Protein 1IH8 (pdb70)

Sequence (518 aa):
SMQEKIMRELHVKPSIDPKQEIEDRVNFLKQYVKKTGAKGFVLGISGGQDSTLAGRLAQLAVESIREEGGDAQFIAVRLPHGTQQDEDDAQLALKFIKPDKSWKFDIKSTVSAFSDQYQQETGDQLTDFNKGNVKARTRMIAQYAIGGQEGLLVLGTDHAAEAVTGFFTKYGDGGADLLPLTGLTKRQGRTLLKELGAPERLYLKEPTADLLDEKPQQSDETELGISYDEIDDYLEGKEVSAKVSEALEKRYSMTEHKRQVPASMFDDWWKSMQEKIMRELHVKPSIDPKQEIEDRVNFLKQYVKKTGAKGFVLGISGGQDSTLAGRLAQLAVESIREEGGDAQFIAVRLPHGEDDAQLALKFIKPDKSWKFDIKSTVSAFSDQYQQETGDQLTDFNKGNVKARTRMIAQYAIGGQEGLLVLGTDHAAEAVTGFFTKYGDGGADLLPLTGLTKRQGRTLLKELGAPERLYLGISYDEIDDYLEGKEVSAKVSEALEKRYSMTEHKRQVPASMFDDWWK

InterPro domains:
  IPR003694 NAD(+) synthetase [PTHR23090] (10-249)
  IPR003694 NAD(+) synthetase [TIGR00552] (17-272)
  IPR003694 NAD(+) synthetase [cd00553] (17-260)
  IPR014729 Rossmann-like alpha/beta/alpha sandwich fold [G3DSA:3.40.50.620] (2-272)
  IPR022310 NAD/GMP synthase [PF02540] (23-263)
  IPR022926 NH(3)-dependent NAD(+) synthetase [MF_00193] (18-266)

Secondary structure (DSSP, 8-state):
-HHHHHHHHTT--SS--HHHHHHHHHHHHHHHHHHHT--EEEEE--SSHHHHHHHHHHHHHHHHHHHTT---EEEEEE--SSS-TTHHHHHHHHHHH--SEEEE---HHHHHHHHHHHHHHHS-PPPHHHHHHHHHHHHHHHHHHHHHHHT-EEB----HHHHTTT-S-TTTTT--SB-TTTT--HHHHHHHHHHTT--GGGGTSPPB----SSSTT-BHHHHHTS-HHHHHHHHTT----HHHHHHHHHHHHHTGGGGSSSB-TT--TT-/-HHHHHHHHTT--SS--HHHHHHHHHHHHHHHHHHHT--EEEEE--SSHHHHHHHHHHHHHHHHHHHTT---EEEEEE-----HHHHHHHHHH--SEEEE---HHHHHHHHHHHHHHHS-PPPHHHHHHHHHHHHHHHHHHHHHHHTEEEB----HHHHHHT-S-TTTTT--SB-TTTT--HHHHHHHHHHTT--HHHH----HHHHHHHHTT----HHHHHHHHHHHHHTGGGGSSPB-TT--TT-

Organism: Bacillus subtilis (strain 168) (NCBI:txid224308)

CATH classification: 3.40.50.620

Foldseek 3Di:
DVLVVLLVVLQAALDDDLVVLLVVLLVVLLVVCVVVVFQFEEEEQALALLRLLVLLSRQVSQVVQVVVPHGHFYEYEHEAQPDAPPVVSSVLSCVLSVGPHYYYDHCNVVLVVVQVVVCVVPVDGDDQVRSLLVSQLVVLVVRVVCCVVRRHWYEARDESLCLLLLPDRQNGSLDTRDYSHGRDQLVSSVVSCVVSPRDVVNNPDADASQRGPVDGRPGPCVVLVHDSVLSSCSSSPHDHDVVSVVSSVVSNLVNVCSVDDHDDPPDDSVD/DLLVVLLVVLQAALDDDLVVLLVVLLVVLLVVCVVVVFQFEEEEQALALLRLLQLLSRQVNQVVQVVVPHGHFYEYEHAAAVPVSSVLSCVLSVGPHYYYDHCNVVLVVVQVVCCVVPVDGQDPVRSVLVSQLSVLVVRVVCCVVRRHWYEARDESLCLLLLPDRQNGSLDTRDYSHGRDQLVSSLVNCVVSVRDCSHSPVDDSVQSSCSSSPHDHDCVSCVVSSVSNLVNVCSVDDHDDPVDDSVD

Solvent-accessible surface area: 21856 Å² total; per-residue (Å²): 97,100,34,95,96,0,26,156,86,14,67,13,92,85,91,40,76,36,132,94,3,13,92,48,4,12,63,3,0,28,93,6,4,101,122,67,61,23,121,0,0,0,6,12,1,57,0,21,20,25,8,0,2,0,0,40,0,0,2,48,0,0,70,34,4,95,143,92,68,29,135,10,30,0,0,0,0,10,8,7,31,21,136,26,125,12,58,102,8,0,88,57,0,19,154,26,0,142,22,57,77,70,59,90,3,30,0,98,49,3,0,38,19,2,20,100,19,0,87,138,46,37,62,60,143,9,72,40,131,13,42,1,22,3,9,5,20,2,49,2,3,1,21,18,4,3,4,44,39,45,36,11,24,3,4,2,24,26,8,1,0,22,6,0,3,2,61,26,11,23,26,1,70,18,6,1,16,0,18,0,2,18,4,3,2,12,49,10,3,76,50,0,0,116,83,36,56,10,45,113,115,0,26,112,32,104,31,39,53,38,30,26,62,145,130,78,49,40,21,14,54,107,80,10,69,13,31,16,88,52,0,2,38,0,0,13,38,106,182,35,51,84,141,7,25,130,40,0,51,143,81,18,81,141,21,33,62,58,40,64,54,26,0,7,38,70,35,101,74,12,131,98,94,38,112,109,0,30,187,70,14,64,14,87,89,90,36,83,35,142,88,5,20,84,52,4,14,60,5,0,27,89,6,4,109,113,66,62,24,102,0,0,0,4,13,2,80,5,34,22,25,8,0,2,0,0,45,0,0,2,47,0,0,71,31,8,96,158,94,70,36,112,4,34,0,0,0,0,26,10,26,57,60,117,100,61,1,82,42,0,25,145,26,0,137,24,56,78,76,55,92,3,27,0,86,42,4,2,43,20,1,10,98,18,1,79,129,45,36,55,55,144,6,70,126,148,10,62,31,27,2,56,17,19,1,78,1,3,0,19,19,4,2,4,44,40,44,35,11,25,2,3,3,22,28,8,2,1,29,5,0,21,0,162,25,20,20,21,1,74,22,5,0,16,0,18,0,2,18,3,3,1,29,45,9,4,67,54,0,0,132,86,35,57,8,51,110,134,7,29,136,131,65,57,119,85,70,9,1,34,0,1,16,45,94,171,38,60,70,150,9,19,113,32,1,43,140,76,14,82,110,4,26,56,58,36,63,55,22,0,6,43,78,37,92,70,18,138

B-factor: mean 15.44, std 8.72, range [3.83, 51.62]

GO terms:
  GO:0008795 NAD+ synthase activity (F, EXP)

Radius of gyration: 23.01 Å; Cα contacts (8 Å, |Δi|>4): 940; chains: 2; bounding box: 54×52×64 Å

Structure (mmCIF, N/CA/C/O backbone):
data_1IH8
#
_entry.id   1IH8
#
_cell.length_a   52.599
_cell.length_b   85.411
_cell.length_c   60.253
_cell.angle_alpha   90.00
_cell.angle_beta   110.88
_cell.angle_gamma   90.00
#
_symmetry.space_group_name_H-M   'P 1 21 1'
#
loop_
_entity.id
_entity.type
_entity.pdbx_description
1 polymer 'NH(3)-DEPENDENT NAD(+) synthetase'
2 non-polymer 'MAGNESIUM ION'
3 non-polymer 'DIPHOSPHOMETHYLPHOSPHONIC ACID ADENOSYL ESTER'
4 water water
#
loop_
_atom_site.group_PDB
_atom_site.id
_atom_site.type_symbol
_atom_site.label_atom_id
_atom_site.label_alt_id
_atom_site.label_comp_id
_atom_site.label_asym_id
_atom_site.label_entity_id
_atom_site.label_seq_id
_atom_site.pdbx_PDB_ins_code
_atom_site.Cartn_x
_atom_site.Cartn_y
_atom_site.Cartn_z
_atom_site.occupancy
_atom_site.B_iso_or_equiv
_atom_site.auth_seq_id
_atom_site.auth_comp_id
_atom_site.auth_asym_id
_atom_site.auth_atom_id
_atom_site.pdbx_PDB_model_num
ATOM 1 N N . SER A 1 1 ? 35.356 78.290 33.460 1.00 17.41 1 SER A N 1
ATOM 2 C CA . SER A 1 1 ? 35.533 76.836 33.749 1.00 18.32 1 SER A CA 1
ATOM 3 C C . SER A 1 1 ? 34.200 76.108 33.664 1.00 17.67 1 SER A C 1
ATOM 4 O O . SER A 1 1 ? 33.137 76.731 33.691 1.00 17.78 1 SER A O 1
ATOM 7 N N . MET A 1 2 ? 34.262 74.785 33.566 1.00 17.43 2 MET A N 1
ATOM 8 C CA . MET A 1 2 ? 33.056 73.976 33.494 1.00 17.12 2 MET A CA 1
ATOM 9 C C . MET A 1 2 ? 32.298 74.074 34.816 1.00 16.78 2 MET A C 1
ATOM 10 O O . MET A 1 2 ? 31.065 74.044 34.839 1.00 15.64 2 MET A O 1
ATOM 15 N N . GLN A 1 3 ? 33.037 74.199 35.915 1.00 15.04 3 GLN A N 1
ATOM 16 C CA . GLN A 1 3 ? 32.416 74.302 37.232 1.00 15.65 3 GLN A CA 1
ATOM 17 C C . GLN A 1 3 ? 31.524 75.531 37.304 1.00 14.86 3 GLN A C 1
ATOM 18 O O . GLN A 1 3 ? 30.407 75.469 37.816 1.00 14.13 3 GLN A O 1
ATOM 24 N N . GLU A 1 4 ? 32.017 76.649 36.788 1.00 14.58 4 GLU A N 1
ATOM 25 C CA . GLU A 1 4 ? 31.237 77.877 36.801 1.00 15.98 4 GLU A CA 1
ATOM 26 C C . GLU A 1 4 ? 30.017 77.737 35.893 1.00 13.84 4 GLU A C 1
ATOM 27 O O . GLU A 1 4 ? 28.953 78.275 36.189 1.00 12.96 4 GLU A O 1
ATOM 33 N N . LYS A 1 5 ? 30.172 77.013 34.789 1.00 13.41 5 LYS A N 1
ATOM 34 C CA . LYS A 1 5 ? 29.063 76.820 33.858 1.00 14.24 5 LYS A CA 1
ATOM 35 C C . LYS A 1 5 ? 27.982 75.956 34.497 1.00 12.67 5 LYS A C 1
ATOM 36 O O . LYS A 1 5 ? 26.800 76.303 34.467 1.00 10.87 5 LYS A O 1
ATOM 42 N N . ILE A 1 6 ? 28.387 74.829 35.074 1.00 10.26 6 ILE A N 1
ATOM 43 C CA . ILE A 1 6 ? 27.437 73.941 35.733 1.00 10.37 6 ILE A CA 1
ATOM 44 C C . ILE A 1 6 ? 26.722 74.692 36.853 1.00 10.49 6 ILE A C 1
ATOM 45 O O . ILE A 1 6 ? 25.517 74.537 37.045 1.00 10.37 6 ILE A O 1
ATOM 50 N N . MET A 1 7 ? 27.467 75.513 37.588 1.00 9.33 7 MET A N 1
ATOM 51 C CA . MET A 1 7 ? 26.879 76.286 38.676 1.00 10.53 7 MET A CA 1
ATOM 52 C C . MET A 1 7 ? 25.773 77.208 38.171 1.00 11.08 7 MET A C 1
ATOM 53 O O . MET A 1 7 ? 24.703 77.296 38.776 1.00 10.19 7 MET A O 1
ATOM 58 N N . ARG A 1 8 ? 26.030 77.895 37.061 1.00 11.24 8 ARG A N 1
ATOM 59 C CA . ARG A 1 8 ? 25.033 78.791 36.486 1.00 10.98 8 ARG A CA 1
ATOM 60 C C . ARG A 1 8 ? 23.823 78.006 35.999 1.00 10.23 8 ARG A C 1
ATOM 61 O O . ARG A 1 8 ? 22.681 78.360 36.297 1.00 10.60 8 ARG A O 1
ATOM 69 N N . GLU A 1 9 ? 24.076 76.940 35.248 1.00 9.89 9 GLU A N 1
ATOM 70 C CA . GLU A 1 9 ? 22.996 76.125 34.702 1.00 11.88 9 GLU A CA 1
ATOM 71 C C . GLU A 1 9 ? 22.098 75.540 35.784 1.00 11.43 9 GLU A C 1
ATOM 72 O O . GLU A 1 9 ? 20.888 75.428 35.596 1.00 11.46 9 GLU A O 1
ATOM 78 N N . LEU A 1 10 ? 22.684 75.186 36.923 1.00 9.89 10 LEU A N 1
ATOM 79 C CA . LEU A 1 10 ? 21.909 74.606 38.009 1.00 10.08 10 LEU A CA 1
ATOM 80 C C . LEU A 1 10 ? 21.376 75.640 38.992 1.00 12.08 10 LEU A C 1
ATOM 81 O O . LEU A 1 10 ? 20.714 75.289 39.967 1.00 11.25 10 LEU A O 1
ATOM 86 N N . HIS A 1 11 ? 21.671 76.913 38.732 1.00 12.97 11 HIS A N 1
ATOM 87 C CA . HIS A 1 11 ? 21.197 78.022 39.570 1.00 14.73 11 HIS A CA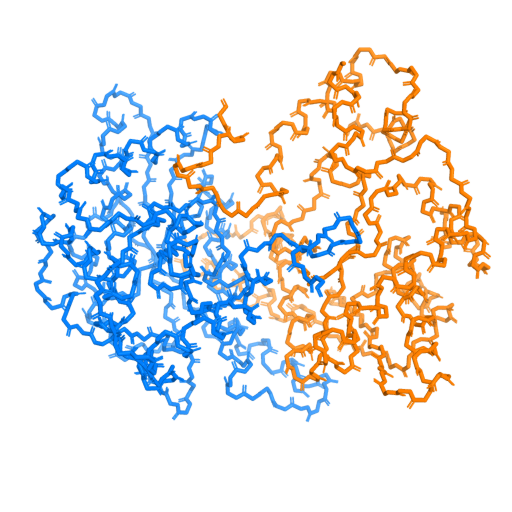 1
ATOM 88 C C . HIS A 1 11 ? 21.717 78.015 41.005 1.00 14.21 11 HIS A C 1
ATOM 89 O O . HIS A 1 11 ? 21.008 78.426 41.919 1.00 12.72 11 HIS A O 1
ATOM 96 N N . VAL A 1 12 ? 22.949 77.564 41.212 1.00 14.46 12 VAL A N 1
ATOM 97 C CA . VAL A 1 12 ? 23.498 77.512 42.562 1.00 16.05 12 VAL A CA 1
ATOM 98 C C . VAL A 1 12 ? 24.151 78.817 43.013 1.00 19.10 12 VAL A C 1
ATOM 99 O O . VAL A 1 12 ? 24.765 79.532 42.218 1.00 18.52 12 VAL A O 1
ATOM 103 N N . LYS A 1 13 ? 24.011 79.117 44.300 1.00 18.63 13 LYS A N 1
ATOM 104 C CA . LYS A 1 13 ? 24.616 80.310 44.871 1.00 21.07 13 LYS A CA 1
ATOM 105 C C . LYS A 1 13 ? 25.648 79.857 45.893 1.00 20.38 13 LYS A C 1
ATOM 106 O O . LYS A 1 13 ? 25.345 79.058 46.776 1.00 21.19 13 LYS A O 1
ATOM 112 N N . PRO A 1 14 ? 26.893 80.347 45.772 1.00 21.74 14 PRO A N 1
ATOM 113 C CA . PRO A 1 14 ? 27.962 79.972 46.702 1.00 21.86 14 PRO A CA 1
ATOM 114 C C . PRO A 1 14 ? 27.616 80.178 48.173 1.00 21.82 14 PRO A C 1
ATOM 115 O O . PRO A 1 14 ? 28.006 79.382 49.025 1.00 21.40 14 PRO A O 1
ATOM 119 N N . SER A 1 15 ? 26.889 81.250 48.469 1.00 21.90 15 SER A N 1
ATOM 120 C CA . SER A 1 15 ? 26.483 81.536 49.840 1.00 22.24 15 SER A CA 1
ATOM 121 C C . SER A 1 15 ? 25.029 81.982 49.826 1.00 21.34 15 SER A C 1
ATOM 122 O O . SER A 1 15 ? 24.599 82.707 48.928 1.00 20.82 15 SER A O 1
ATOM 125 N N . ILE A 1 16 ? 24.269 81.548 50.822 1.00 20.52 16 ILE A N 1
ATOM 126 C CA . ILE A 1 16 ? 22.866 81.902 50.878 1.00 18.03 16 ILE A CA 1
ATOM 127 C C . ILE A 1 16 ? 22.426 82.538 52.184 1.00 16.84 16 ILE A C 1
ATOM 128 O O . ILE A 1 16 ? 23.109 82.461 53.209 1.00 16.21 16 ILE A O 1
ATOM 133 N N . ASP A 1 17 ? 21.266 83.175 52.107 1.00 13.99 17 ASP A N 1
ATOM 134 C CA . ASP A 1 17 ? 20.608 83.803 53.237 1.00 14.39 17 ASP A CA 1
ATOM 135 C C . ASP A 1 17 ? 19.409 82.870 53.443 1.00 12.35 17 ASP A C 1
ATOM 136 O O . ASP A 1 17 ? 18.409 82.962 52.732 1.00 11.82 17 ASP A O 1
ATOM 141 N N . PRO A 1 18 ? 19.512 81.939 54.406 1.00 13.10 18 PRO A N 1
ATOM 142 C CA . PRO A 1 18 ? 18.469 80.957 54.737 1.00 12.25 18 PRO A CA 1
ATOM 143 C C . PRO A 1 18 ? 17.049 81.516 54.769 1.00 12.09 18 PRO A C 1
ATOM 144 O O . PRO A 1 18 ? 16.145 80.981 54.120 1.00 7.70 18 PRO A O 1
ATOM 148 N N . LYS A 1 19 ? 16.851 82.586 55.534 1.00 10.40 19 LYS A N 1
ATOM 149 C CA . LYS A 1 19 ? 15.529 83.189 55.637 1.00 11.57 19 LYS A CA 1
ATOM 150 C C . LYS A 1 19 ? 15.023 83.698 54.292 1.00 9.99 19 LYS A C 1
ATOM 151 O O . LYS A 1 19 ? 13.850 83.531 53.965 1.00 8.62 19 LYS A O 1
ATOM 157 N N . GLN A 1 20 ? 15.909 84.304 53.506 1.00 9.66 20 GLN A N 1
ATOM 158 C CA . GLN A 1 20 ? 15.509 84.826 52.207 1.00 9.48 20 GLN A CA 1
ATOM 159 C C . GLN A 1 20 ? 15.202 83.692 51.223 1.00 9.48 20 GLN A C 1
ATOM 160 O O . GLN A 1 20 ? 14.297 83.814 50.401 1.00 8.70 20 GLN A O 1
ATOM 166 N N . GLU A 1 21 ? 15.952 82.596 51.305 1.00 8.91 21 GLU A N 1
ATOM 167 C CA . GLU A 1 21 ? 15.721 81.451 50.421 1.00 9.42 21 GLU A CA 1
ATOM 168 C C . GLU A 1 21 ? 14.332 80.882 50.683 1.00 9.28 21 GLU A C 1
ATOM 169 O O . GLU A 1 21 ? 13.594 80.546 49.760 1.00 6.10 21 GLU A O 1
ATOM 175 N N . ILE A 1 22 ? 13.982 80.773 51.958 1.00 7.86 22 ILE A N 1
ATOM 176 C CA . ILE A 1 22 ? 12.683 80.248 52.335 1.00 8.22 22 ILE A CA 1
ATOM 177 C C . ILE A 1 22 ? 11.570 81.133 51.788 1.00 7.99 22 ILE A C 1
ATOM 178 O O . ILE A 1 22 ? 10.587 80.634 51.246 1.00 5.84 22 ILE A O 1
ATOM 183 N N . GLU A 1 23 ? 11.723 82.446 51.912 1.00 8.18 23 GLU A N 1
ATOM 184 C CA . GLU A 1 23 ? 10.700 83.348 51.398 1.00 10.24 23 GLU A CA 1
ATOM 185 C C . GLU A 1 23 ? 10.577 83.214 49.876 1.00 7.39 23 GLU A C 1
ATOM 186 O O . GLU A 1 23 ? 9.472 83.103 49.352 1.00 7.96 23 GLU A O 1
ATOM 192 N N . ASP A 1 24 ? 11.708 83.211 49.175 1.00 7.26 24 ASP A N 1
ATOM 193 C CA . ASP A 1 24 ? 11.691 83.085 47.716 1.00 7.75 24 ASP A CA 1
ATOM 194 C C . ASP A 1 24 ? 10.946 81.830 47.256 1.00 7.49 24 ASP A C 1
ATOM 195 O O . ASP A 1 24 ? 10.102 81.882 46.360 1.00 5.61 24 ASP A O 1
ATOM 200 N N . ARG A 1 25 ? 11.264 80.703 47.881 1.00 7.44 25 ARG A N 1
ATOM 201 C CA . ARG A 1 25 ? 10.666 79.429 47.510 1.00 6.16 25 ARG A CA 1
ATOM 202 C C . ARG A 1 25 ? 9.196 79.304 47.888 1.00 5.87 25 ARG A C 1
ATOM 203 O O . ARG A 1 25 ? 8.402 78.752 47.126 1.00 5.77 25 ARG A O 1
ATOM 211 N N . VAL A 1 26 ? 8.823 79.833 49.046 1.00 7.14 26 VAL A N 1
ATOM 212 C CA . VAL A 1 26 ? 7.420 79.806 49.452 1.00 6.80 26 VAL A CA 1
ATOM 213 C C . VAL A 1 26 ? 6.652 80.726 48.489 1.00 7.08 26 VAL A C 1
ATOM 214 O O . VAL A 1 26 ? 5.563 80.389 48.016 1.00 5.91 26 VAL A O 1
ATOM 218 N N . ASN A 1 27 ? 7.237 81.885 48.193 1.00 6.40 27 ASN A N 1
ATOM 219 C CA . ASN A 1 27 ? 6.614 82.844 47.286 1.00 6.76 27 ASN A CA 1
ATOM 220 C C . ASN A 1 27 ? 6.402 82.253 45.898 1.00 6.62 27 ASN A C 1
ATOM 221 O O . ASN A 1 27 ? 5.402 82.539 45.236 1.00 5.75 27 ASN A O 1
ATOM 226 N N . PHE A 1 28 ? 7.348 81.436 45.453 1.00 5.34 28 PHE A N 1
ATOM 227 C CA . PHE A 1 28 ? 7.232 80.795 44.151 1.00 6.22 28 PHE A CA 1
ATOM 228 C C . PHE A 1 28 ? 6.037 79.842 44.181 1.00 5.98 28 PHE A C 1
ATOM 229 O O . PHE A 1 28 ? 5.189 79.858 43.285 1.00 5.50 28 PHE A O 1
ATOM 237 N N . LEU A 1 29 ? 5.969 79.016 45.220 1.00 5.52 29 LEU A N 1
ATOM 238 C CA . LEU A 1 29 ? 4.868 78.073 45.353 1.00 7.24 29 LEU A CA 1
ATOM 239 C C . LEU A 1 29 ? 3.529 78.798 45.317 1.00 6.98 29 LEU A C 1
ATOM 240 O O . LEU A 1 29 ? 2.596 78.349 44.655 1.00 6.54 29 LEU A O 1
ATOM 245 N N . LYS A 1 30 ? 3.435 79.915 46.035 1.00 7.82 30 LYS A N 1
ATOM 246 C CA . LYS A 1 30 ? 2.205 80.701 46.062 1.00 9.43 30 LYS A CA 1
ATOM 247 C C . LYS A 1 30 ? 1.867 81.233 44.669 1.00 9.58 30 LYS A C 1
ATOM 248 O O . LYS A 1 30 ? 0.743 81.078 44.189 1.00 9.27 30 LYS A O 1
ATOM 254 N N . GLN A 1 31 ? 2.844 81.862 44.024 1.00 9.38 31 GLN A N 1
ATOM 255 C CA . GLN A 1 31 ? 2.641 82.421 42.693 1.00 8.83 31 GLN A CA 1
ATOM 256 C C . GLN A 1 31 ? 2.180 81.370 41.687 1.00 9.14 31 GLN A C 1
ATOM 257 O O . GLN A 1 31 ? 1.245 81.603 40.920 1.00 8.07 31 GLN A O 1
ATOM 263 N N . TYR A 1 32 ? 2.835 80.213 41.694 1.00 9.51 32 TYR A N 1
ATOM 264 C CA . TYR A 1 32 ? 2.499 79.152 40.754 1.00 10.21 32 TYR A CA 1
ATOM 265 C C . TYR A 1 32 ? 1.102 78.581 40.939 1.00 11.46 32 TYR A C 1
ATOM 266 O O . TYR A 1 32 ? 0.367 78.411 39.970 1.00 11.42 32 TYR A O 1
ATOM 275 N N . VAL A 1 33 ? 0.737 78.267 42.178 1.00 11.29 33 VAL A N 1
ATOM 276 C CA . VAL A 1 33 ? -0.581 77.701 42.416 1.00 13.40 33 VAL A CA 1
ATOM 277 C C . VAL A 1 33 ? -1.652 78.748 42.088 1.00 14.26 33 VAL A C 1
ATOM 278 O O . VAL A 1 33 ? -2.711 78.414 41.552 1.00 14.11 33 VAL A O 1
ATOM 282 N N . LYS A 1 34 ? -1.361 80.014 42.385 1.00 13.57 34 LYS A N 1
ATOM 283 C CA . LYS A 1 34 ? -2.294 81.107 42.100 1.00 16.28 34 LYS A CA 1
ATOM 284 C C . LYS A 1 34 ? -2.528 81.244 40.597 1.00 16.08 34 LYS A C 1
ATOM 285 O O . LYS A 1 34 ? -3.663 81.390 40.140 1.00 16.84 34 LYS A O 1
ATOM 291 N N . LYS A 1 35 ? -1.441 81.208 39.836 1.00 13.23 35 LYS A N 1
ATOM 292 C CA . LYS A 1 35 ? -1.506 81.332 38.383 1.00 15.32 35 LYS A CA 1
ATOM 293 C C . LYS A 1 35 ? -2.300 80.191 37.740 1.00 15.47 35 LYS A C 1
ATOM 294 O O . LYS A 1 35 ? -3.179 80.426 36.907 1.00 15.77 35 LYS A O 1
ATOM 300 N N . THR A 1 36 ? -1.996 78.962 38.144 1.00 14.09 36 THR A N 1
ATOM 301 C CA . THR A 1 36 ? -2.654 77.780 37.598 1.00 14.09 36 THR A CA 1
ATOM 302 C C . THR A 1 36 ? -4.085 77.562 38.089 1.00 14.50 36 THR A C 1
ATOM 303 O O . THR A 1 36 ? -4.866 76.862 37.444 1.00 15.01 36 THR A O 1
ATOM 307 N N . GLY A 1 37 ? -4.424 78.153 39.228 1.00 12.75 37 GLY A N 1
ATOM 308 C CA . GLY A 1 37 ? -5.757 77.981 39.773 1.00 12.93 37 GLY A CA 1
ATOM 309 C C . GLY A 1 37 ? -5.928 76.649 40.486 1.00 13.28 37 GLY A C 1
ATOM 310 O O . GLY A 1 37 ? -7.045 76.253 40.805 1.00 12.17 37 GLY A O 1
ATOM 311 N N . ALA A 1 38 ? -4.821 75.955 40.743 1.00 11.83 38 ALA A N 1
ATOM 312 C CA . ALA A 1 38 ? -4.873 74.663 41.425 1.00 12.15 38 ALA A CA 1
ATOM 313 C C . ALA A 1 38 ? -5.335 74.815 42.873 1.00 10.00 38 ALA A C 1
ATOM 314 O O . ALA A 1 38 ? -5.262 75.900 43.451 1.00 11.41 38 ALA A O 1
ATOM 316 N N . LYS A 1 39 ? -5.798 73.718 43.460 1.00 10.29 39 LYS A N 1
ATOM 317 C CA . LYS A 1 39 ? -6.293 73.728 44.838 1.00 10.52 39 LYS A CA 1
ATOM 318 C C . LYS A 1 39 ? -5.191 73.587 45.888 1.00 10.45 39 LYS A C 1
ATOM 319 O O . LYS A 1 39 ? -5.433 73.766 47.082 1.00 10.31 39 LYS A O 1
ATOM 325 N N . GLY A 1 40 ? -3.984 73.260 45.446 1.00 8.86 40 GLY A N 1
ATOM 326 C CA . GLY A 1 40 ? -2.894 73.087 46.386 1.00 7.28 40 GLY A CA 1
ATOM 327 C C . GLY A 1 40 ? -1.847 72.128 45.858 1.00 8.63 40 GLY A C 1
ATOM 328 O O . GLY A 1 40 ? -1.662 72.018 44.643 1.00 8.44 40 GLY A O 1
ATOM 329 N N . PHE A 1 41 ? -1.180 71.420 46.765 1.00 6.51 41 PHE A N 1
ATOM 330 C CA . PHE A 1 41 ? -0.122 70.488 46.389 1.00 7.16 41 PHE A CA 1
ATOM 331 C C . PHE A 1 41 ? -0.238 69.118 47.042 1.00 7.44 41 PHE A C 1
ATOM 332 O O . PHE A 1 41 ? -0.938 68.941 48.039 1.00 6.69 41 PHE A O 1
ATOM 340 N N . VAL A 1 42 ? 0.484 68.161 46.464 1.00 7.67 42 VAL A N 1
ATOM 341 C CA . VAL A 1 42 ? 0.569 66.800 46.977 1.00 6.39 42 VAL A CA 1
ATOM 342 C C . VAL A 1 42 ? 2.040 66.405 46.848 1.00 6.21 42 VAL A C 1
ATOM 343 O O . VAL A 1 42 ? 2.697 66.767 45.869 1.00 7.17 42 VAL A O 1
ATOM 347 N N . LEU A 1 43 ? 2.562 65.686 47.836 1.00 4.35 43 LEU A N 1
ATOM 348 C CA . LEU A 1 43 ? 3.959 65.257 47.805 1.00 5.03 43 LEU A CA 1
ATOM 349 C C . LEU A 1 43 ? 4.211 64.038 48.688 1.00 5.52 43 LEU A C 1
ATOM 350 O O . LEU A 1 43 ? 3.701 63.948 49.806 1.00 5.57 43 LEU A O 1
ATOM 355 N N . GLY A 1 44 ? 5.004 63.105 48.178 1.00 5.72 44 GLY A N 1
ATOM 356 C CA . GLY A 1 44 ? 5.332 61.921 48.948 1.00 6.90 44 GLY A CA 1
ATOM 357 C C . GLY A 1 44 ? 6.349 62.279 50.018 1.00 6.05 44 GLY A C 1
ATOM 358 O O . GLY A 1 44 ? 7.360 62.932 49.737 1.00 6.51 44 GLY A O 1
ATOM 359 N N . ILE A 1 45 ? 6.077 61.862 51.249 1.00 5.25 45 ILE A N 1
ATOM 360 C CA . ILE A 1 45 ? 6.969 62.130 52.376 1.00 6.96 45 ILE A CA 1
ATOM 361 C C . ILE A 1 45 ? 7.688 60.828 52.715 1.00 6.23 45 ILE A C 1
ATOM 362 O O . ILE A 1 45 ? 7.085 59.904 53.250 1.00 8.23 45 ILE A O 1
ATOM 367 N N . SER A 1 46 ? 8.977 60.768 52.394 1.00 6.78 46 SER A N 1
ATOM 368 C CA . SER A 1 46 ? 9.786 59.565 52.603 1.00 9.11 46 SER A CA 1
ATOM 369 C C . SER A 1 46 ? 10.499 59.449 53.945 1.00 10.07 46 SER A C 1
ATOM 370 O O . SER A 1 46 ? 10.917 58.359 54.327 1.00 10.63 46 SER A O 1
ATOM 373 N N . GLY A 1 47 ? 10.654 60.567 54.642 1.00 10.48 47 GLY A N 1
ATOM 374 C CA . GLY A 1 47 ? 11.368 60.552 55.904 1.00 10.86 47 GLY A CA 1
ATOM 375 C C . GLY A 1 47 ? 12.770 61.079 55.640 1.00 11.28 47 GLY A C 1
ATOM 376 O O . GLY A 1 47 ? 13.562 61.278 56.563 1.00 11.64 47 GLY A O 1
ATOM 377 N N . GLY A 1 48 ? 13.065 61.307 54.360 1.00 9.55 48 GLY A N 1
ATOM 378 C CA . GLY A 1 48 ? 14.369 61.806 53.957 1.00 9.00 48 GLY A CA 1
ATOM 379 C C . GLY A 1 48 ? 14.419 63.321 53.924 1.00 10.04 48 GLY A C 1
ATOM 380 O O . GLY A 1 48 ? 13.379 63.984 53.934 1.00 10.85 48 GLY A O 1
ATOM 381 N N . GLN A 1 49 ? 15.629 63.871 53.861 1.00 8.16 49 GLN A N 1
ATOM 382 C CA . GLN A 1 49 ? 15.816 65.318 53.853 1.00 8.20 49 GLN A CA 1
ATOM 383 C C . GLN A 1 49 ? 15.024 66.115 52.818 1.00 7.34 49 GLN A C 1
ATOM 384 O O . GLN A 1 49 ? 14.317 67.061 53.164 1.00 5.05 49 GLN A O 1
ATOM 390 N N . ASP A 1 50 ? 15.156 65.743 51.549 1.00 6.01 50 ASP A N 1
ATOM 391 C CA . ASP A 1 50 ? 14.499 66.485 50.482 1.00 7.33 50 ASP A CA 1
ATOM 392 C C . ASP A 1 50 ? 12.989 66.651 50.595 1.00 7.05 50 ASP A C 1
ATOM 393 O O . ASP A 1 50 ? 12.483 67.763 50.445 1.00 7.25 50 ASP A O 1
ATOM 398 N N . SER A 1 51 ? 12.265 65.567 50.863 1.00 4.81 51 SER A N 1
ATOM 399 C CA . SER A 1 51 ? 10.816 65.670 50.979 1.00 5.67 51 SER A CA 1
ATOM 400 C C . SER A 1 51 ? 10.405 66.361 52.280 1.00 5.58 51 SER A C 1
ATOM 401 O O . SER A 1 51 ? 9.340 66.980 52.357 1.00 6.37 51 SER A O 1
ATOM 404 N N . THR A 1 52 ? 11.249 66.273 53.302 1.00 6.19 52 THR A N 1
ATOM 405 C CA . THR A 1 52 ? 10.930 66.935 54.558 1.00 7.24 52 THR A CA 1
ATOM 406 C C . THR A 1 52 ? 10.962 68.449 54.334 1.00 4.94 52 THR A C 1
ATOM 407 O O . THR A 1 52 ? 10.076 69.174 54.789 1.00 5.20 52 THR A O 1
ATOM 411 N N . LEU A 1 53 ? 11.991 68.919 53.632 1.00 5.76 53 LEU A N 1
ATOM 412 C CA . LEU A 1 53 ? 12.138 70.345 53.346 1.00 5.49 53 LEU A CA 1
ATOM 413 C C . LEU A 1 53 ? 11.055 70.853 52.394 1.00 5.56 53 LEU A C 1
ATOM 414 O O . LEU A 1 53 ? 10.399 71.865 52.661 1.00 6.07 53 LEU A O 1
ATOM 419 N N . ALA A 1 54 ? 10.867 70.149 51.284 1.00 5.84 54 ALA A N 1
ATOM 420 C CA . ALA A 1 54 ? 9.864 70.545 50.302 1.00 6.40 54 ALA A CA 1
ATOM 421 C C . ALA A 1 54 ? 8.479 70.500 50.938 1.00 7.24 54 ALA A C 1
ATOM 422 O O . ALA A 1 54 ? 7.639 71.356 50.671 1.00 5.98 54 ALA A O 1
ATOM 424 N N . GLY A 1 55 ? 8.256 69.502 51.790 1.00 6.44 55 GLY A N 1
ATOM 425 C CA . GLY A 1 55 ? 6.976 69.358 52.460 1.00 7.15 55 GLY A CA 1
ATOM 426 C C . GLY A 1 55 ? 6.661 70.515 53.393 1.00 6.95 55 GLY A C 1
ATOM 427 O O . GLY A 1 55 ? 5.547 71.042 53.397 1.00 5.92 55 GLY A O 1
ATOM 428 N N . ARG A 1 56 ? 7.637 70.915 54.197 1.00 6.37 56 ARG A N 1
ATOM 429 C CA . ARG A 1 56 ? 7.419 72.017 55.117 1.00 5.89 56 ARG A CA 1
ATOM 430 C C . ARG A 1 56 ? 7.172 73.310 54.339 1.00 7.14 56 ARG A C 1
ATOM 431 O O . ARG A 1 56 ? 6.321 74.118 54.721 1.00 6.25 56 ARG A O 1
ATOM 439 N N . LEU A 1 57 ? 7.909 73.510 53.249 1.00 4.94 57 LEU A N 1
ATOM 440 C CA . LEU A 1 57 ? 7.721 74.719 52.457 1.00 7.98 57 LEU A CA 1
ATOM 441 C C . LEU A 1 57 ? 6.305 74.741 51.883 1.00 7.09 57 LEU A C 1
ATOM 442 O O . LEU A 1 57 ? 5.657 75.788 51.838 1.00 6.91 57 LEU A O 1
ATOM 447 N N . ALA A 1 58 ? 5.818 73.580 51.460 1.00 7.17 58 ALA A N 1
ATOM 448 C CA . ALA A 1 58 ? 4.473 73.484 50.903 1.00 6.83 58 ALA A CA 1
ATOM 449 C C . ALA A 1 58 ? 3.410 73.824 51.949 1.00 8.02 58 ALA A C 1
ATOM 450 O O . ALA A 1 58 ? 2.442 74.529 51.654 1.00 7.86 58 ALA A O 1
ATOM 452 N N . GLN A 1 59 ? 3.583 73.316 53.166 1.00 7.43 59 GLN A N 1
ATOM 453 C CA . GLN A 1 59 ? 2.618 73.586 54.222 1.00 7.46 59 GLN A CA 1
ATOM 454 C C . GLN A 1 59 ? 2.622 75.079 54.548 1.00 7.86 59 GLN A C 1
ATOM 455 O O . GLN A 1 59 ? 1.561 75.682 54.731 1.00 6.14 59 GLN A O 1
ATOM 461 N N . LEU A 1 60 ? 3.812 75.673 54.604 1.00 6.74 60 LEU A N 1
ATOM 462 C CA . LEU A 1 60 ? 3.942 77.101 54.892 1.00 7.61 60 LEU A CA 1
ATOM 463 C C . LEU A 1 60 ? 3.270 77.915 53.790 1.00 8.27 60 LEU A C 1
ATOM 464 O O . LEU A 1 60 ? 2.608 78.920 54.054 1.00 6.64 60 LEU A O 1
ATOM 469 N N . ALA A 1 61 ? 3.438 77.467 52.552 1.00 7.12 61 ALA A N 1
ATOM 470 C CA . ALA A 1 61 ? 2.851 78.146 51.405 1.00 7.38 61 ALA A CA 1
ATOM 471 C C . ALA A 1 61 ? 1.320 78.181 51.468 1.00 8.08 61 ALA A C 1
ATOM 472 O O . ALA A 1 61 ? 0.711 79.238 51.278 1.00 8.19 61 ALA A O 1
ATOM 474 N N . VAL A 1 62 ? 0.694 77.035 51.728 1.00 9.66 62 VAL A N 1
ATOM 475 C CA . VAL A 1 62 ? -0.764 76.997 51.797 1.00 8.51 62 VAL A CA 1
ATOM 476 C C . VAL A 1 62 ? -1.291 77.741 53.023 1.00 9.87 62 VAL A C 1
ATOM 477 O O . VAL A 1 62 ? -2.373 78.326 52.979 1.00 10.51 62 VAL A O 1
ATOM 481 N N . GLU A 1 63 ? -0.535 77.733 54.116 1.00 8.42 63 GLU A N 1
ATOM 482 C CA . GLU A 1 63 ? -0.977 78.458 55.303 1.00 9.33 63 GLU A CA 1
ATOM 483 C C . GLU A 1 63 ? -0.910 79.953 55.020 1.00 8.53 63 GLU A C 1
ATOM 484 O O . GLU A 1 63 ? -1.735 80.730 55.507 1.00 9.19 63 GLU A O 1
ATOM 490 N N . SER A 1 64 ? 0.060 80.353 54.206 1.00 8.84 64 SER A N 1
ATOM 491 C CA . SER A 1 64 ? 0.211 81.758 53.844 1.00 8.59 64 SER A CA 1
ATOM 492 C C . SER A 1 64 ? -0.947 82.179 52.936 1.00 9.71 64 SER A C 1
ATOM 493 O O . SER A 1 64 ? -1.526 83.252 53.105 1.00 9.70 64 SER A O 1
ATOM 496 N N . ILE A 1 65 ? -1.283 81.325 51.974 1.00 9.65 65 ILE A N 1
ATOM 497 C CA . ILE A 1 65 ? -2.378 81.602 51.049 1.00 10.89 65 ILE A CA 1
ATOM 498 C C . ILE A 1 65 ? -3.699 81.748 51.803 1.00 11.93 65 ILE A C 1
ATOM 499 O O . ILE A 1 65 ? -4.473 82.671 51.549 1.00 10.82 65 ILE A O 1
ATOM 504 N N . ARG A 1 66 ? -3.959 80.838 52.734 1.00 13.03 66 ARG A N 1
ATOM 505 C CA . ARG A 1 66 ? -5.196 80.909 53.502 1.00 14.62 66 ARG A CA 1
ATOM 506 C C . ARG A 1 66 ? -5.206 82.162 54.363 1.00 17.05 66 ARG A C 1
ATOM 507 O O . ARG A 1 66 ? -6.212 82.866 54.456 1.00 16.45 66 ARG A O 1
ATOM 515 N N . GLU A 1 67 ? -4.069 82.441 54.985 1.00 18.67 67 GLU A N 1
ATOM 516 C CA . GLU A 1 67 ? -3.932 83.605 55.842 1.00 22.71 67 GLU A CA 1
ATOM 517 C C . GLU A 1 67 ? -4.278 84.890 55.083 1.00 22.65 67 GLU A C 1
ATOM 518 O O . GLU A 1 67 ? -4.878 85.805 55.649 1.00 22.00 67 GLU A O 1
ATOM 524 N N . GLU A 1 68 ? -3.925 84.956 53.802 1.00 20.96 68 GLU A N 1
ATOM 525 C CA . GLU A 1 68 ? -4.215 86.155 53.017 1.00 22.12 68 GLU A CA 1
ATOM 526 C C . GLU A 1 68 ? -5.613 86.139 52.391 1.00 21.01 68 GLU A C 1
ATOM 527 O O . GLU A 1 68 ? -5.976 87.048 51.644 1.00 21.45 68 GLU A O 1
ATOM 533 N N . GLY A 1 69 ? -6.391 85.105 52.701 1.00 20.59 69 GLY A N 1
ATOM 534 C CA . GLY A 1 69 ? -7.750 85.021 52.194 1.00 19.44 69 GLY A CA 1
ATOM 535 C C . GLY A 1 69 ? -8.023 84.044 51.071 1.00 18.34 69 GLY A C 1
ATOM 536 O O . GLY A 1 69 ? -9.156 83.929 50.613 1.00 19.92 69 GLY A O 1
ATOM 537 N N . GLY A 1 70 ? -6.999 83.328 50.626 1.00 17.57 70 GLY A N 1
ATOM 538 C CA . GLY A 1 70 ? -7.198 82.386 49.540 1.00 16.97 70 GLY A CA 1
ATOM 539 C C . GLY A 1 70 ? -7.479 80.979 50.019 1.00 16.70 70 GLY A C 1
ATOM 540 O O . GLY A 1 70 ? -7.529 80.719 51.222 1.00 15.93 70 GLY A O 1
ATOM 541 N N . ASP A 1 71 ? -7.676 80.073 49.067 1.00 16.43 71 ASP A N 1
ATOM 542 C CA . ASP A 1 71 ? -7.932 78.675 49.380 1.00 15.99 71 ASP A CA 1
ATOM 543 C C . ASP A 1 71 ? -6.800 77.811 48.836 1.00 14.09 71 ASP A C 1
ATOM 544 O O . ASP A 1 71 ? -6.376 77.971 47.693 1.00 14.39 71 ASP A O 1
ATOM 549 N N . ALA A 1 72 ? -6.306 76.903 49.668 1.00 12.01 72 ALA A N 1
ATOM 550 C CA . ALA A 1 72 ? -5.229 76.011 49.272 1.00 10.57 72 ALA A CA 1
ATOM 551 C C . ALA A 1 72 ? -5.057 74.937 50.331 1.00 11.58 72 ALA A C 1
ATOM 552 O O . ALA A 1 72 ? -5.340 75.163 51.510 1.00 12.73 72 ALA A O 1
ATOM 554 N N . GLN A 1 73 ? -4.592 73.768 49.906 1.00 10.21 73 GLN A N 1
ATOM 555 C CA . GLN A 1 73 ? -4.376 72.658 50.821 1.00 9.54 73 GLN A CA 1
ATOM 556 C C . GLN A 1 73 ? -3.150 71.867 50.391 1.00 8.44 73 GLN A C 1
ATOM 557 O O . GLN A 1 73 ? -2.761 71.894 49.224 1.00 8.60 73 GLN A O 1
ATOM 563 N N . PHE A 1 74 ? -2.551 71.166 51.345 1.00 7.92 74 PHE A N 1
ATOM 564 C CA . PHE A 1 74 ? -1.388 70.337 51.078 1.00 8.61 74 PHE A CA 1
ATOM 565 C C . PHE A 1 74 ? -1.634 68.922 51.581 1.00 9.66 74 PHE A C 1
ATOM 566 O O . PHE A 1 74 ? -1.965 68.714 52.755 1.00 8.46 74 PHE A O 1
ATOM 574 N N . ILE A 1 75 ? -1.493 67.954 50.682 1.00 8.78 75 ILE A N 1
ATOM 575 C CA . ILE A 1 75 ? -1.667 66.554 51.049 1.00 9.34 75 ILE A CA 1
ATOM 576 C C . ILE A 1 75 ? -0.312 65.870 51.053 1.00 8.57 75 ILE A C 1
ATOM 577 O O . ILE A 1 75 ? 0.328 65.731 50.005 1.00 9.25 75 ILE A O 1
ATOM 582 N N . ALA A 1 76 ? 0.130 65.464 52.241 1.00 7.38 76 ALA A N 1
ATOM 583 C CA . ALA A 1 76 ? 1.391 64.756 52.392 1.00 7.69 76 ALA A CA 1
ATOM 584 C C . ALA A 1 76 ? 1.011 63.285 52.280 1.00 6.57 76 ALA A C 1
ATOM 585 O O . ALA A 1 76 ? 0.010 62.862 52.855 1.00 7.81 76 ALA A O 1
ATOM 587 N N . VAL A 1 77 ? 1.784 62.502 51.538 1.00 6.88 77 VAL A N 1
ATOM 588 C CA . VAL A 1 77 ? 1.437 61.095 51.393 1.00 5.65 77 VAL A CA 1
ATOM 589 C C . VAL A 1 77 ? 2.599 60.123 51.592 1.00 7.16 77 VAL A C 1
ATOM 590 O O . VAL A 1 77 ? 3.683 60.305 51.032 1.00 7.50 77 VAL A O 1
ATOM 594 N N . ARG A 1 78 ? 2.363 59.105 52.417 1.00 8.22 78 ARG A N 1
ATOM 595 C CA . ARG A 1 78 ? 3.357 58.067 52.676 1.00 8.18 78 ARG A CA 1
ATOM 596 C C . ARG A 1 78 ? 3.236 57.073 51.526 1.00 8.35 78 ARG A C 1
ATOM 597 O O . ARG A 1 78 ? 2.134 56.642 51.198 1.00 8.01 78 ARG A O 1
ATOM 605 N N . LEU A 1 79 ? 4.361 56.715 50.914 1.00 8.35 79 LEU A N 1
ATOM 606 C CA . LEU A 1 79 ? 4.356 55.777 49.791 1.00 8.45 79 LEU A CA 1
ATOM 607 C C . LEU A 1 79 ? 5.279 54.584 50.044 1.00 9.01 79 LEU A C 1
ATOM 608 O O . LEU A 1 79 ? 6.216 54.325 49.283 1.00 8.66 79 LEU A O 1
ATOM 613 N N . PRO A 1 80 ? 5.023 53.831 51.121 1.00 8.47 80 PRO A N 1
ATOM 614 C CA . PRO A 1 80 ? 5.878 52.680 51.405 1.00 10.13 80 PRO A CA 1
ATOM 615 C C . PRO A 1 80 ? 5.656 51.532 50.431 1.00 9.11 80 PRO A C 1
ATOM 616 O O . PRO A 1 80 ? 4.570 51.379 49.874 1.00 9.69 80 PRO A O 1
ATOM 620 N N . HIS A 1 81 ? 6.699 50.740 50.218 1.00 9.43 81 HIS A N 1
ATOM 621 C CA . HIS A 1 81 ? 6.591 49.559 49.378 1.00 10.12 81 HIS A CA 1
ATOM 622 C C . HIS A 1 81 ? 6.594 48.461 50.435 1.00 11.39 81 HIS A C 1
ATOM 623 O O . HIS A 1 81 ? 7.646 47.940 50.811 1.00 11.96 81 HIS A O 1
ATOM 630 N N . GLY A 1 82 ? 5.404 48.135 50.932 1.00 12.24 82 GLY A N 1
ATOM 631 C CA . GLY A 1 82 ? 5.290 47.141 51.981 1.00 11.42 82 GLY A CA 1
ATOM 632 C C . GLY A 1 82 ? 5.765 47.804 53.259 1.00 12.09 82 GLY A C 1
ATOM 633 O O . GLY A 1 82 ? 5.378 48.936 53.556 1.00 11.42 82 GLY A O 1
ATOM 634 N N . THR A 1 83 ? 6.607 47.114 54.019 1.00 11.94 83 THR A N 1
ATOM 635 C CA . THR A 1 83 ? 7.136 47.677 55.252 1.00 13.04 83 THR A CA 1
ATOM 636 C C . THR A 1 83 ? 8.389 48.482 54.917 1.00 12.91 83 THR A C 1
ATOM 637 O O . THR A 1 83 ? 9.343 47.951 54.340 1.00 13.19 83 THR A O 1
ATOM 641 N N . GLN A 1 84 ? 8.380 49.764 55.264 1.00 11.26 84 GLN A N 1
ATOM 642 C CA . GLN A 1 84 ? 9.530 50.620 55.004 1.00 10.87 84 GLN A CA 1
ATOM 643 C C . GLN A 1 84 ? 10.448 50.573 56.216 1.00 11.69 84 GLN A C 1
ATOM 644 O O . GLN A 1 84 ? 10.022 50.851 57.335 1.00 11.82 84 GLN A O 1
ATOM 650 N N . GLN A 1 85 ? 11.707 50.224 55.983 1.00 13.07 85 GLN A N 1
ATOM 651 C CA . GLN A 1 85 ? 12.697 50.106 57.048 1.00 15.35 85 GLN A CA 1
ATOM 652 C C . GLN A 1 85 ? 12.732 51.300 58.000 1.00 15.32 85 GLN A C 1
ATOM 653 O O . GLN A 1 85 ? 12.864 51.126 59.209 1.00 14.20 85 GLN A O 1
ATOM 659 N N . ASP A 1 86 ? 12.611 52.510 57.462 1.00 13.30 86 ASP A N 1
ATOM 660 C CA . ASP A 1 86 ? 12.656 53.704 58.298 1.00 12.93 86 ASP A CA 1
ATOM 661 C C . ASP A 1 86 ? 11.332 54.466 58.364 1.00 12.94 86 ASP A C 1
ATOM 662 O O . ASP A 1 86 ? 11.297 55.697 58.255 1.00 12.71 86 ASP A O 1
ATOM 667 N N . GLU A 1 87 ? 10.247 53.722 58.553 1.00 12.34 87 GLU A N 1
ATOM 668 C CA . GLU A 1 87 ? 8.918 54.311 58.670 1.00 11.40 87 GLU A CA 1
ATOM 669 C C . GLU A 1 87 ? 8.913 55.319 59.823 1.00 11.35 87 GLU A C 1
ATOM 670 O O . GLU A 1 87 ? 8.271 56.364 59.743 1.00 9.61 87 GLU A O 1
ATOM 676 N N . ASP A 1 88 ? 9.639 55.004 60.892 1.00 11.34 88 ASP A N 1
ATOM 677 C CA . ASP A 1 88 ? 9.680 55.890 62.052 1.00 12.43 88 ASP A CA 1
ATOM 678 C C . ASP A 1 88 ? 10.171 57.294 61.714 1.00 11.62 88 ASP A C 1
ATOM 679 O O . ASP A 1 88 ? 9.669 58.273 62.257 1.00 10.91 88 ASP A O 1
ATOM 684 N N . ASP A 1 89 ? 11.144 57.391 60.813 1.00 10.63 89 ASP A N 1
ATOM 685 C CA . ASP A 1 89 ? 11.673 58.688 60.404 1.00 10.38 89 ASP A CA 1
ATOM 686 C C . ASP A 1 89 ? 10.658 59.423 59.527 1.00 10.45 89 ASP A C 1
ATOM 687 O O . ASP A 1 89 ? 10.600 60.652 59.530 1.00 10.42 89 ASP A O 1
ATOM 692 N N . ALA A 1 90 ? 9.860 58.666 58.777 1.00 10.35 90 ALA A N 1
ATOM 693 C CA . ALA A 1 90 ? 8.838 59.266 57.924 1.00 9.11 90 ALA A CA 1
ATOM 694 C C . ALA A 1 90 ? 7.760 59.857 58.828 1.00 10.18 90 ALA A C 1
ATOM 695 O O . ALA A 1 90 ? 7.197 60.915 58.539 1.00 8.66 90 ALA A O 1
ATOM 697 N N . GLN A 1 91 ? 7.473 59.168 59.928 1.00 10.03 91 GLN A N 1
ATOM 698 C CA . GLN A 1 91 ? 6.473 59.654 60.870 1.00 10.94 91 GLN A CA 1
ATOM 699 C C . GLN A 1 91 ? 6.984 60.923 61.546 1.00 11.81 91 GLN A C 1
ATOM 700 O O . GLN A 1 91 ? 6.219 61.856 61.791 1.00 11.93 91 GLN A O 1
ATOM 706 N N . LEU A 1 92 ? 8.281 60.954 61.844 1.00 11.11 92 LEU A N 1
ATOM 707 C CA . LEU A 1 92 ? 8.882 62.127 62.468 1.00 11.69 92 LEU A CA 1
ATOM 708 C C . LEU A 1 92 ? 8.791 63.316 61.508 1.00 11.39 92 LEU A C 1
ATOM 709 O O . LEU A 1 92 ? 8.543 64.449 61.924 1.00 9.20 92 LEU A O 1
ATOM 714 N N . ALA A 1 93 ? 8.993 63.047 60.221 1.00 10.66 93 ALA A N 1
ATOM 715 C CA . ALA A 1 93 ? 8.923 64.092 59.206 1.00 9.83 93 ALA A CA 1
ATOM 716 C C . ALA A 1 93 ? 7.510 64.663 59.169 1.00 9.67 93 ALA A C 1
ATOM 717 O O . ALA A 1 93 ? 7.322 65.880 59.152 1.00 10.07 93 ALA A O 1
ATOM 719 N N . LEU A 1 94 ? 6.517 63.777 59.156 1.00 10.14 94 LEU A N 1
ATOM 720 C CA . LEU A 1 94 ? 5.122 64.203 59.128 1.00 10.86 94 LEU A CA 1
ATOM 721 C C . LEU A 1 94 ? 4.803 65.046 60.364 1.00 11.69 94 LEU A C 1
ATOM 722 O O . LEU A 1 94 ? 4.075 66.033 60.280 1.00 8.55 94 LEU A O 1
ATOM 727 N N . LYS A 1 95 ? 5.356 64.643 61.505 1.00 11.48 95 LYS A N 1
ATOM 728 C CA . LYS A 1 95 ? 5.143 65.345 62.768 1.00 12.76 95 LYS A CA 1
ATOM 729 C C . LYS A 1 95 ? 5.660 66.782 62.683 1.00 11.84 95 LYS A C 1
ATOM 730 O O . LYS A 1 95 ? 5.078 67.694 63.262 1.00 11.84 95 LYS A O 1
ATOM 736 N N . PHE A 1 96 ? 6.760 66.970 61.959 1.00 8.87 96 PHE A N 1
ATOM 737 C CA . PHE A 1 96 ? 7.367 68.289 61.785 1.00 10.76 96 PHE A CA 1
ATOM 738 C C . PHE A 1 96 ? 6.637 69.116 60.728 1.00 10.80 96 PHE A C 1
ATOM 739 O O . PHE A 1 96 ? 6.347 70.296 60.937 1.00 11.18 96 PHE A O 1
ATOM 747 N N . ILE A 1 97 ? 6.356 68.491 59.589 1.00 10.28 97 ILE A N 1
ATOM 748 C CA . ILE A 1 97 ? 5.670 69.163 58.493 1.00 9.58 97 ILE A CA 1
ATOM 749 C C . ILE A 1 97 ? 4.293 69.675 58.904 1.00 11.00 97 ILE A C 1
ATOM 750 O O . ILE A 1 97 ? 3.918 70.799 58.564 1.00 10.46 97 ILE A O 1
ATOM 755 N N . LYS A 1 98 ? 3.553 68.851 59.645 1.00 10.25 98 LYS A N 1
ATOM 756 C CA . LYS A 1 98 ? 2.201 69.198 60.088 1.00 10.30 98 LYS A CA 1
ATOM 757 C C . LYS A 1 98 ? 1.333 69.538 58.875 1.00 8.60 98 LYS A C 1
ATOM 758 O O . LYS A 1 98 ? 0.746 70.613 58.800 1.00 7.20 98 LYS A O 1
ATOM 764 N N . PRO A 1 99 ? 1.227 68.608 57.916 1.00 7.38 99 PRO A N 1
ATOM 765 C CA . PRO A 1 99 ? 0.425 68.836 56.710 1.00 8.24 99 PRO A CA 1
ATOM 766 C C . PRO A 1 99 ? -1.078 68.921 56.975 1.00 8.41 99 PRO A C 1
ATOM 767 O O . PRO A 1 99 ? -1.583 68.355 57.951 1.00 6.51 99 PRO A O 1
ATOM 771 N N . ASP A 1 100 ? -1.783 69.638 56.104 1.00 7.16 100 ASP A N 1
ATOM 772 C CA . ASP A 1 100 ? -3.227 69.773 56.226 1.00 8.77 100 ASP A CA 1
ATOM 773 C C . ASP A 1 100 ? -3.842 68.382 56.245 1.00 9.11 100 ASP A C 1
ATOM 774 O O . ASP A 1 100 ? -4.732 68.097 57.040 1.00 9.97 100 ASP A O 1
ATOM 779 N N . LYS A 1 101 ? -3.364 67.528 55.345 1.00 8.40 101 LYS A N 1
ATOM 780 C CA . LYS A 1 101 ? -3.862 66.162 55.227 1.00 9.17 101 LYS A CA 1
ATOM 781 C C . LYS A 1 101 ? -2.710 65.176 55.114 1.00 9.82 101 LYS A C 1
ATOM 782 O O . LYS A 1 101 ? -1.740 65.414 54.388 1.00 10.64 101 LYS A O 1
ATOM 788 N N . SER A 1 102 ? -2.826 64.063 55.829 1.00 9.26 102 SER A N 1
ATOM 789 C CA . SER A 1 102 ? -1.803 63.031 55.816 1.00 9.58 102 SER A CA 1
ATOM 790 C C . SER A 1 102 ? -2.417 61.752 55.253 1.00 9.99 102 SER A C 1
ATOM 791 O O . SER A 1 102 ? -3.219 61.098 55.914 1.00 10.31 102 SER A O 1
ATOM 794 N N . TRP A 1 103 ? -2.046 61.416 54.021 1.00 9.87 103 TRP A N 1
ATOM 795 C CA . TRP A 1 103 ? -2.555 60.233 53.334 1.00 8.82 103 TRP A CA 1
ATOM 796 C C . TRP A 1 103 ? -1.476 59.163 53.222 1.00 10.49 103 TRP A C 1
ATOM 797 O O . TRP A 1 103 ? -0.325 59.397 53.577 1.00 8.90 103 TRP A O 1
ATOM 808 N N . LYS A 1 104 ? -1.856 57.992 52.716 1.00 10.89 104 LYS A N 1
ATOM 809 C CA . LYS A 1 104 ? -0.918 56.886 52.555 1.00 12.76 104 LYS A CA 1
ATOM 810 C C . LYS A 1 104 ? -1.367 55.950 51.435 1.00 11.60 104 LYS A C 1
ATOM 811 O O . LYS A 1 104 ? -2.555 55.690 51.269 1.00 12.56 104 LYS A O 1
ATOM 817 N N . PHE A 1 105 ? -0.403 55.467 50.660 1.00 11.04 105 PHE A N 1
ATOM 818 C CA . PHE A 1 105 ? -0.669 54.550 49.554 1.00 10.91 105 PHE A CA 1
ATOM 819 C C . PHE A 1 105 ? 0.500 53.574 49.460 1.00 9.59 105 PHE A C 1
ATOM 820 O O . PHE A 1 105 ? 1.624 53.962 49.127 1.00 9.90 105 PHE A O 1
ATOM 828 N N . ASP A 1 106 ? 0.232 52.310 49.770 1.00 10.33 106 ASP A N 1
ATOM 829 C CA . ASP A 1 106 ? 1.249 51.264 49.714 1.00 8.95 106 ASP A CA 1
ATOM 830 C C . ASP A 1 106 ? 1.357 50.817 48.254 1.00 8.50 106 ASP A C 1
ATOM 831 O O . ASP A 1 106 ? 0.408 50.262 47.709 1.00 9.99 106 ASP A O 1
ATOM 836 N N . ILE A 1 107 ? 2.510 51.046 47.632 1.00 7.90 107 ILE A N 1
ATOM 837 C CA . ILE A 1 107 ? 2.712 50.695 46.225 1.00 8.52 107 ILE A CA 1
ATOM 838 C C . ILE A 1 107 ? 3.093 49.241 45.936 1.00 9.57 107 ILE A C 1
ATOM 839 O O . ILE A 1 107 ? 3.215 48.857 44.774 1.00 8.36 107 ILE A O 1
ATOM 844 N N . LYS A 1 108 ? 3.276 48.433 46.976 1.00 10.37 108 LYS A N 1
ATOM 845 C CA . LYS A 1 108 ? 3.691 47.044 46.780 1.00 11.74 108 LYS A CA 1
ATOM 846 C C . LYS A 1 108 ? 2.804 46.215 45.846 1.00 11.38 108 LYS A C 1
ATOM 847 O O . LYS A 1 108 ? 3.305 45.601 44.907 1.00 10.74 108 LYS A O 1
ATOM 853 N N . SER A 1 109 ? 1.496 46.201 46.086 1.00 10.12 109 SER A N 1
ATOM 854 C CA . SER A 1 109 ? 0.596 45.414 45.244 1.00 11.53 109 SER A CA 1
ATOM 855 C C . SER A 1 109 ? 0.679 45.809 43.771 1.00 11.05 109 SER A C 1
ATOM 856 O O . SER A 1 109 ? 0.603 44.954 42.890 1.00 10.41 109 SER A O 1
ATOM 859 N N . THR A 1 110 ? 0.839 47.101 43.506 1.00 9.42 110 THR A N 1
ATOM 860 C CA . THR A 1 110 ? 0.931 47.585 42.133 1.00 9.37 110 THR A CA 1
ATOM 861 C C . THR A 1 110 ? 2.240 47.143 41.490 1.00 9.32 110 THR A C 1
ATOM 862 O O . THR A 1 110 ? 2.252 46.653 40.355 1.00 8.60 110 THR A O 1
ATOM 866 N N . VAL A 1 111 ? 3.340 47.318 42.217 1.00 7.14 111 VAL A N 1
ATOM 867 C CA . VAL A 1 111 ? 4.646 46.916 41.716 1.00 9.07 111 VAL A CA 1
ATOM 868 C C . VAL A 1 111 ? 4.702 45.401 41.524 1.00 9.52 111 VAL A C 1
ATOM 869 O O . VAL A 1 111 ? 5.285 44.918 40.557 1.00 10.53 111 VAL A O 1
ATOM 873 N N . SER A 1 112 ? 4.093 44.653 42.442 1.00 10.33 112 SER A N 1
ATOM 874 C CA . SER A 1 112 ? 4.077 43.191 42.337 1.00 11.13 112 SER A CA 1
ATOM 875 C C . SER A 1 112 ? 3.299 42.743 41.104 1.00 11.85 112 SER A C 1
ATOM 876 O O . SER A 1 112 ? 3.729 41.844 40.379 1.00 13.72 112 SER A O 1
ATOM 879 N N . ALA A 1 113 ? 2.151 43.374 40.867 1.00 11.15 113 ALA A N 1
ATOM 880 C CA . ALA A 1 113 ? 1.329 43.031 39.714 1.00 10.68 113 ALA A CA 1
ATOM 881 C C . ALA A 1 113 ? 2.119 43.270 38.434 1.00 9.35 113 ALA A C 1
ATOM 882 O O . ALA A 1 113 ? 2.116 42.433 37.531 1.00 11.54 113 ALA A O 1
ATOM 884 N N . PHE A 1 114 ? 2.795 44.412 38.357 1.00 7.54 114 PHE A N 1
ATOM 885 C CA . PHE A 1 114 ? 3.588 44.747 37.180 1.00 10.03 114 PHE A CA 1
ATOM 886 C C . PHE A 1 114 ? 4.740 43.762 37.004 1.00 10.43 114 PHE A C 1
ATOM 887 O O . PHE A 1 114 ? 4.977 43.258 35.907 1.00 11.61 114 PHE A O 1
ATOM 895 N N . SER A 1 115 ? 5.462 43.509 38.091 1.00 12.24 115 SER A N 1
ATOM 896 C CA . SER A 1 115 ? 6.600 42.601 38.067 1.00 13.02 115 SER A CA 1
ATOM 897 C C . SER A 1 115 ? 6.193 41.186 37.674 1.00 13.89 115 SER A C 1
ATOM 898 O O . SER A 1 115 ? 6.897 40.527 36.906 1.00 13.68 115 SER A O 1
ATOM 901 N N . ASP A 1 116 ? 5.067 40.718 38.204 1.00 14.02 116 ASP A N 1
ATOM 902 C CA . ASP A 1 116 ? 4.582 39.380 37.878 1.00 13.42 116 ASP A CA 1
ATOM 903 C C . ASP A 1 116 ? 4.180 39.325 36.407 1.00 13.03 116 ASP A C 1
ATOM 904 O O . ASP A 1 116 ? 4.434 38.332 35.718 1.00 13.35 116 ASP A O 1
ATOM 909 N N . GLN A 1 117 ? 3.552 40.393 35.928 1.00 12.92 117 GLN A N 1
ATOM 910 C CA . GLN A 1 117 ? 3.128 40.462 34.533 1.00 11.94 117 GLN A CA 1
ATOM 911 C C . GLN A 1 117 ? 4.341 40.469 33.601 1.00 11.90 117 GLN A C 1
ATOM 912 O O . GLN A 1 117 ? 4.335 39.817 32.556 1.00 13.21 117 GLN A O 1
ATOM 918 N N . TYR A 1 118 ? 5.382 41.203 33.980 1.00 11.95 118 TYR A N 1
ATOM 919 C CA . TYR A 1 118 ? 6.576 41.286 33.144 1.00 13.51 118 TYR A CA 1
ATOM 920 C C . TYR A 1 118 ? 7.189 39.906 32.931 1.00 14.38 118 TYR A C 1
ATOM 921 O O . TYR A 1 118 ? 7.516 39.526 31.806 1.00 14.81 118 TYR A O 1
ATOM 930 N N . GLN A 1 119 ? 7.347 39.156 34.014 1.00 16.42 119 GLN A N 1
ATOM 931 C CA . GLN A 1 119 ? 7.920 37.820 33.912 1.00 18.37 119 GLN A CA 1
ATOM 932 C C . GLN A 1 119 ? 7.011 36.909 33.092 1.00 17.74 119 GLN A C 1
ATOM 933 O O . GLN A 1 119 ? 7.483 36.132 32.266 1.00 17.09 119 GLN A O 1
ATOM 939 N N . GLN A 1 120 ? 5.705 37.011 33.313 1.00 17.21 120 GLN A N 1
ATOM 940 C CA . GLN A 1 120 ? 4.753 36.194 32.572 1.00 18.83 120 GLN A CA 1
ATOM 941 C C . GLN A 1 120 ? 4.799 36.478 31.073 1.00 18.65 120 GLN A C 1
ATOM 942 O O . GLN A 1 120 ? 4.682 35.562 30.259 1.00 19.20 120 GLN A O 1
ATOM 948 N N . GLU A 1 121 ? 4.971 37.746 30.712 1.00 16.83 121 GLU A N 1
ATOM 949 C CA . GLU A 1 121 ? 5.010 38.148 29.307 1.00 16.70 121 GLU A CA 1
ATOM 950 C C . GLU A 1 121 ? 6.347 37.887 28.607 1.00 17.63 121 GLU A C 1
ATOM 951 O O . GLU A 1 121 ? 6.375 37.481 27.443 1.00 18.55 121 GLU A O 1
ATOM 957 N N . THR A 1 122 ? 7.449 38.119 29.315 1.00 17.04 122 THR A N 1
ATOM 958 C CA . THR A 1 122 ? 8.782 37.970 28.735 1.00 16.98 122 THR A CA 1
ATOM 959 C C . THR A 1 122 ? 9.587 36.752 29.170 1.00 17.65 122 THR A C 1
ATOM 960 O O . THR A 1 122 ? 10.548 36.370 28.502 1.00 17.98 122 THR A O 1
ATOM 964 N N . GLY A 1 123 ? 9.215 36.157 30.295 1.00 17.73 123 GLY A N 1
ATOM 965 C CA . GLY A 1 123 ? 9.959 35.014 30.783 1.00 17.22 123 GLY A CA 1
ATOM 966 C C . GLY A 1 123 ? 11.163 35.501 31.570 1.00 17.78 123 GLY A C 1
ATOM 967 O O . GLY A 1 123 ? 11.915 34.701 32.123 1.00 18.04 123 GLY A O 1
ATOM 968 N N . ASP A 1 124 ? 11.348 36.820 31.613 1.00 16.04 124 ASP A N 1
ATOM 969 C CA . ASP A 1 124 ? 12.463 37.419 32.344 1.00 15.85 124 ASP A CA 1
ATOM 970 C C . ASP A 1 124 ? 12.003 38.036 33.655 1.00 15.38 124 ASP A C 1
ATOM 971 O O . ASP A 1 124 ? 10.918 38.617 33.737 1.00 14.71 124 ASP A O 1
ATOM 976 N N . GLN A 1 125 ? 12.834 37.908 34.681 1.00 16.05 125 GLN A N 1
ATOM 977 C CA . GLN A 1 125 ? 12.530 38.503 35.972 1.00 16.71 125 GLN A CA 1
ATOM 978 C C . GLN A 1 125 ? 13.246 39.851 35.981 1.00 14.67 125 GLN A C 1
ATOM 979 O O . GLN A 1 125 ? 14.435 39.923 35.684 1.00 15.96 125 GLN A O 1
ATOM 985 N N . LEU A 1 126 ? 12.525 40.919 36.294 1.00 13.33 126 LEU A N 1
ATOM 986 C CA . LEU A 1 126 ? 13.142 42.241 36.337 1.00 12.49 126 LEU A CA 1
ATOM 987 C C . LEU A 1 126 ? 14.336 42.236 37.281 1.00 12.98 126 LEU A C 1
ATOM 988 O O . LEU A 1 126 ? 14.283 41.628 38.350 1.00 13.81 126 LEU A O 1
ATOM 993 N N . THR A 1 127 ? 15.415 42.906 36.888 1.00 13.84 127 THR A N 1
ATOM 994 C CA . THR A 1 127 ? 16.588 42.993 37.749 1.00 12.66 127 THR A CA 1
ATOM 995 C C . THR A 1 127 ? 16.146 43.824 38.949 1.00 12.93 127 THR A C 1
ATOM 996 O O . THR A 1 127 ? 15.171 44.578 38.862 1.00 11.34 127 THR A O 1
ATOM 1000 N N . ASP A 1 128 ? 16.843 43.688 40.070 1.00 12.93 128 ASP A N 1
ATOM 1001 C CA . ASP A 1 128 ? 16.476 44.445 41.261 1.00 13.43 128 ASP A CA 1
ATOM 1002 C C . ASP A 1 128 ? 16.432 45.935 40.918 1.00 12.94 128 ASP A C 1
ATOM 1003 O O . ASP A 1 128 ? 15.524 46.655 41.340 1.00 13.82 128 ASP A O 1
ATOM 1008 N N . PHE A 1 129 ? 17.407 46.384 40.132 1.00 11.95 129 PHE A N 1
ATOM 1009 C CA . PHE A 1 129 ? 17.488 47.785 39.729 1.00 11.99 129 PHE A CA 1
ATOM 1010 C C . PHE A 1 129 ? 16.277 48.235 38.913 1.00 10.66 129 PHE A C 1
ATOM 1011 O O . PHE A 1 129 ? 15.642 49.240 39.235 1.00 10.99 129 PHE A O 1
ATOM 1019 N N . ASN A 1 130 ? 15.959 47.507 37.850 1.00 8.78 130 ASN A N 1
ATOM 1020 C CA . ASN A 1 130 ? 14.820 47.895 37.028 1.00 10.48 130 ASN A CA 1
ATOM 1021 C C . ASN A 1 130 ? 13.508 47.851 37.804 1.00 9.44 130 ASN A C 1
ATOM 1022 O O . ASN A 1 130 ? 12.629 48.689 37.586 1.00 9.69 130 ASN A O 1
ATOM 1027 N N . LYS A 1 131 ? 13.376 46.892 38.718 1.00 9.19 131 LYS A N 1
ATOM 1028 C CA . LYS A 1 131 ? 12.161 46.802 39.517 1.00 8.58 131 LYS A CA 1
ATOM 1029 C C . LYS A 1 131 ? 12.118 48.011 40.440 1.00 9.25 131 LYS A C 1
ATOM 1030 O O . LYS A 1 131 ? 11.046 48.518 40.773 1.00 7.82 131 LYS A O 1
ATOM 1036 N N . GLY A 1 132 ? 13.294 48.465 40.858 1.00 9.64 132 GLY A N 1
ATOM 1037 C CA . GLY A 1 132 ? 13.361 49.626 41.721 1.00 9.36 132 GLY A CA 1
ATOM 1038 C C . GLY A 1 132 ? 12.800 50.836 40.998 1.00 9.98 132 GLY A C 1
ATOM 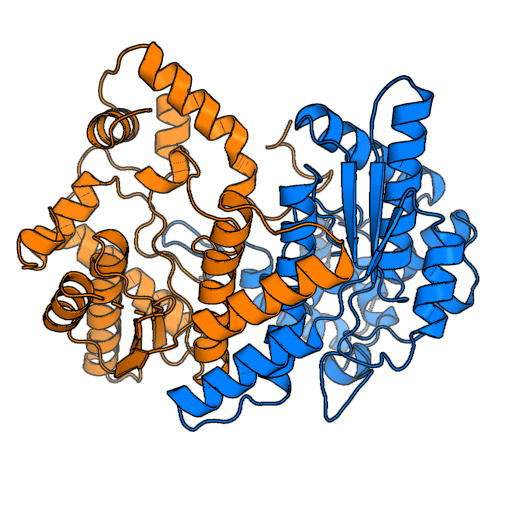1039 O O . GLY A 1 132 ? 12.066 51.635 41.583 1.00 8.86 132 GLY A O 1
ATOM 1040 N N . ASN A 1 133 ? 13.138 50.974 39.719 1.00 8.67 133 ASN A N 1
ATOM 1041 C CA . ASN A 1 133 ? 12.653 52.104 38.940 1.00 8.59 133 ASN A CA 1
ATOM 1042 C C . ASN A 1 133 ? 11.148 52.010 38.728 1.00 8.22 133 ASN A C 1
ATOM 1043 O O . ASN A 1 133 ? 10.478 53.030 38.567 1.00 7.60 133 ASN A O 1
ATOM 1048 N N . VAL A 1 134 ? 10.618 50.789 38.727 1.00 8.54 134 VAL A N 1
ATOM 1049 C CA . VAL A 1 134 ? 9.180 50.609 38.593 1.00 8.39 134 VAL A CA 1
ATOM 1050 C C . VAL A 1 134 ? 8.558 51.175 39.870 1.00 8.93 134 VAL A C 1
ATOM 1051 O O . VAL A 1 134 ? 7.499 51.795 39.831 1.00 8.78 134 VAL A O 1
ATOM 1055 N N . LYS A 1 135 ? 9.230 50.967 41.002 1.00 7.71 135 LYS A N 1
ATOM 1056 C CA . LYS A 1 135 ? 8.740 51.486 42.279 1.00 9.47 135 LYS A CA 1
ATOM 1057 C C . LYS A 1 135 ? 8.692 53.011 42.241 1.00 8.36 135 LYS A C 1
ATOM 1058 O O . LYS A 1 135 ? 7.688 53.618 42.599 1.00 9.40 135 LYS A O 1
ATOM 1064 N N . ALA A 1 136 ? 9.793 53.623 41.817 1.00 7.30 136 ALA A N 1
ATOM 1065 C CA . ALA A 1 136 ? 9.876 55.079 41.750 1.00 6.72 136 ALA A CA 1
ATOM 1066 C C . ALA A 1 136 ? 8.832 55.658 40.801 1.00 6.75 136 ALA A C 1
ATOM 1067 O O . ALA A 1 136 ? 8.246 56.710 41.072 1.00 5.60 136 ALA A O 1
ATOM 1069 N N . ARG A 1 137 ? 8.597 54.974 39.685 1.00 5.18 137 ARG A N 1
ATOM 1070 C CA . ARG A 1 137 ? 7.611 55.453 38.729 1.00 5.50 137 ARG A CA 1
ATOM 1071 C C . ARG A 1 137 ? 6.181 55.213 39.209 1.00 5.24 137 ARG A C 1
ATOM 1072 O O . ARG A 1 137 ? 5.272 55.961 38.855 1.00 5.27 137 ARG A O 1
ATOM 1080 N N . THR A 1 138 ? 5.981 54.188 40.030 1.00 7.39 138 THR A N 1
ATOM 1081 C CA . THR A 1 138 ? 4.646 53.928 40.561 1.00 7.08 138 THR A CA 1
ATOM 1082 C C . THR A 1 138 ? 4.317 55.011 41.591 1.00 7.24 138 THR A C 1
ATOM 1083 O O . THR A 1 138 ? 3.159 55.422 41.724 1.00 5.58 138 THR A O 1
ATOM 1087 N N . ARG A 1 139 ? 5.330 55.482 42.317 1.00 6.76 139 ARG A N 1
ATOM 1088 C CA . ARG A 1 139 ? 5.089 56.544 43.297 1.00 5.82 139 ARG A CA 1
ATOM 1089 C C . ARG A 1 139 ? 4.657 57.803 42.546 1.00 5.73 139 ARG A C 1
ATOM 1090 O O . ARG A 1 139 ? 3.851 58.590 43.039 1.00 5.19 139 ARG A O 1
ATOM 1098 N N . MET A 1 140 ? 5.201 57.987 41.348 1.00 6.06 140 MET A N 1
ATOM 1099 C CA . MET A 1 140 ? 4.845 59.133 40.522 1.00 6.26 140 MET A CA 1
ATOM 1100 C C . MET A 1 140 ? 3.368 59.000 40.154 1.00 7.35 140 MET A C 1
ATOM 1101 O O . MET A 1 140 ? 2.595 59.947 40.298 1.00 7.05 140 MET A O 1
ATOM 1106 N N . ILE A 1 141 ? 2.971 57.815 39.694 1.00 6.85 141 ILE A N 1
ATOM 1107 C CA . ILE A 1 141 ? 1.576 57.593 39.321 1.00 5.77 141 ILE A CA 1
ATOM 1108 C C . ILE A 1 141 ? 0.652 57.855 40.509 1.00 6.69 141 ILE A C 1
ATOM 1109 O O . ILE A 1 141 ? -0.373 58.518 40.368 1.00 8.07 141 ILE A O 1
ATOM 1114 N N . ALA A 1 142 ? 1.022 57.349 41.682 1.00 6.61 142 ALA A N 1
ATOM 1115 C CA . ALA A 1 142 ? 0.203 57.542 42.880 1.00 7.22 142 ALA A CA 1
ATOM 1116 C C . ALA A 1 142 ? 0.002 59.022 43.211 1.00 6.49 142 ALA A C 1
ATOM 1117 O O . ALA A 1 142 ? -1.112 59.453 43.511 1.00 7.33 142 ALA A O 1
ATOM 1119 N N . GLN A 1 143 ? 1.078 59.801 43.163 1.00 7.18 143 GLN A N 1
ATOM 1120 C CA . GLN A 1 143 ? 0.973 61.222 43.473 1.00 6.85 143 GLN A CA 1
ATOM 1121 C C . GLN A 1 143 ? 0.133 61.946 42.433 1.00 6.82 143 GLN A C 1
ATOM 1122 O O . GLN A 1 143 ? -0.683 62.799 42.773 1.00 5.28 143 GLN A O 1
ATOM 1128 N N . TYR A 1 144 ? 0.318 61.597 41.164 1.00 5.94 144 TYR A N 1
ATOM 1129 C CA . TYR A 1 144 ? -0.468 62.229 40.119 1.00 7.74 144 TYR A CA 1
ATOM 1130 C C . TYR A 1 144 ? -1.932 61.801 40.172 1.00 7.27 144 TYR A C 1
ATOM 1131 O O . TYR A 1 144 ? -2.809 62.541 39.723 1.00 9.71 144 TYR A O 1
ATOM 1140 N N . ALA A 1 145 ? -2.198 60.618 40.723 1.00 6.79 145 ALA A N 1
ATOM 1141 C CA . ALA A 1 145 ? -3.570 60.142 40.849 1.00 5.59 145 ALA A CA 1
ATOM 1142 C C . ALA A 1 145 ? -4.240 61.012 41.909 1.00 7.46 145 ALA A C 1
ATOM 1143 O O . ALA A 1 145 ? -5.339 61.537 41.701 1.00 5.60 145 ALA A O 1
ATOM 1145 N N . ILE A 1 146 ? -3.572 61.163 43.051 1.00 7.32 146 ILE A N 1
ATOM 1146 C CA . ILE A 1 146 ? -4.105 62.000 44.117 1.00 7.76 146 ILE A CA 1
ATOM 1147 C C . ILE A 1 146 ? -4.259 63.413 43.554 1.00 6.84 146 ILE A C 1
ATOM 1148 O O . ILE A 1 146 ? -5.273 64.073 43.775 1.00 6.82 146 ILE A O 1
ATOM 1153 N N . GLY A 1 147 ? -3.254 63.863 42.807 1.00 6.10 147 GLY A N 1
ATOM 1154 C CA . GLY A 1 147 ? -3.307 65.193 42.223 1.00 7.51 147 GLY A CA 1
ATOM 1155 C C . GLY A 1 147 ? -4.479 65.390 41.276 1.00 8.26 147 GLY A C 1
ATOM 1156 O O . GLY A 1 147 ? -5.168 66.409 41.336 1.00 8.18 147 GLY A O 1
ATOM 1157 N N . GLY A 1 148 ? -4.710 64.418 40.399 1.00 8.87 148 GLY A N 1
ATOM 1158 C CA . GLY A 1 148 ? -5.812 64.524 39.455 1.00 8.62 148 GLY A CA 1
ATOM 1159 C C . GLY A 1 148 ? -7.174 64.419 40.119 1.00 8.39 148 GLY A C 1
ATOM 1160 O O . GLY A 1 148 ? -8.125 65.094 39.719 1.00 8.73 148 GLY A O 1
ATOM 1161 N N . GLN A 1 149 ? -7.274 63.569 41.135 1.00 8.49 149 GLN A N 1
ATOM 1162 C CA . GLN A 1 149 ? -8.528 63.375 41.864 1.00 8.42 149 GLN A CA 1
ATOM 1163 C C . GLN A 1 149 ? -8.875 64.586 42.727 1.00 10.02 149 GLN A C 1
ATOM 1164 O O . GLN A 1 149 ? -10.043 64.963 42.855 1.00 9.20 149 GLN A O 1
ATOM 1170 N N . GLU A 1 150 ? -7.852 65.192 43.323 1.00 9.08 150 GLU A N 1
ATOM 1171 C CA . GLU A 1 150 ? -8.067 66.316 44.223 1.00 9.03 150 GLU A CA 1
ATOM 1172 C C . GLU A 1 150 ? -7.778 67.709 43.660 1.00 9.41 150 GLU A C 1
ATOM 1173 O O . GLU A 1 150 ? -7.987 68.712 44.347 1.00 11.12 150 GLU A O 1
ATOM 1179 N N . GLY A 1 151 ? -7.307 67.769 42.417 1.00 8.87 151 GLY A N 1
AT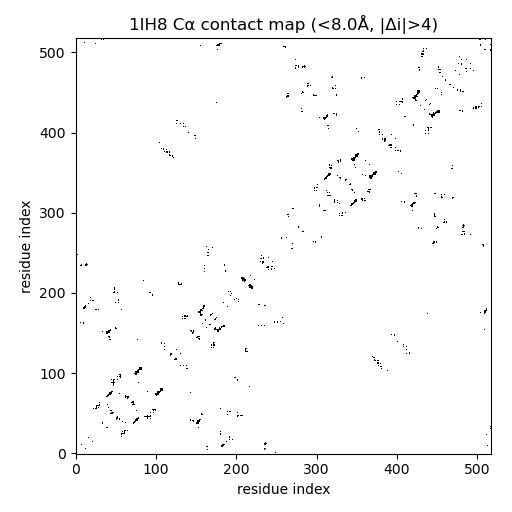OM 1180 C CA . GLY A 1 151 ? -7.012 69.046 41.786 1.00 8.89 151 GLY A CA 1
ATOM 1181 C C . GLY A 1 151 ? -5.778 69.731 42.348 1.00 8.52 151 GLY A C 1
ATOM 1182 O O . GLY A 1 151 ? -5.719 70.959 42.435 1.00 8.98 151 GLY A O 1
ATOM 1183 N N . LEU A 1 152 ? -4.783 68.934 42.717 1.00 6.08 152 LEU A N 1
ATOM 1184 C CA . LEU A 1 152 ? -3.547 69.459 43.292 1.00 6.39 152 LEU A CA 1
ATOM 1185 C C . LEU A 1 152 ? -2.360 69.286 42.349 1.00 7.17 152 LEU A C 1
ATOM 1186 O O . LEU A 1 152 ? -2.388 68.452 41.441 1.00 7.35 152 LEU A O 1
ATOM 1191 N N . LEU A 1 153 ? -1.319 70.082 42.582 1.00 7.98 153 LEU A N 1
ATOM 1192 C CA . LEU A 1 153 ? -0.097 70.029 41.791 1.00 7.95 153 LEU A CA 1
ATOM 1193 C C . LEU A 1 153 ? 0.887 69.096 42.491 1.00 8.12 153 LEU A C 1
ATOM 1194 O O . LEU A 1 153 ? 0.948 69.055 43.725 1.00 7.45 153 LEU A O 1
ATOM 1199 N N . VAL A 1 154 ? 1.657 68.350 41.705 1.00 6.47 154 VAL A N 1
ATOM 1200 C CA . VAL A 1 154 ? 2.632 67.424 42.263 1.00 6.09 154 VAL A CA 1
ATOM 1201 C C . VAL A 1 154 ? 3.980 68.117 42.453 1.00 6.16 154 VAL A C 1
ATOM 1202 O O . VAL A 1 154 ? 4.582 68.595 41.494 1.00 6.63 154 VAL A O 1
ATOM 1206 N N . LEU A 1 155 ? 4.440 68.180 43.699 1.00 4.41 155 LEU A N 1
ATOM 1207 C CA . LEU A 1 155 ? 5.720 68.800 44.016 1.00 6.32 155 LEU A CA 1
ATOM 1208 C C . LEU A 1 155 ? 6.869 67.830 43.743 1.00 6.62 155 LEU A C 1
ATOM 1209 O O . LEU A 1 155 ? 6.743 66.630 43.992 1.00 7.70 155 LEU A O 1
ATOM 1214 N N . GLY A 1 156 ? 7.974 68.363 43.227 1.00 6.35 156 GLY A N 1
ATOM 1215 C CA . GLY A 1 156 ? 9.157 67.565 42.950 1.00 7.63 156 GLY A CA 1
ATOM 1216 C C . GLY A 1 156 ? 10.239 67.969 43.941 1.00 8.40 156 GLY A C 1
ATOM 1217 O O . GLY A 1 156 ? 10.209 69.082 44.462 1.00 7.42 156 GLY A O 1
ATOM 1218 N N . THR A 1 157 ? 11.205 67.094 44.195 1.00 7.68 157 THR A N 1
ATOM 1219 C CA . THR A 1 157 ? 12.250 67.400 45.171 1.00 7.41 157 THR A CA 1
ATOM 1220 C C . THR A 1 157 ? 13.639 67.651 44.596 1.00 8.33 157 THR A C 1
ATOM 1221 O O . THR A 1 157 ? 14.600 67.799 45.343 1.00 8.58 157 THR A O 1
ATOM 1225 N N . ASP A 1 158 ? 13.753 67.708 43.274 1.00 8.39 158 ASP A N 1
ATOM 1226 C CA . ASP A 1 158 ? 15.051 67.927 42.653 1.00 8.36 158 ASP A CA 1
ATOM 1227 C C . ASP A 1 158 ? 15.736 69.212 43.118 1.00 8.35 158 ASP A C 1
ATOM 1228 O O . ASP A 1 158 ? 15.089 70.237 43.348 1.00 9.89 158 ASP A O 1
ATOM 1233 N N . HIS A 1 159 ? 17.055 69.136 43.251 1.00 6.69 159 HIS A N 1
ATOM 1234 C CA . HIS A 1 159 ? 17.873 70.259 43.671 1.00 8.01 159 HIS A CA 1
ATOM 1235 C C . HIS A 1 159 ? 19.235 70.110 42.993 1.00 7.61 159 HIS A C 1
ATOM 1236 O O . HIS A 1 159 ? 19.484 69.118 42.308 1.00 9.59 159 HIS A O 1
ATOM 1243 N N . ALA A 1 160 ? 20.111 71.088 43.181 1.00 7.62 160 ALA A N 1
ATOM 1244 C CA . ALA A 1 160 ? 21.420 71.075 42.539 1.00 6.77 160 ALA A CA 1
ATOM 1245 C C . ALA A 1 160 ? 22.312 69.873 42.848 1.00 7.50 160 ALA A C 1
ATOM 1246 O O . ALA A 1 160 ? 22.963 69.337 41.948 1.00 6.13 160 ALA A O 1
ATOM 1248 N N . ALA A 1 161 ? 22.348 69.450 44.109 1.00 7.58 161 ALA A N 1
ATOM 1249 C CA . ALA A 1 161 ? 23.193 68.325 44.500 1.00 8.39 161 ALA A CA 1
ATOM 1250 C C . ALA A 1 161 ? 22.746 67.012 43.863 1.00 9.92 161 ALA A C 1
ATOM 1251 O O . ALA A 1 161 ? 23.509 66.054 43.808 1.00 9.58 161 ALA A O 1
ATOM 1253 N N . GLU A 1 162 ? 21.504 66.972 43.390 1.00 10.90 162 GLU A N 1
ATOM 1254 C CA . GLU A 1 162 ? 20.978 65.784 42.731 1.00 11.70 162 GLU A CA 1
ATOM 1255 C C . GLU A 1 162 ? 21.060 65.960 41.212 1.00 10.99 162 GLU A C 1
ATOM 1256 O O . GLU A 1 162 ? 21.375 65.022 40.476 1.00 10.78 162 GLU A O 1
ATOM 1262 N N . ALA A 1 163 ? 20.768 67.171 40.755 1.00 9.44 163 ALA A N 1
ATOM 1263 C CA . ALA A 1 163 ? 20.795 67.484 39.333 1.00 8.92 163 ALA A CA 1
ATOM 1264 C C . ALA A 1 163 ? 22.184 67.290 38.724 1.00 8.86 163 ALA A C 1
ATOM 1265 O O . ALA A 1 163 ? 22.320 66.754 37.623 1.00 8.64 163 ALA A O 1
ATOM 1267 N N . VAL A 1 164 ? 23.219 67.718 39.440 1.00 8.94 164 VAL A N 1
ATOM 1268 C CA . VAL A 1 164 ? 24.580 67.591 38.930 1.00 7.89 164 VAL A CA 1
ATOM 1269 C C . VAL A 1 164 ? 25.004 66.146 38.633 1.00 8.28 164 VAL A C 1
ATOM 1270 O O . VAL A 1 164 ? 25.756 65.908 37.694 1.00 8.57 164 VAL A O 1
ATOM 1274 N N . THR A 1 165 ? 24.518 65.191 39.427 1.00 7.86 165 THR A N 1
ATOM 1275 C CA . THR A 1 165 ? 24.850 63.775 39.244 1.00 9.14 165 THR A CA 1
ATOM 1276 C C . THR A 1 165 ? 23.792 63.043 38.416 1.00 9.66 165 THR A C 1
ATOM 1277 O O . THR A 1 165 ? 24.033 61.943 37.906 1.00 8.91 165 THR A O 1
ATOM 1281 N N . GLY A 1 166 ? 22.618 63.648 38.292 1.00 9.53 166 GLY A N 1
ATOM 1282 C CA . GLY A 1 166 ? 21.552 63.014 37.539 1.00 10.74 166 GLY A CA 1
ATOM 1283 C C . GLY A 1 166 ? 21.062 61.769 38.257 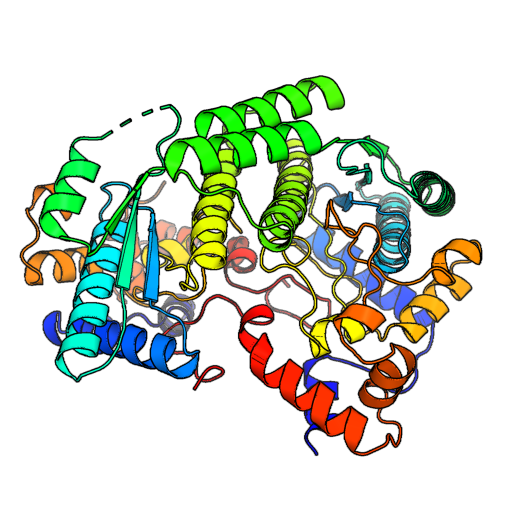1.00 12.64 166 GLY A C 1
ATOM 1284 O O . GLY A 1 166 ? 20.447 60.885 37.653 1.00 12.67 166 GLY A O 1
ATOM 1285 N N . PHE A 1 167 ? 21.326 61.704 39.560 1.00 12.28 167 PHE A N 1
ATOM 1286 C CA . PHE A 1 167 ? 20.923 60.553 40.354 1.00 12.19 167 PHE A CA 1
ATOM 1287 C C . PHE A 1 167 ? 19.470 60.638 40.814 1.00 12.09 167 PHE A C 1
ATOM 1288 O O . PHE A 1 167 ? 19.183 61.049 41.937 1.00 11.83 167 PHE A O 1
ATOM 1296 N N . PHE A 1 168 ? 18.565 60.257 39.921 1.00 8.88 168 PHE A N 1
ATOM 1297 C CA . PHE A 1 168 ? 17.133 60.233 40.193 1.00 8.85 168 PHE A CA 1
ATOM 1298 C C . PHE A 1 168 ? 16.482 59.483 39.036 1.00 7.25 168 PHE A C 1
ATOM 1299 O O . PHE A 1 168 ? 17.103 59.307 37.995 1.00 8.51 168 PHE A O 1
ATOM 1307 N N . THR A 1 169 ? 15.248 59.030 39.221 1.00 6.50 169 THR A N 1
ATOM 1308 C CA . THR A 1 169 ? 14.557 58.262 38.190 1.00 7.73 169 THR A CA 1
ATOM 1309 C C . THR A 1 169 ? 13.767 59.111 37.200 1.00 7.01 169 THR A C 1
ATOM 1310 O O . THR A 1 169 ? 12.837 59.826 37.583 1.00 5.92 169 THR A O 1
ATOM 1314 N N . LYS A 1 170 ? 14.141 59.030 35.927 1.00 6.42 170 LYS A N 1
ATOM 1315 C CA . LYS A 1 170 ? 13.441 59.772 34.884 1.00 6.54 170 LYS A CA 1
ATOM 1316 C C . LYS A 1 170 ? 11.970 59.345 34.893 1.00 7.29 170 LYS A C 1
ATOM 1317 O O . LYS A 1 170 ? 11.663 58.160 34.763 1.00 6.35 170 LYS A O 1
ATOM 1323 N N . TYR A 1 171 ? 11.074 60.314 35.059 1.00 6.70 171 TYR A N 1
ATOM 1324 C CA . TYR A 1 171 ? 9.633 60.060 35.092 1.00 7.38 171 TYR A CA 1
ATOM 1325 C C . TYR A 1 171 ? 9.197 59.323 36.349 1.00 7.83 171 TYR A C 1
ATOM 1326 O O . TYR A 1 171 ? 8.094 58.777 36.417 1.00 8.78 171 TYR A O 1
ATOM 1335 N N . GLY A 1 172 ? 10.087 59.301 37.334 1.00 7.86 172 GLY A N 1
ATOM 1336 C CA . GLY A 1 172 ? 9.790 58.683 38.610 1.00 6.32 172 GLY A CA 1
ATOM 1337 C C . GLY A 1 172 ? 9.810 59.855 39.572 1.00 8.01 172 GLY A C 1
ATOM 1338 O O . GLY A 1 172 ? 8.973 60.758 39.466 1.00 6.20 172 GLY A O 1
ATOM 1339 N N . ASP A 1 173 ? 10.764 59.861 40.498 1.00 7.69 173 ASP A N 1
ATOM 1340 C CA . ASP A 1 173 ? 10.887 60.970 41.434 1.00 8.43 173 ASP A CA 1
ATOM 1341 C C . ASP A 1 173 ? 11.245 62.227 40.649 1.00 7.72 173 ASP A C 1
ATOM 1342 O O . ASP A 1 173 ? 11.106 63.339 41.149 1.00 7.92 173 ASP A O 1
ATOM 1347 N N . GLY A 1 174 ? 11.706 62.038 39.413 1.00 6.18 174 GLY A N 1
ATOM 1348 C CA . GLY A 1 174 ? 12.057 63.162 38.566 1.00 5.25 174 GLY A CA 1
ATOM 1349 C C . GLY A 1 174 ? 10.832 63.790 37.917 1.00 5.57 174 GLY A C 1
ATOM 1350 O O . GLY A 1 174 ? 10.903 64.895 37.389 1.00 6.60 174 GLY A O 1
ATOM 1351 N N . GLY A 1 175 ? 9.704 63.087 37.957 1.00 5.52 175 GLY A N 1
ATOM 1352 C CA . GLY A 1 175 ? 8.483 63.608 37.363 1.00 6.11 175 GLY A CA 1
ATOM 1353 C C . GLY A 1 175 ? 7.655 64.403 38.357 1.00 6.89 175 GLY A C 1
ATOM 1354 O O . GLY A 1 175 ? 7.235 63.873 39.388 1.00 8.01 175 GLY A O 1
ATOM 1355 N N . ALA A 1 176 ? 7.415 65.675 38.054 1.00 7.60 176 ALA A N 1
ATOM 1356 C CA . ALA A 1 176 ? 6.636 66.534 38.944 1.00 8.31 176 ALA A CA 1
ATOM 1357 C C . ALA A 1 176 ? 6.144 67.784 38.223 1.00 6.65 176 ALA A C 1
ATOM 1358 O O . ALA A 1 176 ? 6.549 68.058 37.095 1.00 8.06 176 ALA A O 1
ATOM 1360 N N . ASP A 1 177 ? 5.273 68.547 38.875 1.00 7.29 177 ASP A N 1
ATOM 1361 C CA . ASP A 1 177 ? 4.750 69.765 38.264 1.00 7.10 177 ASP A CA 1
ATOM 1362 C C . ASP A 1 177 ? 5.603 70.999 38.568 1.00 7.27 177 ASP A C 1
ATOM 1363 O O . ASP A 1 177 ? 5.797 71.847 37.701 1.00 7.77 177 ASP A O 1
ATOM 1368 N N . LEU A 1 178 ? 6.103 71.108 39.796 1.00 5.84 178 LEU A N 1
ATOM 1369 C CA . LEU A 1 178 ? 6.940 72.251 40.157 1.00 5.67 178 LEU A CA 1
ATOM 1370 C C . LEU A 1 178 ? 7.978 71.856 41.203 1.00 7.47 178 LEU A C 1
ATOM 1371 O O . LEU A 1 178 ? 7.768 70.929 41.988 1.00 9.18 178 LEU A O 1
ATOM 1376 N N . LEU A 1 179 ? 9.091 72.581 41.210 1.00 7.01 179 LEU A N 1
ATOM 1377 C CA . LEU A 1 179 ? 10.219 72.284 42.086 1.00 7.49 179 LEU A CA 1
ATOM 1378 C C . LEU A 1 179 ? 10.634 73.438 42.998 1.00 7.09 179 LEU A C 1
ATOM 1379 O O . LEU A 1 179 ? 11.220 74.418 42.549 1.00 7.73 179 LEU A O 1
ATOM 1384 N N . PRO A 1 180 ? 10.351 73.326 44.301 1.00 8.17 180 PRO A N 1
ATOM 1385 C CA . PRO A 1 180 ? 10.739 74.415 45.198 1.00 8.24 180 PRO A CA 1
ATOM 1386 C C . PRO A 1 180 ? 12.210 74.392 45.621 1.00 7.75 180 PRO A C 1
ATOM 1387 O O . PRO A 1 180 ? 12.720 75.390 46.124 1.00 8.90 180 PRO A O 1
ATOM 1391 N N . LEU A 1 181 ? 12.900 73.275 45.393 1.00 6.27 181 LEU A N 1
ATOM 1392 C CA . LEU A 1 181 ? 14.295 73.166 45.828 1.00 7.20 181 LEU A CA 1
ATOM 1393 C C . LEU A 1 181 ? 15.379 73.407 44.781 1.00 7.07 181 LEU A C 1
ATOM 1394 O O . LEU A 1 181 ? 16.568 73.294 45.085 1.00 7.19 181 LEU A O 1
ATOM 1399 N N . THR A 1 182 ? 14.983 73.743 43.560 1.00 7.34 182 THR A N 1
ATOM 1400 C CA . THR A 1 182 ? 15.950 73.985 42.494 1.00 7.34 182 THR A CA 1
ATOM 1401 C C . THR A 1 182 ? 17.050 74.971 42.904 1.00 7.20 182 THR A C 1
ATOM 1402 O O . THR A 1 182 ? 16.770 76.024 43.477 1.00 6.96 182 THR A O 1
ATOM 1406 N N . GLY A 1 183 ? 18.300 74.608 42.619 1.00 7.92 183 GLY A N 1
ATOM 1407 C CA . GLY A 1 183 ? 19.425 75.470 42.941 1.00 7.67 183 GLY A CA 1
ATOM 1408 C C . GLY A 1 183 ? 20.126 75.236 44.271 1.00 7.29 183 GLY A C 1
ATOM 1409 O O . GLY A 1 183 ? 21.272 75.652 44.447 1.00 8.20 183 GLY A O 1
ATOM 1410 N N . LEU A 1 184 ? 19.449 74.576 45.206 1.00 5.82 184 LEU A N 1
ATOM 1411 C CA . LEU A 1 184 ? 20.016 74.305 46.526 1.00 5.78 184 LEU A CA 1
ATOM 1412 C C . LEU A 1 184 ? 20.980 73.125 46.541 1.00 6.93 184 LEU A C 1
ATOM 1413 O O . LEU A 1 184 ? 20.736 72.112 45.888 1.00 6.62 184 LEU A O 1
ATOM 1418 N N . THR A 1 185 ? 22.079 73.263 47.282 1.00 7.76 185 THR A N 1
ATOM 1419 C CA . THR A 1 185 ? 23.027 72.163 47.421 1.00 7.02 185 THR A CA 1
ATOM 1420 C C . THR A 1 185 ? 22.481 71.338 48.586 1.00 7.47 185 THR A C 1
ATOM 1421 O O . THR A 1 185 ? 21.513 71.750 49.242 1.00 5.92 185 THR A O 1
ATOM 1425 N N . LYS A 1 186 ? 23.081 70.180 48.850 1.00 6.05 186 LYS A N 1
ATOM 1426 C CA . LYS A 1 186 ? 22.591 69.332 49.929 1.00 5.93 186 LYS A CA 1
ATOM 1427 C C . LYS A 1 186 ? 22.741 69.995 51.301 1.00 5.41 186 LYS A C 1
ATOM 1428 O O . LYS A 1 186 ? 21.800 69.996 52.093 1.00 6.71 186 LYS A O 1
ATOM 1434 N N . ARG A 1 187 ? 23.909 70.568 51.581 1.00 7.61 187 ARG A N 1
ATOM 1435 C CA . ARG A 1 187 ? 24.123 71.221 52.869 1.00 8.27 187 ARG A CA 1
ATOM 1436 C C . ARG A 1 187 ? 23.239 72.454 53.015 1.00 7.82 187 ARG A C 1
ATOM 1437 O O . ARG A 1 187 ? 22.794 72.773 54.116 1.00 7.28 187 ARG A O 1
ATOM 1445 N N . GLN A 1 188 ? 22.982 73.150 51.909 1.00 7.64 188 GLN A N 1
ATOM 1446 C CA . GLN A 1 188 ? 22.127 74.331 51.964 1.00 9.03 188 GLN A CA 1
ATOM 1447 C C . GLN A 1 188 ? 20.705 73.905 52.314 1.00 8.76 188 GLN A C 1
ATOM 1448 O O . GLN A 1 188 ? 19.981 74.631 52.993 1.00 9.04 188 GLN A O 1
ATOM 1454 N N . GLY A 1 189 ? 20.312 72.721 51.849 1.00 9.12 189 GLY A N 1
ATOM 1455 C CA . GLY A 1 189 ? 18.982 72.217 52.157 1.00 8.20 189 GLY A CA 1
ATOM 1456 C C . GLY A 1 189 ? 18.888 71.993 53.655 1.00 9.89 189 GLY A C 1
ATOM 1457 O O . GLY A 1 189 ? 17.870 72.298 54.284 1.00 9.17 189 GLY A O 1
ATOM 1458 N N . ARG A 1 190 ? 19.964 71.461 54.229 1.00 9.66 190 ARG A N 1
ATOM 1459 C CA . ARG A 1 190 ? 20.027 71.205 55.666 1.00 11.25 190 ARG A CA 1
ATOM 1460 C C . ARG A 1 190 ? 19.922 72.529 56.417 1.00 9.21 190 ARG A C 1
ATOM 1461 O O . ARG A 1 190 ? 19.222 72.632 57.420 1.00 9.70 190 ARG A O 1
ATOM 1469 N N . THR A 1 191 ? 20.626 73.540 55.922 1.00 10.01 191 THR A N 1
ATOM 1470 C CA . THR A 1 191 ? 20.606 74.859 56.545 1.00 10.18 191 THR A CA 1
ATOM 1471 C C . THR A 1 191 ? 19.186 75.429 56.590 1.00 10.27 191 THR A C 1
ATOM 1472 O O . THR A 1 191 ? 18.805 76.069 57.570 1.00 8.62 191 THR A O 1
ATOM 1476 N N . LEU A 1 192 ? 18.403 75.205 55.535 1.00 8.09 192 LEU A N 1
ATOM 1477 C CA . LEU A 1 192 ? 17.026 75.690 55.522 1.00 8.42 192 LEU A CA 1
ATOM 1478 C C . LEU A 1 192 ? 16.210 74.899 56.545 1.00 8.33 192 LEU A C 1
ATOM 1479 O O . LEU A 1 192 ? 15.366 75.459 57.246 1.00 7.74 192 LEU A O 1
ATOM 1484 N N . LEU A 1 193 ? 16.460 73.594 56.632 1.00 7.95 193 LEU A N 1
ATOM 1485 C CA . LEU A 1 193 ? 15.736 72.772 57.598 1.00 9.67 193 LEU A CA 1
ATOM 1486 C C . LEU A 1 193 ? 16.023 73.266 59.016 1.00 9.94 193 LEU A C 1
ATOM 1487 O O . LEU A 1 193 ? 15.125 73.302 59.866 1.00 8.67 193 LEU A O 1
ATOM 1492 N N . LYS A 1 194 ? 17.273 73.653 59.262 1.00 9.95 194 LYS A N 1
ATOM 1493 C CA . LYS A 1 194 ? 17.676 74.172 60.568 1.00 11.83 194 LYS A CA 1
ATOM 1494 C C . LYS A 1 194 ? 16.910 75.457 60.869 1.00 11.84 194 LYS A C 1
ATOM 1495 O O . LYS A 1 194 ? 16.399 75.648 61.975 1.00 12.11 194 LYS A O 1
ATOM 1501 N N . GLU A 1 195 ? 16.834 76.336 59.874 1.00 10.40 195 GLU A N 1
ATOM 1502 C CA . GLU A 1 195 ? 16.126 77.601 60.022 1.00 10.64 195 GLU A CA 1
ATOM 1503 C C . GLU A 1 195 ? 14.641 77.345 60.301 1.00 10.73 195 GLU A C 1
ATOM 1504 O O . GLU A 1 195 ? 14.003 78.099 61.037 1.00 10.54 195 GLU A O 1
ATOM 1510 N N . LEU A 1 196 ? 14.105 76.276 59.714 1.00 8.45 196 LEU A N 1
ATOM 1511 C CA . LEU A 1 196 ? 12.703 75.909 59.895 1.00 9.40 196 LEU A CA 1
ATOM 1512 C C . LEU A 1 196 ? 12.453 75.120 61.183 1.00 9.96 196 LEU A C 1
ATOM 1513 O O . LEU A 1 196 ? 11.310 74.787 61.499 1.00 11.63 196 LEU A O 1
ATOM 1518 N N . GLY A 1 197 ? 13.523 74.814 61.913 1.00 11.79 197 GLY A N 1
ATOM 1519 C CA . GLY A 1 197 ? 13.390 74.102 63.174 1.00 11.25 197 GLY A CA 1
ATOM 1520 C C . GLY A 1 197 ? 13.103 72.613 63.117 1.00 12.08 197 GLY A C 1
ATOM 1521 O O . GLY A 1 197 ? 12.454 72.071 64.012 1.00 11.73 197 GLY A O 1
ATOM 1522 N N . ALA A 1 198 ? 13.592 71.936 62.085 1.00 11.69 198 ALA A N 1
ATOM 1523 C CA . ALA A 1 198 ? 13.357 70.502 61.961 1.00 13.62 198 ALA A CA 1
ATOM 1524 C C . ALA A 1 198 ? 14.132 69.711 63.008 1.00 15.46 198 ALA A C 1
ATOM 1525 O O . ALA A 1 198 ? 15.191 70.139 63.465 1.00 14.75 198 ALA A O 1
ATOM 1527 N N . PRO A 1 199 ? 13.598 68.551 63.422 1.00 17.08 199 PRO A N 1
ATOM 1528 C CA . PRO A 1 199 ? 14.303 67.737 64.418 1.00 18.65 199 PRO A CA 1
ATOM 1529 C C . PRO A 1 199 ? 15.586 67.244 63.747 1.00 19.22 199 PRO A C 1
ATOM 1530 O O . PRO A 1 199 ? 15.537 66.695 62.649 1.00 18.48 199 PRO A O 1
ATOM 1534 N N . GLU A 1 200 ? 16.726 67.444 64.402 1.00 21.81 200 GLU A N 1
ATOM 1535 C CA . GLU A 1 200 ? 18.018 67.077 63.820 1.00 24.76 200 GLU A CA 1
ATOM 1536 C C . GLU A 1 200 ? 18.090 65.735 63.091 1.00 25.75 200 GLU A C 1
ATOM 1537 O O . GLU A 1 200 ? 18.746 65.625 62.054 1.00 26.36 200 GLU A O 1
ATOM 1543 N N . ARG A 1 201 ? 17.418 64.720 63.620 1.00 26.72 201 ARG A N 1
ATOM 1544 C CA . ARG A 1 201 ? 17.425 63.399 62.994 1.00 28.38 201 ARG A CA 1
ATOM 1545 C C . ARG A 1 201 ? 17.043 63.430 61.510 1.00 28.65 201 ARG A C 1
ATOM 1546 O O . ARG A 1 201 ? 17.626 62.716 60.696 1.00 29.45 201 ARG A O 1
ATOM 1554 N N . LEU A 1 202 ? 16.072 64.265 61.157 1.00 29.40 202 LEU A N 1
ATOM 1555 C CA . LEU A 1 202 ? 15.623 64.358 59.774 1.00 30.22 202 LEU A CA 1
ATOM 1556 C C . LEU A 1 202 ? 16.686 64.826 58.782 1.00 30.63 202 LEU A C 1
ATOM 1557 O O . LEU A 1 202 ? 16.530 64.640 57.575 1.00 31.72 202 LEU A O 1
ATOM 1562 N N . TYR A 1 203 ? 17.759 65.442 59.269 1.00 29.92 203 TYR A N 1
ATOM 1563 C CA . TYR A 1 203 ? 18.805 65.882 58.356 1.00 29.65 203 TYR A CA 1
ATOM 1564 C C . TYR A 1 203 ? 20.186 65.310 58.659 1.00 29.72 203 TYR A C 1
ATOM 1565 O O . TYR A 1 203 ? 21.200 65.823 58.176 1.00 30.36 203 TYR A O 1
ATOM 1574 N N . LEU A 1 204 ? 20.216 64.234 59.442 1.00 29.34 204 LEU A N 1
ATOM 1575 C CA . LEU A 1 204 ? 21.467 63.579 59.806 1.00 28.30 204 LEU A CA 1
ATOM 1576 C C . LEU A 1 204 ? 21.551 62.137 59.295 1.00 28.54 204 LEU A C 1
ATOM 1577 O O . LEU A 1 204 ? 22.566 61.462 59.483 1.00 29.97 204 LEU A O 1
ATOM 1582 N N . LYS A 1 205 ? 20.485 61.659 58.658 1.00 25.78 205 LYS A N 1
ATOM 1583 C CA . LYS A 1 205 ? 20.479 60.302 58.119 1.00 24.04 205 LYS A CA 1
ATOM 1584 C C . LYS A 1 205 ?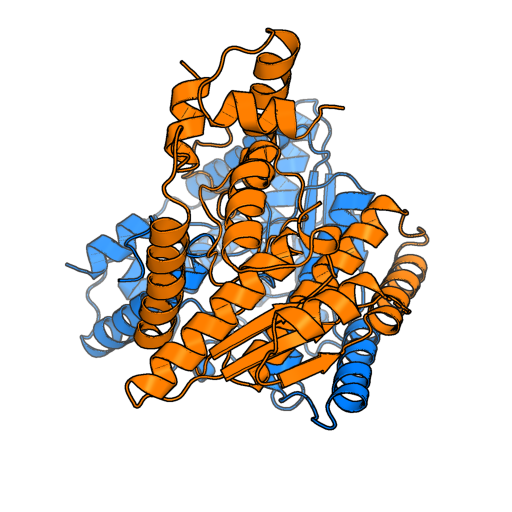 21.075 60.303 56.713 1.00 20.70 205 LYS A C 1
ATOM 1585 O O . LYS A 1 205 ? 21.034 61.317 56.020 1.00 21.79 205 LYS A O 1
ATOM 1591 N N . GLU A 1 206 ? 21.643 59.176 56.295 1.00 16.50 206 GLU A N 1
ATOM 1592 C CA . GLU A 1 206 ? 22.250 59.097 54.970 1.00 14.81 206 GLU A CA 1
ATOM 1593 C C . GLU A 1 206 ? 21.223 59.158 53.844 1.00 11.72 206 GLU A C 1
ATOM 1594 O O . GLU A 1 206 ? 20.215 58.454 53.867 1.00 11.93 206 GLU A O 1
ATOM 1600 N N . PRO A 1 207 ? 21.461 60.021 52.849 1.00 10.97 207 PRO A N 1
ATOM 1601 C CA . PRO A 1 207 ? 20.521 60.124 51.729 1.00 10.34 207 PRO A CA 1
ATOM 1602 C C . PRO A 1 207 ? 20.452 58.769 51.036 1.00 10.22 207 PRO A C 1
ATOM 1603 O O . PRO A 1 207 ? 21.472 58.116 50.829 1.00 10.23 207 PRO A O 1
ATOM 1607 N N . THR A 1 208 ? 19.250 58.342 50.685 1.00 10.95 208 THR A N 1
ATOM 1608 C CA . THR A 1 208 ? 19.086 57.066 50.009 1.00 10.86 208 THR A CA 1
ATOM 1609 C C . THR A 1 208 ? 17.772 57.050 49.244 1.00 9.60 208 THR A C 1
ATOM 1610 O O . THR A 1 208 ? 16.783 57.637 49.683 1.00 9.46 208 THR A O 1
ATOM 1614 N N . ALA A 1 209 ? 17.782 56.400 48.086 1.00 9.89 209 ALA A N 1
ATOM 1615 C CA . ALA A 1 209 ? 16.591 56.280 47.253 1.00 9.82 209 ALA A CA 1
ATOM 1616 C C . ALA A 1 209 ? 15.789 55.081 47.747 1.00 10.61 209 ALA A C 1
ATOM 1617 O O . ALA A 1 209 ? 14.585 54.989 47.512 1.00 10.18 209 ALA A O 1
ATOM 1619 N N . ASP A 1 210 ? 16.477 54.164 48.427 1.00 9.89 210 ASP A N 1
ATOM 1620 C CA . ASP A 1 210 ? 15.868 52.954 48.982 1.00 10.39 210 ASP A CA 1
ATOM 1621 C C . ASP A 1 210 ? 14.870 52.291 48.030 1.00 10.02 210 ASP A C 1
ATOM 1622 O O . ASP A 1 210 ? 13.694 52.126 48.361 1.00 10.07 210 ASP A O 1
ATOM 1627 N N . LEU A 1 211 ? 15.355 51.892 46.857 1.00 9.07 211 LEU A N 1
ATOM 1628 C CA . LEU A 1 211 ? 14.510 51.262 45.845 1.00 10.14 211 LEU A CA 1
ATOM 1629 C C . LEU A 1 211 ? 14.775 49.771 45.618 1.00 9.33 211 LEU A C 1
ATOM 1630 O O . LEU A 1 211 ? 13.973 49.091 44.982 1.00 9.29 211 LEU A O 1
ATOM 1635 N N . LEU A 1 212 ? 15.884 49.261 46.150 1.00 10.84 212 LEU A N 1
ATOM 1636 C CA . LEU A 1 212 ? 16.253 47.857 45.955 1.00 12.23 212 LEU A CA 1
ATOM 1637 C C . LEU A 1 212 ? 15.768 46.864 47.012 1.00 12.85 212 LEU A C 1
ATOM 1638 O O . LEU A 1 212 ? 15.860 47.125 48.212 1.00 12.54 212 LEU A O 1
ATOM 1643 N N . ASP A 1 213 ? 15.271 45.715 46.552 1.00 14.36 213 ASP A N 1
ATOM 1644 C CA . ASP A 1 213 ? 14.802 44.664 47.455 1.00 15.71 213 ASP A CA 1
ATOM 1645 C C . ASP A 1 213 ? 15.988 43.997 48.150 1.00 16.59 213 ASP A C 1
ATOM 1646 O O . ASP A 1 213 ? 15.967 43.779 49.362 1.00 15.29 213 ASP A O 1
ATOM 1651 N N . GLU A 1 214 ? 17.019 43.677 47.370 1.00 17.92 214 GLU A N 1
ATOM 1652 C CA . GLU A 1 214 ? 18.213 43.000 47.880 1.00 20.21 214 GLU A CA 1
ATOM 1653 C C . GLU A 1 214 ? 19.206 43.892 48.622 1.00 20.15 214 GLU A C 1
ATOM 1654 O O . GLU A 1 214 ? 20.029 43.398 49.391 1.00 20.05 214 GLU A O 1
ATOM 1660 N N . LYS A 1 215 ? 19.141 45.196 48.381 1.00 19.87 215 LYS A N 1
ATOM 1661 C CA . LYS A 1 215 ? 20.035 46.145 49.040 1.00 19.75 215 LYS A CA 1
ATOM 1662 C C . LYS A 1 215 ? 19.233 47.361 49.490 1.00 18.81 215 LYS A C 1
ATOM 1663 O O . LYS A 1 215 ? 19.405 48.454 48.956 1.00 16.87 215 LYS A O 1
ATOM 1669 N N . PRO A 1 216 ? 18.344 47.187 50.477 1.00 18.43 216 PRO A N 1
ATOM 1670 C CA . PRO A 1 216 ? 17.548 48.324 50.941 1.00 16.82 216 PRO A CA 1
ATOM 1671 C C . PRO A 1 216 ? 18.370 49.416 51.614 1.00 16.19 216 PRO A C 1
ATOM 1672 O O . PRO A 1 216 ? 19.430 49.151 52.191 1.00 14.28 216 PRO A O 1
ATOM 1676 N N . GLN A 1 217 ? 17.882 50.647 51.508 1.00 15.06 217 GLN A N 1
ATOM 1677 C CA . GLN A 1 217 ? 18.534 51.807 52.110 1.00 15.82 217 GLN A CA 1
ATOM 1678 C C . GLN A 1 217 ? 19.956 52.045 51.605 1.00 14.92 217 GLN A C 1
ATOM 1679 O O . GLN A 1 217 ? 20.788 52.585 52.328 1.00 15.33 217 GLN A O 1
ATOM 1685 N N . GLN A 1 218 ? 20.234 51.641 50.369 1.00 13.94 218 GLN A N 1
ATOM 1686 C CA . GLN A 1 218 ? 21.561 51.846 49.789 1.00 15.43 218 GLN A CA 1
ATOM 1687 C C . GLN A 1 218 ? 21.833 53.347 49.690 1.00 14.44 218 GLN A C 1
ATOM 1688 O O . GLN A 1 218 ? 21.110 54.064 49.007 1.00 12.88 218 GLN A O 1
ATOM 1694 N N . SER A 1 219 ? 22.877 53.820 50.367 1.00 14.61 219 SER A N 1
ATOM 1695 C CA . SER A 1 219 ? 23.206 55.248 50.363 1.00 13.96 219 SER A CA 1
ATOM 1696 C C . SER A 1 219 ? 23.589 55.788 48.988 1.00 14.38 219 SER A C 1
ATOM 1697 O O . SER A 1 219 ? 24.188 55.081 48.177 1.00 15.07 219 SER A O 1
ATOM 1700 N N . ASP A 1 220 ? 23.238 57.047 48.732 1.00 15.58 220 ASP A N 1
ATOM 1701 C CA . ASP A 1 220 ? 23.574 57.694 47.464 1.00 14.25 220 ASP A CA 1
ATOM 1702 C C . ASP A 1 220 ? 25.087 57.686 47.261 1.00 13.33 220 ASP A C 1
ATOM 1703 O O . ASP A 1 220 ? 25.585 57.368 46.180 1.00 14.24 220 ASP A O 1
ATOM 1708 N N . GLU A 1 221 ? 25.811 58.056 48.311 1.00 13.30 221 GLU A N 1
ATOM 1709 C CA . GLU A 1 221 ? 27.265 58.132 48.253 1.00 14.90 221 GLU A CA 1
ATOM 1710 C C . GLU A 1 221 ? 27.927 56.810 47.881 1.00 14.67 221 GLU A C 1
ATOM 1711 O O . GLU A 1 221 ? 28.923 56.795 47.161 1.00 14.90 221 GLU A O 1
ATOM 1717 N N . THR A 1 222 ? 27.384 55.702 48.371 1.00 15.69 222 THR A N 1
ATOM 1718 C CA . THR A 1 222 ? 27.954 54.399 48.049 1.00 18.66 222 THR A CA 1
ATOM 1719 C C . THR A 1 222 ? 27.782 54.128 46.562 1.00 18.23 222 THR A C 1
ATOM 1720 O O . THR A 1 222 ? 28.711 53.693 45.882 1.00 18.23 222 THR A O 1
ATOM 1724 N N . GLU A 1 223 ? 26.587 54.409 46.060 1.00 18.17 223 GLU A N 1
ATOM 1725 C CA . GLU A 1 223 ? 26.282 54.176 44.656 1.00 19.23 223 GLU A CA 1
ATOM 1726 C C . GLU A 1 223 ? 27.029 55.126 43.720 1.00 17.61 223 GLU A C 1
ATOM 1727 O O . GLU A 1 223 ? 27.459 54.730 42.638 1.00 17.89 223 GLU A O 1
ATOM 1733 N N 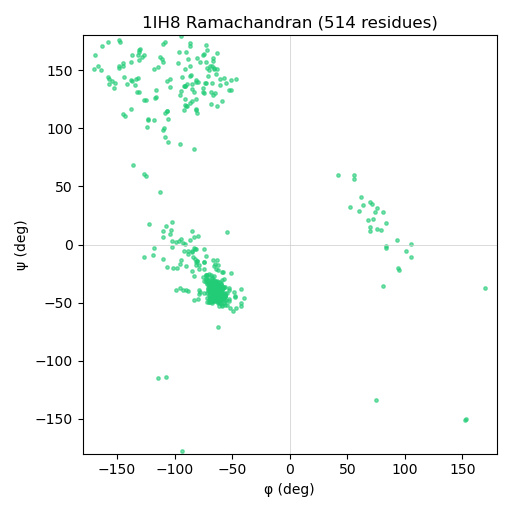. LEU A 1 224 ? 27.185 56.376 44.145 1.00 15.47 224 LEU A N 1
ATOM 1734 C CA . LEU A 1 224 ? 27.857 57.395 43.343 1.00 14.05 224 LEU A CA 1
ATOM 1735 C C . LEU A 1 224 ? 29.379 57.407 43.425 1.00 14.21 224 LEU A C 1
ATOM 1736 O O . LEU A 1 224 ? 30.051 57.847 42.490 1.00 13.12 224 LEU A O 1
ATOM 1741 N N . GLY A 1 225 ? 29.922 56.940 44.543 1.00 13.00 225 GLY A N 1
ATOM 1742 C CA . GLY A 1 225 ? 31.363 56.941 44.696 1.00 15.11 225 GLY A CA 1
ATOM 1743 C C . GLY A 1 225 ? 31.867 58.351 44.938 1.00 15.55 225 GLY A C 1
ATOM 1744 O O . GLY A 1 225 ? 32.996 58.689 44.594 1.00 16.07 225 GLY A O 1
ATOM 1745 N N . ILE A 1 226 ? 31.014 59.184 45.520 1.00 15.48 226 ILE A N 1
ATOM 1746 C CA . ILE A 1 226 ? 31.371 60.566 45.824 1.00 15.01 226 ILE A CA 1
ATOM 1747 C C . ILE A 1 226 ? 30.454 61.040 46.944 1.00 12.78 226 ILE A C 1
ATOM 1748 O O . ILE A 1 226 ? 29.283 60.674 46.980 1.00 11.63 226 ILE A O 1
ATOM 1753 N N . SER A 1 227 ? 30.988 61.842 47.858 1.00 10.25 227 SER A N 1
ATOM 1754 C CA . SER A 1 227 ? 30.207 62.328 48.994 1.00 9.70 227 SER A CA 1
ATOM 1755 C C . SER A 1 227 ? 29.461 63.622 48.693 1.00 9.18 227 SER A C 1
ATOM 1756 O O . SER A 1 227 ? 29.819 64.359 47.779 1.00 9.39 227 SER A O 1
ATOM 1759 N N . TYR A 1 228 ? 28.426 63.906 49.475 1.00 8.71 228 TYR A N 1
ATOM 1760 C CA . TYR A 1 228 ? 27.680 65.134 49.262 1.00 9.98 228 TYR A CA 1
ATOM 1761 C C . TYR A 1 228 ? 28.523 66.356 49.630 1.00 10.01 228 TYR A C 1
ATOM 1762 O O . TYR A 1 228 ? 28.319 67.438 49.088 1.00 10.50 228 TYR A O 1
ATOM 1771 N N . ASP A 1 229 ? 29.482 66.187 50.536 1.00 11.08 229 ASP A N 1
ATOM 1772 C CA . ASP A 1 229 ? 30.344 67.308 50.898 1.00 11.98 229 ASP A CA 1
ATOM 1773 C C . ASP A 1 229 ? 31.215 67.699 49.706 1.00 11.24 229 ASP A C 1
ATOM 1774 O O . ASP A 1 229 ? 31.509 68.876 49.502 1.00 10.61 229 ASP A O 1
ATOM 1779 N N . GLU A 1 230 ? 31.621 66.711 48.912 1.00 9.97 230 GLU A N 1
ATOM 1780 C CA . GLU A 1 230 ? 32.442 66.981 47.738 1.00 10.27 230 GLU A CA 1
ATOM 1781 C C . GLU A 1 230 ? 31.556 67.599 46.666 1.00 9.42 230 GLU A C 1
ATOM 1782 O O . GLU A 1 230 ? 31.948 68.553 45.992 1.00 9.85 230 GLU A O 1
ATOM 1788 N N . ILE A 1 231 ? 30.355 67.049 46.521 1.00 8.66 231 ILE A N 1
ATOM 1789 C CA . ILE A 1 231 ? 29.398 67.549 45.542 1.00 7.99 231 ILE A CA 1
ATOM 1790 C C . ILE A 1 231 ? 29.055 69.002 45.852 1.00 7.93 231 ILE A C 1
ATOM 1791 O O . ILE A 1 231 ? 29.078 69.855 44.966 1.00 6.12 231 ILE A O 1
ATOM 1796 N N . ASP A 1 232 ? 28.756 69.282 47.117 1.00 7.67 232 ASP A N 1
ATOM 1797 C CA . ASP A 1 232 ? 28.400 70.633 47.528 1.00 9.12 232 ASP A CA 1
ATOM 1798 C C . ASP A 1 232 ? 29.555 71.621 47.384 1.00 9.56 232 ASP A C 1
ATOM 1799 O O . ASP A 1 232 ? 29.340 72.779 47.024 1.00 9.61 232 ASP A O 1
ATOM 1804 N N . ASP A 1 233 ? 30.775 71.174 47.677 1.00 11.49 233 ASP A N 1
ATOM 1805 C CA . ASP A 1 233 ? 31.944 72.042 47.549 1.00 11.20 233 ASP A CA 1
ATOM 1806 C C . ASP A 1 233 ? 32.088 72.451 46.089 1.00 10.79 233 ASP A C 1
ATOM 1807 O O . ASP A 1 233 ? 32.340 73.614 45.778 1.00 9.00 233 ASP A O 1
ATOM 1812 N N . TYR A 1 234 ? 31.926 71.479 45.197 1.00 10.13 234 TYR A N 1
ATOM 1813 C CA . TYR A 1 234 ? 32.027 71.731 43.767 1.00 9.67 234 TYR A CA 1
ATOM 1814 C C . TYR A 1 234 ? 30.948 72.714 43.311 1.00 9.86 234 TYR A C 1
ATOM 1815 O O . TYR A 1 234 ? 31.234 73.682 42.606 1.00 8.41 234 TYR A O 1
ATOM 1824 N N . LEU A 1 235 ? 29.709 72.460 43.715 1.00 7.77 235 LEU A N 1
ATOM 1825 C CA . LEU A 1 235 ? 28.590 73.319 43.332 1.00 10.13 235 LEU A CA 1
ATOM 1826 C C . LEU A 1 235 ? 28.665 74.728 43.909 1.00 10.33 235 LEU A C 1
ATOM 1827 O O . LEU A 1 235 ? 28.239 75.686 43.268 1.00 10.22 235 LEU A O 1
ATOM 1832 N N . GLU A 1 236 ? 29.203 74.856 45.116 1.00 10.38 236 GLU A N 1
ATOM 1833 C CA . GLU A 1 236 ? 29.306 76.164 45.751 1.00 11.86 236 GLU A CA 1
ATOM 1834 C C . GLU A 1 236 ? 30.531 76.944 45.290 1.00 13.20 236 GLU A C 1
ATOM 1835 O O . GLU A 1 236 ? 30.830 78.023 45.805 1.00 12.23 236 GLU A O 1
ATOM 1841 N N . GLY A 1 237 ? 31.226 76.394 44.300 1.00 14.98 237 GLY A N 1
ATOM 1842 C CA . GLY A 1 237 ? 32.388 77.063 43.745 1.00 16.77 237 GLY A CA 1
ATOM 1843 C C . GLY A 1 237 ? 33.657 77.017 44.570 1.00 19.98 237 GLY A C 1
ATOM 1844 O O . GLY A 1 237 ? 34.593 77.765 44.297 1.00 19.89 237 GLY A O 1
ATOM 1845 N N . LYS A 1 238 ? 33.698 76.155 45.580 1.00 21.35 238 LYS A N 1
ATOM 1846 C CA . LYS A 1 238 ? 34.892 76.046 46.407 1.00 25.36 238 LYS A CA 1
ATOM 1847 C C . LYS A 1 238 ? 35.973 75.315 45.627 1.00 26.68 238 LYS A C 1
ATOM 1848 O O . LYS A 1 238 ? 35.691 74.686 44.605 1.00 26.59 238 LYS A O 1
ATOM 1854 N N . GLU A 1 239 ? 37.215 75.413 46.089 1.00 29.41 239 GLU A N 1
ATOM 1855 C CA . GLU A 1 239 ? 38.308 74.736 45.407 1.00 30.86 239 GLU A CA 1
ATOM 1856 C C . GLU A 1 239 ? 38.313 73.277 45.826 1.00 29.31 239 GLU A C 1
ATOM 1857 O O . GLU A 1 239 ? 38.559 72.952 46.987 1.00 31.88 239 GLU A O 1
ATOM 1863 N N . VAL A 1 240 ? 38.021 72.403 44.873 1.00 25.30 240 VAL A N 1
ATOM 1864 C CA . VAL A 1 240 ? 37.979 70.976 45.136 1.00 21.02 240 VAL A CA 1
ATOM 1865 C C . VAL A 1 240 ? 39.102 70.255 44.411 1.00 18.83 240 VAL A C 1
ATOM 1866 O O . VAL A 1 240 ? 39.688 70.786 43.464 1.00 16.93 240 VAL A O 1
ATOM 1870 N N . SER A 1 241 ? 39.395 69.043 44.868 1.00 16.08 241 SER A N 1
ATOM 1871 C CA . SER A 1 241 ? 40.434 68.230 44.257 1.00 15.55 241 SER A CA 1
ATOM 1872 C C . SER A 1 241 ? 40.015 67.915 42.826 1.00 14.47 241 SER A C 1
ATOM 1873 O O . SER A 1 241 ? 38.824 67.847 42.521 1.00 15.61 241 SER A O 1
ATOM 1876 N N . ALA A 1 242 ? 40.995 67.721 41.952 1.00 12.84 242 ALA A N 1
ATOM 1877 C CA . ALA A 1 242 ? 40.724 67.428 40.549 1.00 12.82 242 ALA A CA 1
ATOM 1878 C C . ALA A 1 242 ? 39.883 66.169 40.348 1.00 11.30 242 ALA A C 1
ATOM 1879 O O . ALA A 1 242 ? 39.129 66.077 39.380 1.00 10.42 242 ALA A O 1
ATOM 1881 N N . LYS A 1 243 ? 40.015 65.198 41.250 1.00 10.71 243 LYS A N 1
ATOM 1882 C CA . LYS A 1 243 ? 39.258 63.952 41.130 1.00 11.99 243 LYS A CA 1
ATOM 1883 C C . LYS A 1 243 ? 37.755 64.185 41.239 1.00 12.44 243 LYS A C 1
ATOM 1884 O O . LYS A 1 243 ? 36.962 63.500 40.588 1.00 10.94 243 LYS A O 1
ATOM 1890 N N . VAL A 1 244 ? 37.367 65.148 42.067 1.00 11.46 244 VAL A N 1
ATOM 1891 C CA . VAL A 1 244 ? 35.958 65.467 42.242 1.00 12.17 244 VAL A CA 1
ATOM 1892 C C . VAL A 1 244 ? 35.430 66.131 40.972 1.00 12.65 244 VAL A C 1
ATOM 1893 O O . VAL A 1 244 ? 34.365 65.767 40.472 1.00 13.00 244 VAL A O 1
ATOM 1897 N N . SER A 1 245 ? 36.183 67.097 40.455 1.00 12.40 245 SER A N 1
ATOM 1898 C CA . SER A 1 245 ? 35.789 67.801 39.244 1.00 13.03 245 SER A CA 1
ATOM 1899 C C . SER A 1 245 ? 35.608 66.845 38.065 1.00 13.16 245 SER A C 1
ATOM 1900 O O . SER A 1 245 ? 34.620 66.924 37.339 1.00 12.10 245 SER A O 1
ATOM 1903 N N . GLU A 1 246 ? 36.563 65.942 37.875 1.00 12.42 246 GLU A N 1
ATOM 1904 C CA . GLU A 1 246 ? 36.495 64.995 36.766 1.00 13.47 246 GLU A CA 1
ATOM 1905 C C . GLU A 1 246 ? 35.275 64.089 36.871 1.00 13.75 246 GLU A C 1
ATOM 1906 O O . GLU A 1 246 ? 34.542 63.895 35.898 1.00 13.02 246 GLU A O 1
ATOM 1912 N N . ALA A 1 247 ? 35.068 63.532 38.058 1.00 12.51 247 ALA A N 1
ATOM 1913 C CA . ALA A 1 247 ? 33.950 62.633 38.302 1.00 11.55 247 ALA A CA 1
ATOM 1914 C C . ALA A 1 247 ? 32.595 63.300 38.080 1.00 11.57 247 ALA A C 1
ATOM 1915 O O . ALA A 1 247 ? 31.750 62.767 37.370 1.00 10.43 247 ALA A O 1
ATOM 1917 N N . LEU A 1 248 ? 32.392 64.466 38.687 1.00 11.54 248 LEU A N 1
ATOM 1918 C CA . LEU A 1 248 ? 31.124 65.179 38.561 1.00 11.62 248 LEU A CA 1
ATOM 1919 C C . LEU A 1 248 ? 30.844 65.705 37.161 1.00 11.10 248 LEU A C 1
ATOM 1920 O O . LEU A 1 248 ? 29.707 65.657 36.687 1.00 11.66 248 LEU A O 1
ATOM 1925 N N . GLU A 1 249 ? 31.871 66.219 36.500 1.00 9.93 249 GLU A N 1
ATOM 1926 C CA . GLU A 1 249 ? 31.684 66.740 35.159 1.00 11.59 249 GLU A CA 1
ATOM 1927 C C . GLU A 1 249 ? 31.342 65.618 34.188 1.00 12.54 249 GLU A C 1
ATOM 1928 O O . GLU A 1 249 ? 30.579 65.813 33.244 1.00 12.39 249 GLU A O 1
ATOM 1934 N N . LYS A 1 250 ? 31.892 64.433 34.435 1.00 14.41 250 LYS A N 1
ATOM 1935 C CA . LYS A 1 250 ? 31.606 63.276 33.590 1.00 15.08 250 LYS A CA 1
ATOM 1936 C C . LYS A 1 250 ? 30.138 62.872 33.768 1.00 14.61 250 LYS A C 1
ATOM 1937 O O . LYS A 1 250 ? 29.417 62.668 32.789 1.00 13.61 250 LYS A O 1
ATOM 1943 N N . ARG A 1 251 ? 29.698 62.760 35.019 1.00 12.66 251 ARG A N 1
ATOM 1944 C CA . ARG A 1 251 ? 28.313 62.389 35.302 1.00 14.27 251 ARG A CA 1
ATOM 1945 C C . ARG A 1 251 ? 27.320 63.419 34.760 1.00 13.77 251 ARG A C 1
ATOM 1946 O O . ARG A 1 251 ? 26.273 63.060 34.220 1.00 12.87 251 ARG A O 1
ATOM 1954 N N . TYR A 1 252 ? 27.652 64.696 34.910 1.00 12.53 252 TYR A N 1
ATOM 1955 C CA . TYR A 1 252 ? 26.786 65.766 34.430 1.00 12.51 252 TYR A CA 1
ATOM 1956 C C . TYR A 1 252 ? 26.548 65.638 32.925 1.00 12.85 252 TYR A C 1
ATOM 1957 O O . TYR A 1 252 ? 25.417 65.736 32.450 1.00 14.24 252 TYR A O 1
ATOM 1966 N N . SER A 1 253 ? 27.624 65.419 32.181 1.00 12.40 253 SER A N 1
ATOM 1967 C CA . SER A 1 253 ? 27.540 65.290 30.733 1.00 14.97 253 SER A CA 1
ATOM 1968 C C . SER A 1 253 ? 26.699 64.089 30.299 1.00 15.28 253 SER A C 1
ATOM 1969 O O . SER A 1 253 ? 25.856 64.199 29.407 1.00 14.55 253 SER A O 1
ATOM 1972 N N . MET A 1 254 ? 26.923 62.950 30.945 1.00 15.25 254 MET A N 1
ATOM 1973 C CA . MET A 1 254 ? 26.205 61.722 30.622 1.00 17.11 254 MET A CA 1
ATOM 1974 C C . MET A 1 254 ? 24.716 61.752 30.954 1.00 15.60 254 MET A C 1
ATOM 1975 O O . MET A 1 254 ? 23.916 61.078 30.300 1.00 14.46 254 MET A O 1
ATOM 1980 N N . THR A 1 255 ? 24.340 62.534 31.961 1.00 12.73 255 THR A N 1
ATOM 1981 C CA . THR A 1 255 ? 22.946 62.597 32.384 1.00 11.01 255 THR A CA 1
ATOM 1982 C C . THR A 1 255 ? 22.167 63.831 31.931 1.00 11.84 255 THR A C 1
ATOM 1983 O O . THR A 1 255 ? 21.119 64.145 32.496 1.00 10.80 255 THR A O 1
ATOM 1987 N N . GLU A 1 256 ? 22.656 64.525 30.911 1.00 9.74 256 GLU A N 1
ATOM 1988 C CA . GLU A 1 256 ? 21.958 65.713 30.447 1.00 11.07 256 GLU A CA 1
ATOM 1989 C C . GLU A 1 256 ? 20.533 65.387 29.993 1.00 9.18 256 GLU A C 1
ATOM 1990 O O . GLU A 1 256 ? 19.618 66.192 30.186 1.00 8.75 256 GLU A O 1
ATOM 1996 N N . HIS A 1 257 ? 20.339 64.203 29.413 1.00 9.36 257 HIS A N 1
ATOM 1997 C CA . HIS A 1 257 ? 19.012 63.815 28.932 1.00 10.81 257 HIS A CA 1
ATOM 1998 C C . HIS A 1 257 ? 17.966 63.809 30.046 1.00 9.65 257 HIS A C 1
ATOM 1999 O O . HIS A 1 257 ? 16.776 63.937 29.786 1.00 7.48 257 HIS A O 1
ATOM 2006 N N . LYS A 1 258 ? 18.406 63.661 31.291 1.00 8.72 258 LYS A N 1
ATOM 2007 C CA . LYS A 1 258 ? 17.466 63.660 32.406 1.00 8.68 258 LYS A CA 1
ATOM 2008 C C . LYS A 1 258 ? 17.025 65.069 32.787 1.00 9.67 258 LYS A C 1
ATOM 2009 O O . LYS A 1 258 ? 16.018 65.243 33.474 1.00 9.03 258 LYS A O 1
ATOM 2015 N N . ARG A 1 259 ? 17.779 66.072 32.345 1.00 7.99 259 ARG A N 1
ATOM 2016 C CA . ARG A 1 259 ? 17.457 67.455 32.670 1.00 9.13 259 ARG A CA 1
ATOM 2017 C C . ARG A 1 259 ? 16.831 68.216 31.503 1.00 8.65 259 ARG A C 1
ATOM 2018 O O . ARG A 1 259 ? 16.636 69.430 31.572 1.00 9.50 259 ARG A O 1
ATOM 2026 N N . GLN A 1 260 ? 16.502 67.494 30.438 1.00 8.91 260 GLN A N 1
ATOM 2027 C CA . GLN A 1 260 ? 15.894 68.101 29.252 1.00 9.97 260 GLN A CA 1
ATOM 2028 C C . GLN A 1 260 ? 14.624 67.345 28.875 1.00 8.57 260 GLN A C 1
ATOM 2029 O O . GLN A 1 260 ? 14.425 66.206 29.292 1.00 7.95 260 GLN A O 1
ATOM 2035 N N . VAL A 1 261 ? 13.763 67.979 28.085 1.00 8.61 261 VAL A N 1
ATOM 2036 C CA . VAL A 1 261 ? 12.557 67.304 27.619 1.00 8.59 261 VAL A CA 1
ATOM 2037 C C . VAL A 1 261 ? 13.092 66.293 26.596 1.00 8.42 261 VAL A C 1
ATOM 2038 O O . VAL A 1 261 ? 14.260 66.371 26.213 1.00 8.94 261 VAL A O 1
ATOM 2042 N N . PRO A 1 262 ? 12.265 65.324 26.160 1.00 8.21 262 PRO A N 1
ATOM 2043 C CA . PRO A 1 262 ? 12.721 64.326 25.180 1.00 8.13 262 PRO A CA 1
ATOM 2044 C C . PRO A 1 262 ? 13.470 64.951 24.006 1.00 8.46 262 PRO A C 1
ATOM 2045 O O . PRO A 1 262 ? 13.098 66.018 23.522 1.00 9.56 262 PRO A O 1
ATOM 2049 N N . ALA A 1 263 ? 14.511 64.269 23.538 1.00 8.03 263 ALA A N 1
ATOM 2050 C CA . ALA A 1 263 ? 15.337 64.775 22.444 1.00 7.30 263 ALA A CA 1
ATOM 2051 C C . ALA A 1 263 ? 14.711 64.725 21.048 1.00 8.01 263 ALA A C 1
ATOM 2052 O O . ALA A 1 263 ? 14.050 63.751 20.679 1.00 7.40 263 ALA A O 1
ATOM 2054 N N . SER A 1 264 ? 14.923 65.790 20.278 1.00 7.87 264 SER A N 1
ATOM 2055 C CA . SER A 1 264 ? 14.433 65.856 18.899 1.00 7.80 264 SER A CA 1
ATOM 2056 C C . SER A 1 264 ? 15.618 66.280 18.032 1.00 9.25 264 SER A C 1
ATOM 2057 O O . SER A 1 264 ? 16.654 66.701 18.552 1.00 9.64 264 SER A O 1
ATOM 2060 N N . MET A 1 265 ? 15.469 66.180 16.716 1.00 9.21 265 MET A N 1
ATOM 2061 C CA . MET A 1 265 ? 16.553 66.544 15.815 1.00 10.25 265 MET A CA 1
ATOM 2062 C C . MET A 1 265 ? 16.876 68.036 15.830 1.00 10.89 265 MET A C 1
ATOM 2063 O O . MET A 1 265 ? 17.917 68.452 15.314 1.00 11.46 265 MET A O 1
ATOM 2068 N N . PHE A 1 266 ? 15.994 68.837 16.426 1.00 10.77 266 PHE A N 1
ATOM 2069 C CA . PHE A 1 266 ? 16.210 70.281 16.500 1.00 12.62 266 PHE A CA 1
ATOM 2070 C C . PHE A 1 266 ? 17.001 70.696 17.738 1.00 14.57 266 PHE A C 1
ATOM 2071 O O . PHE A 1 266 ? 17.360 71.866 17.885 1.00 14.95 266 PHE A O 1
ATOM 2079 N N . ASP A 1 267 ? 17.273 69.739 18.622 1.00 13.09 267 ASP A N 1
ATOM 2080 C CA . ASP A 1 267 ? 18.050 70.015 19.824 1.00 15.88 267 ASP A CA 1
ATOM 2081 C C . ASP A 1 267 ? 19.528 69.767 19.546 1.00 17.51 267 ASP A C 1
ATOM 2082 O O . ASP A 1 267 ? 19.879 68.935 18.707 1.00 18.38 267 ASP A O 1
ATOM 2087 N N . ASP A 1 268 ? 20.395 70.486 20.251 1.00 19.48 268 ASP A N 1
ATOM 2088 C CA . ASP A 1 268 ? 21.832 70.318 20.071 1.00 20.77 268 ASP A CA 1
ATOM 2089 C C . ASP A 1 268 ? 22.539 69.866 21.346 1.00 18.29 268 ASP A C 1
ATOM 2090 O O . ASP A 1 268 ? 23.712 69.506 21.310 1.00 18.76 268 ASP A O 1
ATOM 2095 N N . TRP A 1 269 ? 21.829 69.866 22.469 1.00 16.45 269 TRP A N 1
ATOM 2096 C CA . TRP A 1 269 ? 22.450 69.478 23.730 1.00 14.43 269 TRP A CA 1
ATOM 2097 C C . TRP A 1 269 ? 22.970 68.046 23.777 1.00 15.26 269 TRP A C 1
ATOM 2098 O O . TRP A 1 269 ? 23.845 67.736 24.587 1.00 14.35 269 TRP A O 1
ATOM 2109 N N . TRP A 1 270 ? 22.451 67.178 22.910 1.00 12.80 270 TRP A N 1
ATOM 2110 C CA . TRP A 1 270 ? 22.868 65.777 22.902 1.00 14.91 270 TRP A CA 1
ATOM 2111 C C . TRP A 1 270 ? 23.981 65.425 21.919 1.00 16.72 270 TRP A C 1
ATOM 2112 O O . TRP A 1 270 ? 24.567 64.345 22.007 1.00 17.50 270 TRP A O 1
ATOM 2123 N N . LYS A 1 271 ? 24.269 66.322 20.985 1.00 19.00 271 LYS A N 1
ATOM 2124 C CA . LYS A 1 271 ? 25.297 66.073 19.974 1.00 22.80 271 LYS A CA 1
ATOM 2125 C C . LYS A 1 271 ? 26.726 66.099 20.505 1.00 24.41 271 LYS A C 1
ATOM 2126 O O . LYS A 1 271 ? 27.509 65.212 20.100 1.00 25.28 271 LYS A O 1
ATOM 2133 N N . SER B 1 1 ? 3.436 87.482 14.891 1.00 23.73 1001 SER B N 1
ATOM 2134 C CA . SER B 1 1 ? 2.130 87.019 15.444 1.00 24.04 1001 SER B CA 1
ATOM 2135 C C . SER B 1 1 ? 2.334 85.805 16.339 1.00 23.44 1001 SER B C 1
ATOM 2136 O O . SER B 1 1 ? 3.386 85.172 16.308 1.00 24.04 1001 SER B O 1
ATOM 2139 N N . MET B 1 2 ? 1.321 85.479 17.130 1.00 23.74 1002 MET B N 1
ATOM 2140 C CA . MET B 1 2 ? 1.403 84.331 18.019 1.00 24.78 1002 MET B CA 1
ATOM 2141 C C . MET B 1 2 ? 1.467 83.043 17.193 1.00 24.47 1002 MET B C 1
ATOM 2142 O O . MET B 1 2 ? 2.097 82.067 17.601 1.00 24.49 1002 MET B O 1
ATOM 2147 N N . GLN B 1 3 ? 0.821 83.051 16.029 1.00 24.28 1003 GLN B N 1
ATOM 2148 C CA . GLN B 1 3 ? 0.818 81.884 15.149 1.00 24.39 1003 GLN B CA 1
ATOM 2149 C C . GLN B 1 3 ? 2.223 81.611 14.621 1.00 23.54 1003 GLN B C 1
ATOM 2150 O O . GLN B 1 3 ? 2.638 80.457 14.519 1.00 22.41 1003 GLN B O 1
ATOM 2156 N N . GLU B 1 4 ? 2.953 82.672 14.287 1.00 23.28 1004 GLU B N 1
ATOM 2157 C CA . GLU B 1 4 ? 4.314 82.526 13.778 1.00 23.93 1004 GLU B CA 1
ATOM 2158 C C . GLU B 1 4 ? 5.243 82.038 14.885 1.00 23.39 1004 GLU B C 1
ATOM 2159 O O . GLU B 1 4 ? 6.138 81.227 14.645 1.00 22.69 1004 GLU B O 1
ATOM 2165 N N . LYS B 1 5 ? 5.025 82.542 16.096 1.00 22.20 1005 LYS B N 1
ATOM 2166 C CA . LYS B 1 5 ? 5.836 82.168 17.251 1.00 20.93 1005 LYS B CA 1
ATOM 2167 C C . LYS B 1 5 ? 5.678 80.680 17.554 1.00 19.14 1005 LYS B C 1
ATOM 2168 O O . LYS B 1 5 ? 6.662 79.963 17.750 1.00 17.13 1005 LYS B O 1
ATOM 2174 N N . ILE B 1 6 ? 4.430 80.226 17.587 1.00 17.23 1006 ILE B N 1
ATOM 2175 C CA . ILE B 1 6 ? 4.115 78.830 17.858 1.00 16.70 1006 ILE B CA 1
ATOM 2176 C C . ILE B 1 6 ? 4.646 77.933 16.740 1.00 17.97 1006 ILE B C 1
ATOM 2177 O O . ILE B 1 6 ? 5.237 76.883 16.993 1.00 15.53 1006 ILE B O 1
ATOM 2182 N N . MET B 1 7 ? 4.429 78.357 15.502 1.00 18.82 1007 MET B N 1
ATOM 2183 C CA . MET B 1 7 ? 4.893 77.607 14.345 1.00 19.76 1007 MET B CA 1
ATOM 2184 C C . MET B 1 7 ? 6.401 77.395 14.453 1.00 18.10 1007 MET B C 1
ATOM 2185 O O . MET B 1 7 ? 6.911 76.303 14.207 1.00 16.21 1007 MET B O 1
ATOM 2190 N N . ARG B 1 8 ? 7.103 78.458 14.828 1.00 18.24 1008 ARG B N 1
ATOM 2191 C CA . ARG B 1 8 ? 8.551 78.426 14.981 1.00 18.31 1008 ARG B CA 1
ATOM 2192 C C . ARG B 1 8 ? 8.976 77.557 16.166 1.00 17.07 1008 ARG B C 1
ATOM 2193 O O . ARG B 1 8 ? 9.888 76.731 16.050 1.00 15.46 1008 ARG B O 1
ATOM 2201 N N . GLU B 1 9 ? 8.307 77.733 17.301 1.00 16.01 1009 GLU B N 1
ATOM 2202 C CA . GLU B 1 9 ? 8.630 76.970 18.504 1.00 15.71 1009 GLU B CA 1
ATOM 2203 C C . GLU B 1 9 ? 8.422 75.466 18.342 1.00 14.65 1009 GLU B C 1
ATOM 2204 O O . GLU B 1 9 ? 9.146 74.669 18.939 1.00 12.83 1009 GLU B O 1
ATOM 2210 N N . LEU B 1 10 ? 7.438 75.083 17.534 1.00 13.62 1010 LEU B N 1
ATOM 2211 C CA . LEU B 1 10 ? 7.145 73.672 17.313 1.00 12.59 1010 LEU B CA 1
ATOM 2212 C C . LEU B 1 10 ? 7.871 73.093 16.097 1.00 12.83 1010 LEU B C 1
ATOM 2213 O O . LEU B 1 10 ? 7.705 71.913 15.769 1.00 10.32 1010 LEU B O 1
ATOM 2218 N N . HIS B 1 11 ? 8.672 73.929 15.437 1.00 11.39 1011 HIS B N 1
ATOM 2219 C CA . HIS B 1 11 ? 9.465 73.514 14.277 1.00 13.23 1011 HIS B CA 1
ATOM 2220 C C . HIS B 1 11 ? 8.652 73.019 13.085 1.00 14.18 1011 HIS B C 1
ATOM 2221 O O . HIS B 1 11 ? 9.028 72.048 12.426 1.00 13.76 1011 HIS B O 1
ATOM 2228 N N . VAL B 1 12 ? 7.551 73.696 12.791 1.00 14.27 1012 VAL B N 1
ATOM 2229 C CA . VAL B 1 12 ? 6.699 73.291 11.681 1.00 14.48 1012 VAL B CA 1
ATOM 2230 C C . VAL B 1 12 ? 7.077 73.970 10.372 1.00 15.59 1012 VAL B C 1
ATOM 2231 O O . VAL B 1 12 ? 7.357 75.171 10.340 1.00 16.00 1012 VAL B O 1
ATOM 2235 N N . LYS B 1 13 ? 7.098 73.190 9.296 1.00 15.88 1013 LYS B N 1
ATOM 2236 C CA . LYS B 1 13 ? 7.403 73.721 7.973 1.00 15.64 1013 LYS B CA 1
ATOM 2237 C C . LYS B 1 13 ? 6.065 73.813 7.248 1.00 16.32 1013 LYS B C 1
ATOM 2238 O O . LYS B 1 13 ? 5.261 72.887 7.305 1.00 16.63 1013 LYS B O 1
ATOM 2244 N N . PRO B 1 14 ? 5.806 74.932 6.557 1.00 17.33 1014 PRO B N 1
ATOM 2245 C CA . PRO B 1 14 ? 4.533 75.071 5.843 1.00 18.00 1014 PRO B CA 1
ATOM 2246 C C . PRO B 1 14 ? 4.401 74.021 4.742 1.00 17.72 1014 PRO B C 1
ATOM 2247 O O . PRO B 1 14 ? 3.309 73.525 4.460 1.00 18.46 1014 PRO B O 1
ATOM 2251 N N . SER B 1 15 ? 5.530 73.679 4.131 1.00 17.39 1015 SER B N 1
ATOM 2252 C CA . SER B 1 15 ? 5.557 72.689 3.063 1.00 17.19 1015 SER B CA 1
ATOM 2253 C C . SER B 1 15 ? 6.707 71.716 3.308 1.00 15.60 1015 SER B C 1
ATOM 2254 O O . SER B 1 15 ? 7.773 72.116 3.778 1.00 13.90 1015 SER B O 1
ATOM 2257 N N . ILE B 1 16 ? 6.491 70.441 2.998 1.00 13.69 1016 ILE B N 1
ATOM 2258 C CA . ILE B 1 16 ? 7.528 69.439 3.207 1.00 12.70 1016 ILE B CA 1
ATOM 2259 C C . ILE B 1 16 ? 7.785 68.539 2.005 1.00 13.81 1016 ILE B C 1
ATOM 2260 O O . ILE B 1 16 ? 6.944 68.402 1.112 1.00 12.79 1016 ILE B O 1
ATOM 2265 N N . ASP B 1 17 ? 8.968 67.937 1.997 1.00 11.61 1017 ASP B N 1
ATOM 2266 C CA . ASP B 1 17 ? 9.364 66.987 0.968 1.00 13.31 1017 ASP B CA 1
ATOM 2267 C C . ASP B 1 17 ? 9.347 65.664 1.739 1.00 12.75 1017 ASP B C 1
ATOM 2268 O O . ASP B 1 17 ? 10.280 65.362 2.481 1.00 12.16 1017 ASP B O 1
ATOM 2273 N N . PRO B 1 18 ? 8.272 64.871 1.583 1.00 12.57 1018 PRO B N 1
ATOM 2274 C CA . PRO B 1 18 ? 8.078 63.578 2.249 1.00 12.05 1018 PRO B CA 1
ATOM 2275 C C . PRO B 1 18 ? 9.293 62.658 2.328 1.00 11.67 1018 PRO B C 1
ATOM 2276 O O . PRO B 1 18 ? 9.617 62.139 3.396 1.00 9.36 1018 PRO B O 1
ATOM 2280 N N . LYS B 1 19 ? 9.954 62.445 1.196 1.00 9.53 1019 LYS B N 1
ATOM 2281 C CA . LYS B 1 19 ? 11.114 61.567 1.171 1.00 10.94 1019 LYS B CA 1
ATOM 2282 C C . LYS B 1 19 ? 12.284 62.090 1.988 1.00 10.35 1019 LYS B C 1
ATOM 2283 O O . LYS B 1 19 ? 12.961 61.316 2.669 1.00 9.01 1019 LYS B O 1
ATOM 2289 N N . GLN B 1 20 ? 12.521 63.398 1.948 1.00 9.21 1020 GLN B N 1
ATOM 2290 C CA . GLN B 1 20 ? 13.637 63.938 2.710 1.00 10.12 1020 GLN B CA 1
ATOM 2291 C C . GLN B 1 20 ? 13.320 63.966 4.207 1.00 8.78 1020 GLN B C 1
ATOM 2292 O O . GLN B 1 20 ? 14.221 63.828 5.038 1.00 7.35 1020 GLN B O 1
ATOM 2298 N N . GLU B 1 21 ? 12.047 64.153 4.547 1.00 8.48 1021 GLU B N 1
ATOM 2299 C CA . GLU B 1 21 ? 11.638 64.156 5.945 1.00 8.38 1021 GLU B CA 1
ATOM 2300 C C . GLU B 1 21 ? 11.931 62.764 6.518 1.00 9.21 1021 GLU B C 1
ATOM 2301 O O . GLU B 1 21 ? 12.438 62.630 7.631 1.00 8.33 1021 GLU B O 1
ATOM 2307 N N . ILE B 1 22 ? 11.611 61.729 5.749 1.00 8.39 1022 ILE B N 1
ATOM 2308 C CA . ILE B 1 22 ? 11.863 60.358 6.185 1.00 9.21 1022 ILE B CA 1
ATOM 2309 C C . ILE B 1 22 ? 13.367 60.173 6.390 1.00 8.35 1022 ILE B C 1
ATOM 2310 O O . ILE B 1 22 ? 13.813 59.635 7.404 1.00 7.31 1022 ILE B O 1
ATOM 2315 N N . GLU B 1 23 ? 14.146 60.639 5.422 1.00 8.30 1023 GLU B N 1
ATOM 2316 C CA . GLU B 1 23 ? 15.603 60.548 5.490 1.00 8.89 1023 GLU B CA 1
ATOM 2317 C C . GLU B 1 23 ? 16.161 61.301 6.713 1.00 8.82 1023 GLU B C 1
ATOM 2318 O O . GLU B 1 23 ? 16.992 60.767 7.457 1.00 6.41 1023 GLU B O 1
ATOM 2324 N N . ASP B 1 24 ? 15.701 62.532 6.927 1.00 8.50 1024 ASP B N 1
ATOM 2325 C CA . ASP B 1 24 ? 16.181 63.328 8.062 1.00 9.82 1024 ASP B CA 1
ATOM 2326 C C . ASP B 1 24 ? 15.824 62.678 9.396 1.00 8.79 1024 ASP B C 1
ATOM 2327 O O . ASP B 1 24 ? 16.638 62.635 10.322 1.00 7.91 1024 ASP B O 1
ATOM 2332 N N . ARG B 1 25 ? 14.598 62.178 9.491 1.00 6.94 1025 ARG B N 1
ATOM 2333 C CA . ARG B 1 25 ? 14.132 61.581 10.730 1.00 5.69 1025 ARG B CA 1
ATOM 2334 C C . ARG B 1 25 ? 14.747 60.220 11.027 1.00 6.18 1025 ARG B C 1
ATOM 2335 O O . ARG B 1 25 ? 14.957 59.873 12.191 1.00 5.73 1025 ARG B O 1
ATOM 2343 N N . VAL B 1 26 ? 15.053 59.459 9.981 1.00 7.22 1026 VAL B N 1
ATOM 2344 C CA . VAL B 1 26 ? 15.704 58.170 10.162 1.00 7.59 1026 VAL B CA 1
ATOM 2345 C C . VAL B 1 26 ? 17.143 58.461 10.590 1.00 7.57 1026 VAL B C 1
ATOM 2346 O O . VAL B 1 26 ? 17.682 57.802 11.478 1.00 8.00 1026 VAL B O 1
ATOM 2350 N N . ASN B 1 27 ? 17.758 59.457 9.955 1.00 8.36 1027 ASN B N 1
ATOM 2351 C CA . ASN B 1 27 ? 19.130 59.841 10.274 1.00 8.40 1027 ASN B CA 1
ATOM 2352 C C . ASN B 1 27 ? 19.244 60.364 11.706 1.00 8.61 1027 ASN B C 1
ATOM 2353 O O . ASN B 1 27 ? 20.272 60.178 12.357 1.00 8.77 1027 ASN B O 1
ATOM 2358 N N . PHE B 1 28 ? 18.191 61.014 12.194 1.00 7.60 1028 PHE B N 1
ATOM 2359 C CA . PHE B 1 28 ? 18.185 61.520 13.564 1.00 7.72 1028 PHE B CA 1
ATOM 2360 C C . PHE B 1 28 ? 18.234 60.345 14.542 1.00 7.10 1028 PHE B C 1
ATOM 2361 O O . PHE B 1 28 ? 19.021 60.350 15.489 1.00 6.91 1028 PHE B O 1
ATOM 2369 N N . LEU B 1 29 ? 17.386 59.345 14.314 1.00 6.83 1029 LEU B N 1
ATOM 2370 C CA . LEU B 1 29 ? 17.353 58.169 15.182 1.00 7.15 1029 LEU B CA 1
ATOM 2371 C C . LEU B 1 29 ? 18.715 57.483 15.198 1.00 9.02 1029 LEU B C 1
ATOM 2372 O O . LEU B 1 29 ? 19.230 57.123 16.260 1.00 6.20 1029 LEU B O 1
ATOM 2377 N N . LYS B 1 30 ? 19.297 57.310 14.014 1.00 8.70 1030 LYS B N 1
ATOM 2378 C CA . LYS B 1 30 ? 20.606 56.676 13.890 1.00 10.24 1030 LYS B CA 1
ATOM 2379 C C . LYS B 1 30 ? 21.665 57.456 14.668 1.00 9.58 1030 LYS B C 1
ATOM 2380 O O . LYS B 1 30 ? 22.428 56.888 15.450 1.00 8.57 1030 LYS B O 1
ATOM 2386 N N . GLN B 1 31 ? 21.709 58.762 14.434 1.00 8.95 1031 GLN B N 1
ATOM 2387 C CA . GLN B 1 31 ? 22.679 59.626 15.090 1.00 10.57 1031 GLN B CA 1
ATOM 2388 C C . GLN B 1 31 ? 22.538 59.627 16.610 1.00 11.07 1031 GLN B C 1
ATOM 2389 O O . GLN B 1 31 ? 23.531 59.558 17.332 1.00 11.56 1031 GLN B O 1
ATOM 2395 N N . TYR B 1 32 ? 21.307 59.688 17.102 1.00 10.52 1032 TYR B N 1
ATOM 2396 C CA . TYR B 1 32 ? 21.099 59.710 18.543 1.00 11.08 1032 TYR B CA 1
ATOM 2397 C C . TYR B 1 32 ? 21.474 58.389 19.215 1.00 11.56 1032 TYR B C 1
ATOM 2398 O O . TYR B 1 32 ? 22.194 58.377 20.214 1.00 10.92 1032 TYR B O 1
ATOM 2407 N N . VAL B 1 33 ? 20.996 57.276 18.667 1.00 12.39 1033 VAL B N 1
ATOM 2408 C CA . VAL B 1 33 ? 21.286 55.982 19.267 1.00 14.53 1033 VAL B CA 1
ATOM 2409 C C . VAL B 1 33 ? 22.783 55.669 19.270 1.00 14.93 1033 VAL B C 1
ATOM 2410 O O . VAL B 1 33 ? 23.289 55.075 20.220 1.00 15.93 1033 VAL B O 1
ATOM 2414 N N . LYS B 1 34 ? 23.494 56.079 18.222 1.00 15.95 1034 LYS B N 1
ATOM 2415 C CA . LYS B 1 34 ? 24.938 55.844 18.159 1.00 17.70 1034 LYS B CA 1
ATOM 2416 C C . LYS B 1 34 ? 25.643 56.675 19.224 1.00 18.01 1034 LYS B C 1
ATOM 2417 O O . LYS B 1 34 ? 26.521 56.185 19.932 1.00 17.53 1034 LYS B O 1
ATOM 2423 N N . LYS B 1 35 ? 25.252 57.941 19.324 1.00 17.55 1035 LYS B N 1
ATOM 2424 C CA . LYS B 1 35 ? 25.842 58.849 20.295 1.00 18.26 1035 LYS B CA 1
ATOM 2425 C C . LYS B 1 35 ? 25.726 58.308 21.719 1.00 18.57 1035 LYS B C 1
ATOM 2426 O O . LYS B 1 35 ? 26.691 58.342 22.483 1.00 19.66 1035 LYS B O 1
ATOM 2432 N N . THR B 1 36 ? 24.550 57.791 22.066 1.00 17.17 1036 THR B N 1
ATOM 2433 C CA . THR B 1 36 ? 24.311 57.256 23.403 1.00 16.98 1036 THR B CA 1
ATOM 2434 C C . THR B 1 36 ? 24.837 55.833 23.582 1.00 15.50 1036 THR B C 1
ATOM 2435 O O . THR B 1 36 ? 24.990 55.355 24.707 1.00 14.97 1036 THR B O 1
ATOM 2439 N N . GLY B 1 37 ? 25.099 55.154 22.471 1.00 13.81 1037 GLY B N 1
ATOM 2440 C CA . GLY B 1 37 ? 25.601 53.794 22.544 1.00 13.84 1037 GLY B CA 1
ATOM 2441 C C . GLY B 1 37 ? 24.571 52.768 22.984 1.00 13.57 1037 GLY B C 1
ATOM 2442 O O . GLY B 1 37 ? 24.936 51.691 23.461 1.00 13.07 1037 GLY B O 1
ATOM 2443 N N . ALA B 1 38 ? 23.288 53.091 22.825 1.00 11.81 1038 ALA B N 1
ATOM 2444 C CA . ALA B 1 38 ? 22.209 52.177 23.200 1.00 11.29 1038 ALA B CA 1
ATOM 2445 C C . ALA B 1 38 ? 22.098 51.061 22.162 1.00 10.88 1038 ALA B C 1
ATOM 2446 O O . ALA B 1 38 ? 22.615 51.189 21.054 1.00 11.54 1038 ALA B O 1
ATOM 2448 N N . LYS B 1 39 ? 21.413 49.976 22.513 1.00 10.83 1039 LYS B N 1
ATOM 2449 C CA . LYS B 1 39 ? 21.277 48.834 21.609 1.00 11.82 1039 LYS B CA 1
ATOM 2450 C C . LYS B 1 39 ? 20.134 48.951 20.599 1.00 10.71 1039 LYS B C 1
ATOM 2451 O O . LYS B 1 39 ? 19.980 48.100 19.721 1.00 10.14 1039 LYS B O 1
ATOM 2457 N N . GLY B 1 40 ? 19.332 49.999 20.718 1.00 10.01 1040 GLY B N 1
ATOM 2458 C CA . GLY B 1 40 ? 18.225 50.161 19.794 1.00 9.69 1040 GLY B CA 1
ATOM 2459 C C . GLY B 1 40 ? 17.062 50.923 20.397 1.00 8.33 1040 GLY B C 1
ATOM 2460 O O . GLY B 1 40 ? 17.265 51.764 21.271 1.00 7.39 1040 GLY B O 1
ATOM 2461 N N . PHE B 1 41 ? 15.847 50.628 19.933 1.00 7.74 1041 PHE B N 1
ATOM 2462 C CA . PHE B 1 41 ? 14.650 51.308 20.417 1.00 9.10 1041 PHE B CA 1
ATOM 2463 C C . PHE B 1 41 ? 13.516 50.372 20.817 1.00 9.39 1041 PHE B C 1
ATOM 2464 O O . PHE B 1 41 ? 13.506 49.192 20.477 1.00 10.65 1041 PHE B O 1
ATOM 2472 N N . VAL B 1 42 ? 12.550 50.942 21.529 1.00 8.85 1042 VAL B N 1
ATOM 2473 C CA . VAL B 1 42 ? 11.352 50.241 21.956 1.00 7.57 1042 VAL B CA 1
ATOM 2474 C C . VAL B 1 42 ? 10.211 51.252 21.815 1.00 8.14 1042 VAL B C 1
ATOM 2475 O O . VAL B 1 42 ? 10.374 52.433 22.134 1.00 8.65 1042 VAL B O 1
ATOM 2479 N N . LEU B 1 43 ? 9.071 50.798 21.305 1.00 6.86 1043 LEU B N 1
ATOM 2480 C CA . LEU B 1 43 ? 7.920 51.674 21.125 1.00 8.87 1043 LEU B CA 1
ATOM 2481 C C . LEU B 1 43 ? 6.620 50.890 21.194 1.00 9.98 1043 LEU B C 1
ATOM 2482 O O . LEU B 1 43 ? 6.496 49.823 20.590 1.00 9.85 1043 LEU B O 1
ATOM 2487 N N . GLY B 1 44 ? 5.657 51.425 21.938 1.00 9.93 1044 GLY B N 1
ATOM 2488 C CA . GLY B 1 44 ? 4.362 50.786 22.036 1.00 9.56 1044 GLY B CA 1
ATOM 2489 C C . GLY B 1 44 ? 3.624 51.031 20.733 1.00 10.46 1044 GLY B C 1
ATOM 2490 O O . GLY B 1 44 ? 3.555 52.166 20.25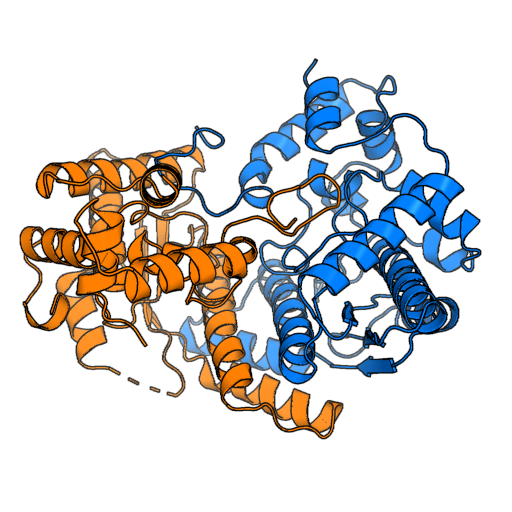1 1.00 10.45 1044 GLY B O 1
ATOM 2491 N N . ILE B 1 45 ? 3.088 49.963 20.151 1.00 9.39 1045 ILE B N 1
ATOM 2492 C CA . ILE B 1 45 ? 2.354 50.047 18.896 1.00 10.82 1045 ILE B CA 1
ATOM 2493 C C . ILE B 1 45 ? 0.869 49.876 19.183 1.00 11.18 1045 ILE B C 1
ATOM 2494 O O . ILE B 1 45 ? 0.429 48.811 19.624 1.00 9.87 1045 ILE B O 1
ATOM 2499 N N . SER B 1 46 ? 0.105 50.935 18.926 1.00 11.36 1046 SER B N 1
ATOM 2500 C CA . SER B 1 46 ? -1.334 50.940 19.186 1.00 12.70 1046 SER B CA 1
ATOM 2501 C C . SER B 1 46 ? -2.201 50.653 17.966 1.00 14.25 1046 SER B C 1
ATOM 2502 O O . SER B 1 46 ? -3.365 50.277 18.099 1.00 13.48 1046 SER B O 1
ATOM 2505 N N . GLY B 1 47 ? -1.637 50.839 16.780 1.00 12.85 1047 GLY B N 1
ATOM 2506 C CA . GLY B 1 47 ? -2.400 50.630 15.567 1.00 13.92 1047 GLY B CA 1
ATOM 2507 C C . GLY B 1 47 ? -2.741 51.989 14.990 1.00 14.72 1047 GLY B C 1
ATOM 2508 O O . GLY B 1 47 ? -3.219 52.105 13.860 1.00 15.31 1047 GLY B O 1
ATOM 2509 N N . GLY B 1 48 ? -2.485 53.029 15.781 1.00 14.22 1048 GLY B N 1
ATOM 2510 C CA . GLY B 1 48 ? -2.756 54.386 15.345 1.00 13.43 1048 GLY B CA 1
ATOM 2511 C C . GLY B 1 48 ? -1.674 54.958 14.449 1.00 13.32 1048 GLY B C 1
ATOM 2512 O O . GLY B 1 48 ? -0.538 54.479 14.438 1.00 12.71 1048 GLY B O 1
ATOM 2513 N N . GLN B 1 49 ? -2.038 55.999 13.705 1.00 12.68 1049 GLN B N 1
ATOM 2514 C CA . GLN B 1 49 ? -1.142 56.679 12.773 1.00 13.15 1049 GLN B CA 1
ATOM 2515 C C . GLN B 1 49 ? 0.244 57.013 13.320 1.00 12.49 1049 GLN B C 1
ATOM 2516 O O . GLN B 1 49 ? 1.259 56.643 12.736 1.00 9.41 1049 GLN B O 1
ATOM 2522 N N . ASP B 1 50 ? 0.270 57.722 14.443 1.00 12.22 1050 ASP B N 1
ATOM 2523 C CA . ASP B 1 50 ? 1.515 58.165 15.058 1.00 11.66 1050 ASP B CA 1
ATOM 2524 C C . ASP B 1 50 ? 2.526 57.076 15.411 1.00 10.65 1050 ASP B C 1
ATOM 2525 O O . ASP B 1 50 ? 3.703 57.188 15.061 1.00 8.73 1050 ASP B O 1
ATOM 2530 N N . SER B 1 51 ? 2.083 56.035 16.109 1.00 8.21 1051 SER B N 1
ATOM 2531 C CA . SER B 1 51 ? 2.994 54.963 16.486 1.00 8.91 1051 SER B CA 1
ATOM 2532 C C . SER B 1 51 ? 3.378 54.118 15.271 1.00 8.67 1051 SER B C 1
ATOM 2533 O O . SER B 1 51 ? 4.452 53.520 15.234 1.00 8.28 1051 SER B O 1
ATOM 2536 N N . THR B 1 52 ? 2.508 54.081 14.265 1.00 9.24 1052 THR B N 1
ATOM 2537 C CA . THR B 1 52 ? 2.815 53.318 13.065 1.00 7.20 1052 THR B CA 1
ATOM 2538 C C . THR B 1 52 ? 3.947 54.009 12.306 1.00 7.71 1052 THR B C 1
ATOM 2539 O O . THR B 1 52 ? 4.860 53.352 11.802 1.00 7.43 1052 THR B O 1
ATOM 2543 N N . LEU B 1 53 ? 3.888 55.336 12.232 1.00 7.64 1053 LEU B N 1
ATOM 2544 C CA . LEU B 1 53 ? 4.915 56.108 11.536 1.00 8.46 1053 LEU B CA 1
ATOM 2545 C C . LEU B 1 53 ? 6.240 56.078 12.297 1.00 8.49 1053 LEU B C 1
ATOM 2546 O O . LEU B 1 53 ? 7.293 55.805 11.717 1.00 8.60 1053 LEU B O 1
ATOM 2551 N N . ALA B 1 54 ? 6.188 56.362 13.595 1.00 7.88 1054 ALA B N 1
ATOM 2552 C CA . ALA B 1 54 ? 7.398 56.354 14.413 1.00 7.50 1054 ALA B CA 1
ATOM 2553 C C . ALA B 1 54 ? 8.042 54.974 14.378 1.00 7.97 1054 ALA B C 1
ATOM 2554 O O . ALA B 1 54 ? 9.262 54.856 14.311 1.00 7.90 1054 ALA B O 1
ATOM 2556 N N . GLY B 1 55 ? 7.213 53.935 14.425 1.00 6.27 1055 GLY B N 1
ATOM 2557 C CA . GLY B 1 55 ? 7.721 52.572 14.402 1.00 8.00 1055 GLY B CA 1
ATOM 2558 C C . GLY B 1 55 ? 8.425 52.220 13.104 1.00 9.10 1055 GLY B C 1
ATOM 2559 O O . GLY B 1 55 ? 9.512 51.643 13.117 1.00 8.76 1055 GLY B O 1
ATOM 2560 N N . ARG B 1 56 ? 7.816 52.564 11.974 1.00 9.52 1056 ARG B N 1
ATOM 2561 C CA . ARG B 1 56 ? 8.431 52.255 10.688 1.00 8.69 1056 ARG B CA 1
ATOM 2562 C C . ARG B 1 56 ? 9.760 52.995 10.551 1.00 9.06 1056 ARG B C 1
ATOM 2563 O O . ARG B 1 56 ? 10.734 52.432 10.057 1.00 7.71 1056 ARG B O 1
ATOM 2571 N N . LEU B 1 57 ? 9.809 54.250 10.998 1.00 8.48 1057 LEU B N 1
ATOM 2572 C CA . LEU B 1 57 ? 11.054 55.015 10.930 1.00 7.33 1057 LEU B CA 1
ATOM 2573 C C . LEU B 1 57 ? 12.103 54.346 11.819 1.00 7.53 1057 LEU B C 1
ATOM 2574 O O . LEU B 1 57 ? 13.281 54.272 11.466 1.00 7.88 1057 LEU B O 1
ATOM 2579 N N . ALA B 1 58 ? 11.673 53.856 12.978 1.00 7.89 1058 ALA B N 1
ATOM 2580 C CA . ALA B 1 58 ? 12.591 53.184 13.889 1.00 6.60 1058 ALA B CA 1
ATOM 2581 C C . ALA B 1 58 ? 13.160 51.923 13.239 1.00 8.15 1058 ALA B C 1
ATOM 2582 O O . ALA B 1 58 ? 14.359 51.651 13.326 1.00 7.71 1058 ALA B O 1
ATOM 2584 N N . GLN B 1 59 ? 12.303 51.148 12.586 1.00 8.96 1059 GLN B N 1
ATOM 2585 C CA . GLN B 1 59 ? 12.770 49.922 11.945 1.00 8.83 1059 GLN B CA 1
ATOM 2586 C C . GLN B 1 59 ? 13.733 50.244 10.805 1.00 8.55 1059 GLN B C 1
ATOM 2587 O O . GLN B 1 59 ? 14.753 49.574 10.640 1.00 8.46 1059 GLN B O 1
ATOM 2593 N N . LEU B 1 60 ? 13.422 51.277 10.026 1.00 8.81 1060 LEU B N 1
ATOM 2594 C CA . LEU B 1 60 ? 14.298 51.670 8.927 1.00 7.71 1060 LEU B CA 1
ATOM 2595 C C . LEU B 1 60 ? 15.651 52.112 9.493 1.00 7.66 1060 LEU B C 1
ATOM 2596 O O . LEU B 1 60 ? 16.701 51.854 8.899 1.00 7.56 1060 LEU B O 1
ATOM 2601 N N . ALA B 1 61 ? 15.621 52.762 10.653 1.00 6.11 1061 ALA B N 1
ATOM 2602 C CA . ALA B 1 61 ? 16.839 53.241 11.295 1.00 5.48 1061 ALA B CA 1
ATOM 2603 C C . ALA B 1 61 ? 17.751 52.099 11.722 1.00 7.80 1061 ALA B C 1
ATOM 2604 O O . ALA B 1 61 ? 18.953 52.140 11.463 1.00 7.81 1061 ALA B O 1
ATOM 2606 N N . VAL B 1 62 ? 17.190 51.080 12.371 1.00 7.54 1062 VAL B N 1
ATOM 2607 C CA . VAL B 1 62 ? 18.013 49.967 12.824 1.00 7.65 1062 VAL B CA 1
ATOM 2608 C C . VAL B 1 62 ? 18.536 49.126 11.669 1.00 8.23 1062 VAL B C 1
ATOM 2609 O O . VAL B 1 62 ? 19.653 48.617 11.737 1.00 7.42 1062 VAL B O 1
ATOM 2613 N N . GLU B 1 63 ? 17.749 48.996 10.603 1.00 8.44 1063 GLU B N 1
ATOM 2614 C CA . GLU B 1 63 ? 18.191 48.222 9.445 1.00 8.04 1063 GLU B CA 1
ATOM 2615 C C . GLU B 1 63 ? 19.338 48.953 8.747 1.00 9.59 1063 GLU B C 1
ATOM 2616 O O . GLU B 1 63 ? 20.246 48.324 8.204 1.00 7.80 1063 GLU B O 1
ATOM 2622 N N . SER B 1 64 ? 19.292 50.284 8.772 1.00 8.89 1064 SER B N 1
ATOM 2623 C CA . SER B 1 64 ? 20.332 51.099 8.152 1.00 9.81 1064 SER B CA 1
ATOM 2624 C C . SER B 1 64 ? 21.637 50.974 8.938 1.00 10.01 1064 SER B C 1
ATOM 2625 O O . SER B 1 64 ? 22.719 50.893 8.352 1.00 12.18 1064 SER B O 1
ATOM 2628 N N . ILE B 1 65 ? 21.535 50.957 10.263 1.00 8.52 1065 ILE B N 1
ATOM 2629 C CA . ILE B 1 65 ? 22.714 50.822 11.108 1.00 8.92 1065 ILE B CA 1
ATOM 2630 C C . ILE B 1 65 ? 23.359 49.461 10.890 1.00 9.30 1065 ILE B C 1
ATOM 2631 O O . ILE B 1 65 ? 24.583 49.350 10.821 1.00 8.31 1065 ILE B O 1
ATOM 2636 N N . ARG B 1 66 ? 22.537 48.424 10.773 1.00 9.66 1066 ARG B N 1
ATOM 2637 C CA . ARG B 1 66 ? 23.070 47.088 10.559 1.00 9.98 1066 ARG B CA 1
ATOM 2638 C C . ARG B 1 66 ? 23.676 47.004 9.161 1.00 11.62 1066 ARG B C 1
ATOM 2639 O O . ARG B 1 66 ? 24.695 46.341 8.954 1.00 10.90 1066 ARG B O 1
ATOM 2647 N N . GLU B 1 67 ? 23.057 47.684 8.203 1.00 11.90 1067 GLU B N 1
ATOM 2648 C CA . GLU B 1 67 ? 23.566 47.668 6.839 1.00 16.20 1067 GLU B CA 1
ATOM 2649 C C . GLU B 1 67 ? 24.971 48.257 6.808 1.00 17.17 1067 GLU B C 1
ATOM 2650 O O . GLU B 1 67 ? 25.842 47.777 6.080 1.00 16.69 1067 GLU B O 1
ATOM 2656 N N . GLU B 1 68 ? 25.196 49.288 7.614 1.00 16.52 1068 GLU B N 1
ATOM 2657 C CA . GLU B 1 68 ? 26.502 49.923 7.652 1.00 17.16 1068 GLU B CA 1
ATOM 2658 C C . GLU B 1 68 ? 27.463 49.209 8.601 1.00 16.93 1068 GLU B C 1
ATOM 2659 O O . GLU B 1 68 ? 28.532 49.727 8.920 1.00 17.79 1068 GLU B O 1
ATOM 2665 N N . GLY B 1 69 ? 27.075 48.016 9.046 1.00 15.90 1069 GLY B N 1
ATOM 2666 C CA . GLY B 1 69 ? 27.931 47.226 9.918 1.00 16.12 1069 GLY B CA 1
ATOM 2667 C C . GLY B 1 69 ? 27.762 47.339 11.422 1.00 15.84 1069 GLY B C 1
ATOM 2668 O O . GLY B 1 69 ? 28.521 46.723 12.173 1.00 18.39 1069 GLY B O 1
ATOM 2669 N N . GLY B 1 70 ? 26.771 48.098 11.877 1.00 13.99 1070 GLY B N 1
ATOM 2670 C CA . GLY B 1 70 ? 26.578 48.251 13.307 1.00 13.18 1070 GLY B CA 1
ATOM 2671 C C . GLY B 1 70 ? 25.585 47.277 13.917 1.00 13.51 1070 GLY B C 1
ATOM 2672 O O . GLY B 1 70 ? 25.049 46.400 13.233 1.00 13.57 1070 GLY B O 1
ATOM 2673 N N . ASP B 1 71 ? 25.347 47.431 15.216 1.00 12.41 1071 ASP B N 1
ATOM 2674 C CA . ASP B 1 71 ? 24.406 46.584 15.935 1.00 11.61 1071 ASP B CA 1
ATOM 2675 C C . ASP B 1 71 ? 23.249 47.424 16.465 1.00 10.83 1071 ASP B C 1
ATOM 2676 O O . ASP B 1 71 ? 23.455 48.417 17.165 1.00 11.78 1071 ASP B O 1
ATOM 2681 N N . ALA B 1 72 ? 22.030 47.020 16.131 1.00 8.65 1072 ALA B N 1
ATOM 2682 C CA . ALA B 1 72 ? 20.846 47.745 16.577 1.00 9.03 1072 ALA B CA 1
ATOM 2683 C C . ALA B 1 72 ? 19.613 46.876 16.401 1.00 8.09 1072 ALA B C 1
ATOM 2684 O O . ALA B 1 72 ? 19.563 46.032 15.506 1.00 7.33 1072 ALA B O 1
ATOM 2686 N N . GLN B 1 73 ? 18.624 47.081 17.263 1.00 7.32 1073 GLN B N 1
ATOM 2687 C CA . GLN B 1 73 ? 17.387 46.315 17.197 1.00 9.32 1073 GLN B CA 1
ATOM 2688 C C . GLN B 1 73 ? 16.213 47.190 17.599 1.00 9.01 1073 GLN B C 1
ATOM 2689 O O . GLN B 1 73 ? 16.368 48.148 18.361 1.00 9.85 1073 GLN B O 1
ATOM 2695 N N . PHE B 1 74 ? 15.037 46.845 17.088 1.00 7.49 1074 PHE B N 1
ATOM 2696 C CA . PHE B 1 74 ? 13.823 47.571 17.410 1.00 6.80 1074 PHE B CA 1
ATOM 2697 C C . PHE B 1 74 ? 12.771 46.615 17.962 1.00 7.33 1074 PHE B C 1
ATOM 2698 O O . PHE B 1 74 ? 12.429 45.608 17.330 1.00 5.74 1074 PHE B O 1
ATOM 2706 N N . ILE B 1 75 ? 12.281 46.925 19.155 1.00 5.19 1075 ILE B N 1
ATOM 2707 C CA . ILE B 1 75 ? 11.247 46.128 19.790 1.00 7.11 1075 ILE B CA 1
ATOM 2708 C C . ILE B 1 75 ? 9.919 46.876 19.729 1.00 7.60 1075 ILE B C 1
ATOM 2709 O O . ILE B 1 75 ? 9.775 47.949 20.312 1.00 8.05 1075 ILE B O 1
ATOM 2714 N N . ALA B 1 76 ? 8.963 46.316 18.997 1.00 9.00 1076 ALA B N 1
ATOM 2715 C CA . ALA B 1 76 ? 7.634 46.900 18.901 1.00 8.14 1076 ALA B CA 1
ATOM 2716 C C . ALA B 1 76 ? 6.847 46.169 19.981 1.00 9.09 1076 ALA B C 1
ATOM 2717 O O . ALA B 1 76 ? 6.918 44.945 20.076 1.00 10.50 1076 ALA B O 1
ATOM 2719 N N . VAL B 1 77 ? 6.107 46.901 20.805 1.00 8.42 1077 VAL B N 1
ATOM 2720 C CA . VAL B 1 77 ? 5.355 46.247 21.867 1.00 9.64 1077 VAL B CA 1
ATOM 2721 C C . VAL B 1 77 ? 3.894 46.667 21.941 1.00 11.64 1077 VAL B C 1
ATOM 2722 O O . VAL B 1 77 ? 3.576 47.856 21.916 1.00 10.86 1077 VAL B O 1
ATOM 2726 N N . ARG B 1 78 ? 3.011 45.672 22.014 1.00 10.91 1078 ARG B N 1
ATOM 2727 C CA . ARG B 1 78 ? 1.577 45.916 22.136 1.00 12.42 1078 ARG B CA 1
ATOM 2728 C C . ARG B 1 78 ? 1.328 46.111 23.631 1.00 10.93 1078 ARG B C 1
ATOM 2729 O O . ARG B 1 78 ? 1.824 45.332 24.450 1.00 11.32 1078 ARG B O 1
ATOM 2737 N N . LEU B 1 79 ? 0.568 47.142 23.989 1.00 10.41 1079 LEU B N 1
ATOM 2738 C CA . LEU B 1 79 ? 0.285 47.421 25.397 1.00 9.86 1079 LEU B CA 1
ATOM 2739 C C . LEU B 1 79 ? -1.222 47.524 25.626 1.00 11.93 1079 LEU B C 1
ATOM 2740 O O . LEU B 1 79 ? -1.741 48.557 26.057 1.00 11.49 1079 LEU B O 1
ATOM 2745 N N . PRO B 1 80 ? -1.950 46.434 25.349 1.00 11.69 1080 PRO B N 1
ATOM 2746 C CA . PRO B 1 80 ? -3.399 46.438 25.533 1.00 10.92 1080 PRO B CA 1
ATOM 2747 C C . PRO B 1 80 ? -3.777 46.416 27.003 1.00 11.21 1080 PRO B C 1
ATOM 2748 O O . PRO B 1 80 ? -2.992 46.000 27.853 1.00 8.80 1080 PRO B O 1
ATOM 2752 N N . HIS B 1 81 ? -4.982 46.887 27.289 1.00 11.91 1081 HIS B N 1
ATOM 2753 C CA . HIS B 1 81 ? -5.516 46.863 28.642 1.00 14.05 1081 HIS B CA 1
ATOM 2754 C C . HIS B 1 81 ? -6.603 45.792 28.595 1.00 15.37 1081 HIS B C 1
ATOM 2755 O O . HIS B 1 81 ? -7.748 46.077 28.241 1.00 16.41 1081 HIS B O 1
ATOM 2762 N N . GLY B 1 82 ? -6.240 44.560 28.930 1.00 16.78 1082 GLY B N 1
ATOM 2763 C CA . GLY B 1 82 ? -7.210 43.482 28.897 1.00 19.30 1082 GLY B CA 1
ATOM 2764 C C . GLY B 1 82 ? -7.397 42.967 27.482 1.00 20.46 1082 GLY B C 1
ATOM 2765 O O . GLY B 1 82 ? -6.717 43.413 26.557 1.00 19.69 1082 GLY B O 1
ATOM 2766 N N . GLU B 1 87 ? -7.662 45.792 18.010 1.00 39.95 1087 GLU B N 1
ATOM 2767 C CA . GLU B 1 87 ? -6.497 44.919 17.933 1.00 39.92 1087 GLU B CA 1
ATOM 2768 C C . GLU B 1 87 ? -6.114 44.683 16.473 1.00 38.21 1087 GLU B C 1
ATOM 2769 O O . GLU B 1 87 ? -4.931 44.622 16.135 1.00 36.78 1087 GLU B O 1
ATOM 2775 N N . ASP B 1 88 ? -7.123 44.557 15.616 1.00 36.48 1088 ASP B N 1
ATOM 2776 C CA . ASP B 1 88 ? -6.906 44.333 14.191 1.00 35.15 1088 ASP B CA 1
ATOM 2777 C C . ASP B 1 88 ? -5.960 45.374 13.597 1.00 32.88 1088 ASP B C 1
ATOM 2778 O O . ASP B 1 88 ? -5.031 45.032 12.865 1.00 32.16 1088 ASP B O 1
ATOM 2783 N N . ASP B 1 89 ? -6.207 46.643 13.907 1.00 29.74 1089 ASP B N 1
ATOM 2784 C CA . ASP B 1 89 ? -5.372 47.728 13.407 1.00 27.50 1089 ASP B CA 1
ATOM 2785 C C . ASP B 1 89 ? -3.933 47.601 13.899 1.00 24.09 1089 ASP B C 1
ATOM 2786 O O . ASP B 1 89 ? -2.993 47.811 13.136 1.00 22.28 1089 ASP B O 1
ATOM 2791 N N . ALA B 1 90 ? -3.762 47.260 15.172 1.00 21.14 1090 ALA B N 1
ATOM 2792 C CA . ALA B 1 90 ? -2.424 47.095 15.723 1.00 19.24 1090 ALA B CA 1
ATOM 2793 C C . ALA B 1 90 ? -1.736 45.961 14.965 1.00 18.32 1090 ALA B C 1
ATOM 2794 O O . ALA B 1 90 ? -0.585 46.088 14.552 1.00 18.13 1090 ALA B O 1
ATOM 2796 N N . GLN B 1 91 ? -2.450 44.854 14.781 1.00 18.08 1091 GLN B N 1
ATOM 2797 C CA . GLN B 1 91 ? -1.901 43.712 14.061 1.00 18.83 1091 GLN B CA 1
ATOM 2798 C C . GLN B 1 91 ? -1.470 44.165 12.670 1.00 17.32 1091 GLN B C 1
ATOM 2799 O O . GLN B 1 91 ? -0.396 43.799 12.189 1.00 17.32 1091 GLN B O 1
ATOM 2805 N N . LEU B 1 92 ? -2.308 44.977 12.032 1.00 15.42 1092 LEU B N 1
ATOM 2806 C CA . LEU B 1 92 ? -2.007 45.484 10.698 1.00 15.92 1092 LEU B CA 1
ATOM 2807 C C . LEU B 1 92 ? -0.754 46.360 10.719 1.00 13.75 1092 LEU B C 1
ATOM 2808 O O . LEU B 1 92 ? 0.074 46.296 9.811 1.00 12.65 1092 LEU B O 1
ATOM 2813 N N . ALA B 1 93 ? -0.616 47.172 11.762 1.00 12.92 1093 ALA B N 1
ATOM 2814 C CA . ALA B 1 93 ? 0.541 48.051 11.887 1.00 12.58 1093 ALA B CA 1
ATOM 2815 C C . ALA B 1 93 ? 1.813 47.214 11.977 1.00 12.08 1093 ALA B C 1
ATOM 2816 O O . ALA B 1 93 ? 2.827 47.536 11.357 1.00 11.08 1093 ALA B O 1
ATOM 2818 N N . LEU B 1 94 ? 1.752 46.135 12.751 1.00 11.91 1094 LEU B N 1
ATOM 2819 C CA . LEU B 1 94 ? 2.900 45.252 12.909 1.00 12.65 1094 LEU B CA 1
ATOM 2820 C C . LEU B 1 94 ? 3.278 44.607 11.576 1.00 13.31 1094 LEU B C 1
ATOM 2821 O O . LEU B 1 94 ? 4.462 44.472 11.258 1.00 13.30 1094 LEU B O 1
ATOM 2826 N N . LYS B 1 95 ? 2.278 44.213 10.792 1.00 13.18 1095 LYS B N 1
ATOM 2827 C CA . LYS B 1 95 ? 2.560 43.594 9.500 1.00 14.12 1095 LYS B CA 1
ATOM 2828 C C . LYS B 1 95 ? 3.270 44.560 8.564 1.00 12.28 1095 LYS B C 1
ATOM 2829 O O . LYS B 1 95 ? 4.072 44.145 7.727 1.00 12.63 1095 LYS B O 1
ATOM 2835 N N . PHE B 1 96 ? 2.970 45.848 8.703 1.00 11.63 1096 PHE B N 1
ATOM 2836 C CA . PHE B 1 96 ? 3.590 46.873 7.866 1.00 11.68 1096 PHE B CA 1
ATOM 2837 C C . PHE B 1 96 ? 4.960 47.298 8.403 1.00 11.63 1096 PHE B C 1
ATOM 2838 O O . PHE B 1 96 ? 5.932 47.389 7.654 1.00 10.71 1096 PHE B O 1
ATOM 2846 N N . ILE B 1 97 ? 5.025 47.573 9.701 1.00 10.18 1097 ILE B N 1
ATOM 2847 C CA . ILE B 1 97 ? 6.272 47.990 10.334 1.00 10.50 1097 ILE B CA 1
ATOM 2848 C C . ILE B 1 97 ? 7.366 46.933 10.188 1.00 9.31 1097 ILE B C 1
ATOM 2849 O O . ILE B 1 97 ? 8.520 47.257 9.887 1.00 9.44 1097 ILE B O 1
ATOM 2854 N N . LYS B 1 98 ? 6.988 45.672 10.389 1.00 9.23 1098 LYS B N 1
ATOM 2855 C CA . LYS B 1 98 ? 7.918 44.543 10.306 1.00 8.70 1098 LYS B CA 1
ATOM 2856 C C . LYS B 1 98 ? 9.100 44.755 11.252 1.00 8.49 1098 LYS B C 1
ATOM 2857 O O . LYS B 1 98 ? 10.258 44.799 10.833 1.00 9.31 1098 LYS B O 1
ATOM 2863 N N . PRO B 1 99 ? 8.813 44.875 12.555 1.00 7.42 1099 PRO B N 1
ATOM 2864 C CA . PRO B 1 99 ? 9.845 45.087 13.574 1.00 7.76 1099 PRO B CA 1
ATOM 2865 C C . PRO B 1 99 ? 10.731 43.866 13.782 1.00 8.74 1099 PRO B C 1
ATOM 2866 O O . PRO B 1 99 ? 10.318 42.734 13.522 1.00 7.82 1099 PRO B O 1
ATOM 2870 N N . ASP B 1 100 ? 11.957 44.097 14.240 1.00 8.84 1100 ASP B N 1
ATOM 2871 C CA . ASP B 1 100 ? 12.862 42.986 14.505 1.00 9.61 1100 ASP B CA 1
ATOM 2872 C C . ASP B 1 100 ? 12.184 42.084 15.526 1.00 9.26 1100 ASP B C 1
ATOM 2873 O O . ASP B 1 100 ? 12.179 40.860 15.388 1.00 9.45 1100 ASP B O 1
ATOM 2878 N N . LYS B 1 101 ? 11.599 42.701 16.549 1.00 7.84 1101 LYS B N 1
ATOM 2879 C CA . LYS B 1 101 ? 10.938 41.951 17.607 1.00 9.37 1101 LYS B CA 1
ATOM 2880 C C . LYS B 1 101 ? 9.544 42.479 17.922 1.00 10.25 1101 LYS B C 1
ATOM 2881 O O . LYS B 1 101 ? 9.295 43.687 17.892 1.00 10.71 1101 LYS B O 1
ATOM 2887 N N . SER B 1 102 ? 8.643 41.552 18.231 1.00 10.15 1102 SER B N 1
ATOM 2888 C CA . SER B 1 102 ? 7.259 41.881 18.545 1.00 10.57 1102 SER B CA 1
ATOM 2889 C C . SER B 1 102 ? 6.921 41.342 19.934 1.00 11.34 1102 SER B C 1
ATOM 2890 O O . SER B 1 102 ? 6.774 40.133 20.125 1.00 10.84 1102 SER B O 1
ATOM 2893 N N . TRP B 1 103 ? 6.803 42.253 20.893 1.00 10.59 1103 TRP B N 1
ATOM 2894 C CA . TRP B 1 103 ? 6.502 41.910 22.281 1.00 10.55 1103 TRP B CA 1
ATOM 2895 C C . TRP B 1 103 ? 5.099 42.359 22.682 1.00 9.28 1103 TRP B C 1
ATOM 2896 O O . TRP B 1 103 ? 4.418 43.054 21.933 1.00 8.97 1103 TRP B O 1
ATOM 2907 N N . LYS B 1 104 ? 4.678 41.960 23.877 1.00 9.51 1104 LYS B N 1
ATOM 2908 C CA . LYS B 1 104 ? 3.366 42.329 24.382 1.00 10.83 1104 LYS B CA 1
ATOM 2909 C C . LYS B 1 104 ? 3.379 42.374 25.899 1.00 10.59 1104 LYS B C 1
ATOM 2910 O O . LYS B 1 104 ? 3.985 41.526 26.548 1.00 10.46 1104 LYS B O 1
ATOM 2916 N N . PHE B 1 105 ? 2.716 43.382 26.457 1.00 9.83 1105 PHE B N 1
ATOM 2917 C CA . PHE B 1 105 ? 2.618 43.536 27.902 1.00 9.63 1105 PHE B CA 1
ATOM 2918 C C . PHE B 1 105 ? 1.225 44.072 28.193 1.00 10.01 1105 PHE B C 1
ATOM 2919 O O . PHE B 1 105 ? 0.903 45.216 27.855 1.00 9.18 1105 PHE B O 1
ATOM 2927 N N . ASP B 1 106 ? 0.395 43.231 28.800 1.00 10.39 1106 ASP B N 1
ATOM 2928 C CA . ASP B 1 106 ? -0.974 43.610 29.138 1.00 12.23 1106 ASP B CA 1
ATOM 2929 C C . ASP B 1 106 ? -0.933 44.411 30.439 1.00 11.17 1106 ASP B C 1
ATOM 2930 O O . ASP B 1 106 ? -0.551 43.881 31.479 1.00 12.12 1106 ASP B O 1
ATOM 2935 N N . ILE B 1 107 ? -1.338 45.677 30.381 1.00 11.34 1107 ILE B N 1
ATOM 2936 C CA . ILE B 1 107 ? -1.308 46.543 31.560 1.00 10.27 1107 ILE B CA 1
ATOM 2937 C C . ILE B 1 107 ? -2.492 46.382 32.511 1.00 11.26 1107 ILE B C 1
ATOM 2938 O O . ILE B 1 107 ? -2.523 47.000 33.579 1.00 11.09 1107 ILE B O 1
ATOM 2943 N N . LYS B 1 108 ? -3.451 45.543 32.136 1.00 11.23 1108 LYS B N 1
ATOM 2944 C CA . LYS B 1 108 ? -4.646 45.329 32.944 1.00 12.95 1108 LYS B CA 1
ATOM 2945 C C . LYS B 1 108 ? -4.439 45.040 34.430 1.00 11.89 1108 LYS B C 1
ATOM 2946 O O . LYS B 1 108 ? -4.977 45.745 35.282 1.00 11.47 1108 LYS B O 1
ATOM 2952 N N . SER B 1 109 ? -3.680 43.994 34.742 1.00 11.63 1109 SER B N 1
ATOM 2953 C CA . SER B 1 109 ? -3.459 43.617 36.134 1.00 11.87 1109 SER B CA 1
ATOM 2954 C C . SER B 1 109 ? -2.787 44.702 36.971 1.00 11.61 1109 SER B C 1
ATOM 2955 O O . SER B 1 109 ? -3.054 44.821 38.165 1.00 9.71 1109 SER B O 1
ATOM 2958 N N . THR B 1 110 ? -1.924 45.494 36.345 1.00 10.94 1110 THR B N 1
ATOM 2959 C CA . THR B 1 110 ? -1.229 46.566 37.049 1.00 10.91 1110 THR B CA 1
ATOM 2960 C C . THR B 1 110 ? -2.185 47.713 37.386 1.00 10.49 1110 THR B C 1
ATOM 2961 O O . THR B 1 110 ? -2.237 48.177 38.525 1.00 10.55 1110 THR B O 1
ATOM 2965 N N . VAL B 1 111 ? -2.941 48.163 36.393 1.00 10.97 1111 VAL B N 1
ATOM 2966 C CA . VAL B 1 111 ? -3.891 49.251 36.596 1.00 12.32 1111 VAL B CA 1
ATOM 2967 C C . VAL B 1 111 ? -4.963 48.843 37.605 1.00 12.38 1111 VAL B C 1
ATOM 2968 O O . VAL B 1 111 ? -5.406 49.659 38.415 1.00 10.98 1111 VAL B O 1
ATOM 2972 N N . SER B 1 112 ? -5.370 47.578 37.562 1.00 12.98 1112 SER B N 1
ATOM 2973 C CA . SER B 1 112 ? -6.382 47.079 38.491 1.00 12.86 1112 SER B CA 1
ATOM 2974 C C . SER B 1 112 ? -5.850 47.067 39.919 1.00 11.35 1112 SER B C 1
ATOM 2975 O O . SER B 1 112 ? -6.556 47.440 40.849 1.00 11.31 1112 SER B O 1
ATOM 2978 N N . ALA B 1 113 ? -4.608 46.630 40.093 1.00 11.05 1113 ALA B N 1
ATOM 2979 C CA . ALA B 1 113 ? -4.011 46.595 41.422 1.00 10.93 1113 ALA B CA 1
ATOM 2980 C C . ALA B 1 113 ? -3.949 48.022 41.960 1.00 11.73 1113 ALA B C 1
ATOM 2981 O O . ALA B 1 113 ? -4.296 48.281 43.115 1.00 11.50 1113 ALA B O 1
ATOM 2983 N N . PHE B 1 114 ? -3.512 48.948 41.114 1.00 9.21 1114 PHE B N 1
ATOM 2984 C CA . PHE B 1 114 ? -3.421 50.343 41.519 1.00 10.55 1114 PHE B CA 1
ATOM 2985 C C . PHE B 1 114 ? -4.798 50.899 41.875 1.00 10.78 1114 PHE B C 1
ATOM 2986 O O . PHE B 1 114 ? -4.977 51.526 42.921 1.00 9.44 1114 PHE B O 1
ATOM 2994 N N . SER B 1 115 ? -5.768 50.672 40.994 1.00 11.14 1115 SER B N 1
ATOM 2995 C CA . SER B 1 115 ? -7.123 51.166 41.210 1.00 13.67 1115 SER B CA 1
ATOM 2996 C C . SER B 1 115 ? -7.750 50.629 42.494 1.00 14.32 1115 SER B C 1
ATOM 2997 O O . SER B 1 115 ? -8.366 51.381 43.261 1.00 14.46 1115 SER B O 1
ATOM 3000 N N . ASP B 1 116 ? -7.600 49.330 42.731 1.00 14.60 1116 ASP B N 1
ATOM 3001 C CA . ASP B 1 116 ? -8.156 48.722 43.932 1.00 15.73 1116 ASP B CA 1
ATOM 3002 C C . ASP B 1 116 ? -7.457 49.256 45.177 1.00 15.65 1116 ASP B C 1
ATOM 3003 O O . ASP B 1 116 ? -8.097 49.502 46.200 1.00 14.17 1116 ASP B O 1
ATOM 3008 N N . GLN B 1 117 ? -6.141 49.436 45.087 1.00 13.64 1117 GLN B N 1
ATOM 3009 C CA . GLN B 1 117 ? -5.365 49.954 46.210 1.00 13.34 1117 GLN B CA 1
ATOM 3010 C C . GLN B 1 117 ? -5.793 51.389 46.510 1.00 11.63 1117 GLN B C 1
ATOM 3011 O O . GLN B 1 117 ? -5.964 51.764 47.666 1.00 12.52 1117 GLN B O 1
ATOM 3017 N N . TYR B 1 118 ? -5.978 52.186 45.462 1.00 11.12 1118 TYR B N 1
ATOM 3018 C CA . TYR B 1 118 ? -6.382 53.575 45.639 1.00 11.20 1118 TYR B CA 1
ATOM 3019 C C . TYR B 1 118 ? -7.699 53.663 46.402 1.00 12.41 1118 TYR B C 1
ATOM 3020 O O . TYR B 1 118 ? -7.856 54.478 47.319 1.00 10.18 1118 TYR B O 1
ATOM 3029 N N . GLN B 1 119 ? -8.645 52.820 46.003 1.00 13.35 1119 GLN B N 1
ATOM 3030 C CA . GLN B 1 119 ? -9.965 52.791 46.615 1.00 17.03 1119 GLN B CA 1
ATOM 3031 C C . GLN B 1 119 ? -9.898 52.376 48.079 1.00 16.39 1119 GLN B C 1
ATOM 3032 O O . GLN B 1 119 ? -10.566 52.972 48.927 1.00 17.16 1119 GLN B O 1
ATOM 3038 N N . GLN B 1 120 ? -9.091 51.366 48.390 1.00 16.22 1120 GLN B N 1
ATOM 3039 C CA . GLN B 1 120 ? -9.005 50.921 49.775 1.00 18.31 1120 GLN B CA 1
ATOM 3040 C C . GLN B 1 120 ? -8.247 51.910 50.661 1.00 15.80 1120 GLN B C 1
ATOM 3041 O O . GLN B 1 120 ? -8.528 52.020 51.851 1.00 14.12 1120 GLN B O 1
ATOM 3047 N N . GLU B 1 121 ? -7.297 52.634 50.078 1.00 13.46 1121 GLU B N 1
ATOM 3048 C CA . GLU B 1 121 ? -6.504 53.604 50.831 1.00 13.42 1121 GLU B CA 1
ATOM 3049 C C . GLU B 1 121 ? -7.252 54.917 51.077 1.00 13.61 1121 GLU B C 1
ATOM 3050 O O . GLU B 1 121 ? -7.210 55.469 52.175 1.00 13.88 1121 GLU B O 1
ATOM 3056 N N . THR B 1 122 ? -7.937 55.412 50.053 1.00 13.21 1122 THR B N 1
ATOM 3057 C CA . THR B 1 122 ? -8.642 56.686 50.159 1.00 13.96 1122 THR B CA 1
ATOM 3058 C C . THR B 1 122 ? -10.140 56.580 50.378 1.00 14.58 1122 THR B C 1
ATOM 3059 O O . THR B 1 122 ? -10.773 57.536 50.825 1.00 14.84 1122 THR B O 1
ATOM 3063 N N . GLY B 1 123 ? -10.713 55.432 50.044 1.00 16.55 1123 GLY B N 1
ATOM 3064 C CA . GLY B 1 123 ? -12.145 55.273 50.186 1.00 17.23 1123 GLY B CA 1
ATOM 3065 C C . GLY B 1 123 ? -12.805 55.852 48.949 1.00 16.71 1123 GLY B C 1
ATOM 3066 O O . GLY B 1 123 ? -14.025 55.820 48.811 1.00 14.37 1123 GLY B O 1
ATOM 3067 N N . ASP B 1 124 ? -11.985 56.382 48.044 1.00 17.75 1124 ASP B N 1
ATOM 3068 C CA . ASP B 1 124 ? -12.480 56.975 46.803 1.00 16.77 1124 ASP B CA 1
ATOM 3069 C C . ASP B 1 124 ? -12.192 56.091 45.605 1.00 16.66 1124 ASP B C 1
ATOM 3070 O O . ASP B 1 124 ? -11.119 55.496 45.496 1.00 13.16 1124 ASP B O 1
ATOM 3075 N N . GLN B 1 125 ? -13.153 56.018 44.696 1.00 17.85 1125 GLN B N 1
ATOM 3076 C CA . GLN B 1 125 ? -12.982 55.227 43.492 1.00 19.99 1125 GLN B CA 1
ATOM 3077 C C . GLN B 1 125 ? -12.258 56.110 42.476 1.00 20.07 1125 GLN B C 1
ATOM 3078 O O . GLN B 1 125 ? -12.544 57.305 42.374 1.00 19.67 1125 GLN B O 1
ATOM 3084 N N . LEU B 1 126 ? -11.297 55.541 41.752 1.00 19.26 1126 LEU B N 1
ATOM 3085 C CA . LEU B 1 126 ? -10.575 56.305 40.736 1.00 18.49 1126 LEU B CA 1
ATOM 3086 C C . LEU B 1 126 ? -11.541 56.615 39.603 1.00 18.58 1126 LEU B C 1
ATOM 3087 O O . LEU B 1 126 ? -12.088 55.698 38.991 1.00 20.42 1126 LEU B O 1
ATOM 3092 N N . THR B 1 127 ? -11.752 57.895 39.317 1.00 15.62 1127 THR B N 1
ATOM 3093 C CA . THR B 1 127 ? -12.660 58.272 38.242 1.00 15.29 1127 THR B CA 1
ATOM 3094 C C . THR B 1 127 ? -12.130 57.766 36.904 1.00 15.77 1127 THR B C 1
ATOM 3095 O O . THR B 1 127 ? -10.960 57.394 36.789 1.00 14.91 1127 THR B O 1
ATOM 3099 N N . ASP B 1 128 ? -12.999 57.762 35.899 1.00 14.58 1128 ASP B N 1
ATOM 3100 C CA . ASP B 1 128 ? -12.644 57.304 34.563 1.00 17.27 1128 ASP B CA 1
ATOM 3101 C C . ASP B 1 128 ? -11.484 58.109 33.979 1.00 15.07 1128 ASP B C 1
ATOM 3102 O O . ASP B 1 128 ? -10.562 57.542 33.400 1.00 14.20 1128 ASP B O 1
ATOM 3107 N N . PHE B 1 129 ? -11.528 59.429 34.130 1.00 13.79 1129 PHE B N 1
ATOM 3108 C CA . PHE B 1 129 ? -10.469 60.272 33.588 1.00 13.91 1129 PHE B CA 1
ATOM 3109 C C . PHE B 1 129 ? -9.117 60.010 34.241 1.00 11.79 1129 PHE B C 1
ATOM 3110 O O . PHE B 1 129 ? -8.103 59.889 33.557 1.00 11.46 1129 PHE B O 1
ATOM 3118 N N . ASN B 1 130 ? -9.094 59.925 35.565 1.00 12.06 1130 ASN B N 1
ATOM 3119 C CA . ASN B 1 130 ? -7.837 59.685 36.255 1.00 11.02 1130 ASN B CA 1
ATOM 3120 C C . ASN B 1 130 ? -7.336 58.262 36.036 1.00 10.62 1130 ASN B C 1
ATOM 3121 O O . ASN B 1 130 ? -6.123 58.029 35.981 1.00 7.85 1130 ASN B O 1
ATOM 3126 N N . LYS B 1 131 ? -8.259 57.312 35.897 1.00 10.39 1131 LYS B N 1
ATOM 3127 C CA . LYS B 1 131 ? -7.856 55.926 35.658 1.00 13.21 1131 LYS B CA 1
ATOM 3128 C C . LYS B 1 131 ? -7.216 55.853 34.277 1.00 11.69 1131 LYS B C 1
ATOM 3129 O O . LYS B 1 131 ? -6.290 55.069 34.046 1.00 10.68 1131 LYS B O 1
ATOM 3135 N N . GLY B 1 132 ? -7.716 56.684 33.368 1.00 11.80 1132 GLY B N 1
ATOM 3136 C CA . GLY B 1 132 ? -7.186 56.722 32.019 1.00 10.89 1132 GLY B CA 1
ATOM 3137 C C . GLY B 1 132 ? -5.737 57.176 32.030 1.00 10.43 1132 GLY B C 1
ATOM 3138 O O . GLY B 1 132 ? -4.916 56.661 31.276 1.00 8.85 1132 GLY B O 1
ATOM 3139 N N . ASN B 1 133 ? -5.417 58.143 32.886 1.00 8.93 1133 ASN B N 1
ATOM 3140 C CA . ASN B 1 133 ? -4.048 58.633 32.971 1.00 9.26 1133 ASN B CA 1
ATOM 3141 C C . ASN B 1 133 ? -3.161 57.568 33.603 1.00 9.56 1133 ASN B C 1
ATOM 3142 O O . ASN B 1 133 ? -1.971 57.481 33.295 1.00 8.75 1133 ASN B O 1
ATOM 3147 N N . VAL B 1 134 ? -3.739 56.756 34.486 1.00 8.76 1134 VAL B N 1
ATOM 3148 C CA . VAL B 1 134 ? -2.977 55.684 35.112 1.00 9.11 1134 VAL B CA 1
ATOM 3149 C C . VAL B 1 134 ? -2.596 54.683 34.020 1.00 9.41 1134 VAL B C 1
ATOM 3150 O O . VAL B 1 134 ? -1.467 54.191 33.987 1.00 8.98 1134 VAL B O 1
ATOM 3154 N N . LYS B 1 135 ? -3.539 54.384 33.125 1.00 9.03 1135 LYS B N 1
ATOM 3155 C CA . LYS B 1 135 ? -3.268 53.455 32.027 1.00 9.26 1135 LYS B CA 1
ATOM 3156 C C . LYS B 1 135 ? -2.128 53.984 31.157 1.00 8.37 1135 LYS B C 1
ATOM 3157 O O . LYS B 1 135 ? -1.212 53.243 30.791 1.00 8.16 1135 LYS B O 1
ATOM 3163 N N . ALA B 1 136 ? -2.185 55.272 30.833 1.00 7.17 1136 ALA B N 1
ATOM 3164 C CA . ALA B 1 136 ? -1.153 55.888 30.006 1.00 8.27 1136 ALA B CA 1
ATOM 3165 C C . ALA B 1 136 ? 0.213 55.866 30.703 1.00 7.98 1136 ALA B C 1
ATOM 3166 O O . ALA B 1 136 ? 1.234 55.581 30.080 1.00 6.32 1136 ALA B O 1
ATOM 3168 N N . ARG B 1 137 ? 0.237 56.176 31.994 1.00 8.15 1137 ARG B N 1
ATOM 3169 C CA . ARG B 1 137 ? 1.502 56.171 32.719 1.00 7.09 1137 ARG B CA 1
ATOM 3170 C C . ARG B 1 137 ? 2.030 54.753 32.942 1.00 7.04 1137 ARG B C 1
ATOM 3171 O O . ARG B 1 137 ? 3.242 54.544 33.045 1.00 7.39 1137 ARG B O 1
ATOM 3179 N N . THR B 1 138 ? 1.130 53.774 33.005 1.00 8.13 1138 THR B N 1
ATOM 3180 C CA . THR B 1 138 ? 1.559 52.387 33.185 1.00 7.60 1138 THR B CA 1
ATOM 3181 C C . THR B 1 138 ? 2.231 51.911 31.897 1.00 8.24 1138 THR B C 1
ATOM 3182 O O . THR B 1 138 ? 3.166 51.108 31.934 1.00 5.52 1138 THR B O 1
ATOM 3186 N N . ARG B 1 139 ? 1.750 52.405 30.759 1.00 5.56 1139 ARG B N 1
ATOM 3187 C CA . ARG B 1 139 ? 2.341 52.038 29.477 1.00 7.40 1139 ARG B CA 1
ATOM 3188 C C . ARG B 1 139 ? 3.747 52.627 29.410 1.00 7.81 1139 ARG B C 1
ATOM 3189 O O . ARG B 1 139 ? 4.643 52.056 28.785 1.00 6.49 1139 ARG B O 1
ATOM 3197 N N . MET B 1 140 ? 3.932 53.778 30.054 1.00 6.71 1140 MET B N 1
ATOM 3198 C CA . MET B 1 140 ? 5.239 54.424 30.094 1.00 6.43 1140 MET B CA 1
ATOM 3199 C C . MET B 1 140 ? 6.177 53.533 30.903 1.00 5.82 1140 MET B C 1
ATOM 3200 O O . MET B 1 140 ? 7.295 53.249 30.482 1.00 5.11 1140 MET B O 1
ATOM 3205 N N . ILE B 1 141 ? 5.714 53.083 32.065 1.00 5.21 1141 ILE B N 1
ATOM 3206 C CA . ILE B 1 141 ? 6.533 52.218 32.907 1.00 6.77 1141 ILE B CA 1
ATOM 3207 C C . ILE B 1 141 ? 6.882 50.939 32.150 1.00 7.27 1141 ILE B C 1
ATOM 3208 O O . ILE B 1 141 ? 8.008 50.459 32.217 1.00 4.80 1141 ILE B O 1
ATOM 3213 N N . ALA B 1 142 ? 5.915 50.402 31.412 1.00 7.04 1142 ALA B N 1
ATOM 3214 C CA . ALA B 1 142 ? 6.141 49.180 30.650 1.00 8.13 1142 ALA B CA 1
ATOM 3215 C C . ALA B 1 142 ? 7.244 49.357 29.606 1.00 7.83 1142 ALA B C 1
ATOM 3216 O O . ALA B 1 142 ? 8.148 48.528 29.506 1.00 7.71 1142 ALA B O 1
ATOM 3218 N N . GLN B 1 143 ? 7.171 50.435 28.830 1.00 6.88 1143 GLN B N 1
ATOM 3219 C CA . GLN B 1 143 ? 8.178 50.691 27.806 1.00 7.83 1143 GLN B CA 1
ATOM 3220 C C . GLN B 1 143 ? 9.543 50.942 28.427 1.00 7.07 1143 GLN B C 1
ATOM 3221 O O . GLN B 1 143 ? 10.563 50.490 27.906 1.00 4.36 1143 GLN B O 1
ATOM 3227 N N . TYR B 1 144 ? 9.567 51.659 29.546 1.00 6.21 1144 TYR B N 1
ATOM 3228 C CA . TYR B 1 144 ? 10.836 51.925 30.197 1.00 7.07 1144 TYR B CA 1
ATOM 3229 C C . TYR B 1 144 ? 11.397 50.687 30.882 1.00 6.49 1144 TYR B C 1
ATOM 3230 O O . TYR B 1 144 ? 12.606 50.569 31.054 1.00 8.12 1144 TYR B O 1
ATOM 3239 N N . ALA B 1 145 ? 10.523 49.764 31.268 1.00 6.18 1145 ALA B N 1
ATOM 3240 C CA . ALA B 1 145 ? 10.990 48.538 31.897 1.00 5.92 1145 ALA B CA 1
ATOM 3241 C C . ALA B 1 145 ? 11.709 47.734 30.815 1.00 6.84 1145 ALA B C 1
ATOM 3242 O O . ALA B 1 145 ? 12.791 47.201 31.041 1.00 7.14 1145 ALA B O 1
ATOM 3244 N N . ILE B 1 146 ? 11.100 47.656 29.635 1.00 6.61 1146 ILE B N 1
ATOM 3245 C CA . ILE B 1 146 ? 11.695 46.929 28.518 1.00 6.26 1146 ILE B CA 1
ATOM 3246 C C . ILE B 1 146 ? 13.009 47.606 28.128 1.00 6.37 1146 ILE B C 1
ATOM 3247 O O . ILE B 1 146 ? 14.034 46.948 27.937 1.00 5.23 1146 ILE B O 1
ATOM 3252 N N . GLY B 1 147 ? 12.970 48.929 28.021 1.00 7.58 1147 GLY B N 1
ATOM 3253 C CA . GLY B 1 147 ? 14.165 49.671 27.661 1.00 7.45 1147 GLY B CA 1
ATOM 3254 C C . GLY B 1 147 ? 15.289 49.434 28.650 1.00 8.39 1147 GLY B C 1
ATOM 3255 O O . GLY B 1 147 ? 16.431 49.216 28.250 1.00 7.39 1147 GLY B O 1
ATOM 3256 N N . GLY B 1 148 ? 14.965 49.472 29.939 1.00 8.15 1148 GLY B N 1
ATOM 3257 C CA . GLY B 1 148 ? 15.973 49.257 30.965 1.00 8.70 1148 GLY B CA 1
ATOM 3258 C C . GLY B 1 148 ? 16.524 47.843 30.953 1.00 9.17 1148 GLY B C 1
ATOM 3259 O O . GLY B 1 148 ? 17.718 47.632 31.156 1.00 10.19 1148 GLY B O 1
ATOM 3260 N N . GLN B 1 149 ? 15.648 46.873 30.713 1.00 9.52 1149 GLN B N 1
ATOM 3261 C CA . GLN B 1 149 ? 16.035 45.468 30.670 1.00 8.92 1149 GLN B CA 1
ATOM 3262 C C . GLN B 1 149 ? 16.872 45.136 29.438 1.00 9.35 1149 GLN B C 1
ATOM 3263 O O . GLN B 1 149 ? 17.849 44.388 29.524 1.00 7.54 1149 GLN B O 1
ATOM 3269 N N . GLU B 1 150 ? 16.502 45.711 28.298 1.00 8.08 1150 GLU B N 1
ATOM 3270 C CA . GLU B 1 150 ? 17.192 45.417 27.046 1.00 8.38 1150 GLU B CA 1
ATOM 3271 C C . GLU B 1 150 ? 18.190 46.447 26.520 1.00 9.17 1150 GLU B C 1
ATOM 3272 O O . GLU B 1 150 ? 18.749 46.259 25.435 1.00 10.15 1150 GLU B O 1
ATOM 3278 N N . GLY B 1 151 ? 18.418 47.523 27.269 1.00 8.89 1151 GLY B N 1
ATOM 3279 C CA . GLY B 1 151 ? 19.360 48.542 26.831 1.00 7.97 1151 GLY B CA 1
ATOM 3280 C C . GLY B 1 151 ? 18.874 49.343 25.636 1.00 9.11 1151 GLY B C 1
ATOM 3281 O O . GLY B 1 151 ? 19.669 49.743 24.775 1.00 7.98 1151 GLY B O 1
ATOM 3282 N N . LEU B 1 152 ? 17.572 49.611 25.603 1.00 8.21 1152 LEU B N 1
ATOM 3283 C CA . LEU B 1 152 ? 16.953 50.334 24.496 1.00 7.73 1152 LEU B CA 1
ATOM 3284 C C . LEU B 1 152 ? 16.390 51.701 24.877 1.00 9.01 1152 LEU B C 1
ATOM 3285 O O . LEU B 1 152 ? 15.999 51.932 26.026 1.00 8.33 1152 LEU B O 1
ATOM 3290 N N . LEU B 1 153 ? 16.341 52.595 23.893 1.00 6.95 1153 LEU B N 1
ATOM 3291 C CA . LEU B 1 153 ? 15.801 53.941 24.084 1.00 8.36 1153 LEU B CA 1
ATOM 3292 C C . LEU B 1 153 ? 14.294 53.937 23.813 1.00 8.35 1153 LEU B C 1
ATOM 3293 O O . LEU B 1 153 ? 13.829 53.308 22.856 1.00 10.00 1153 LEU B O 1
ATOM 3298 N N . VAL B 1 154 ? 13.530 54.642 24.643 1.00 6.20 1154 VAL B N 1
ATOM 3299 C CA . VAL B 1 154 ? 12.087 54.707 24.451 1.00 7.21 1154 VAL B CA 1
ATOM 3300 C C . VAL B 1 154 ? 11.712 55.804 23.464 1.00 7.23 1154 VAL B C 1
ATOM 3301 O O . VAL B 1 154 ? 12.055 56.972 23.648 1.00 7.23 1154 VAL B O 1
ATOM 3305 N N . LEU B 1 155 ? 11.008 55.416 22.409 1.00 6.40 1155 LEU B N 1
ATOM 3306 C CA . LEU B 1 155 ? 10.569 56.363 21.395 1.00 6.96 1155 LEU B CA 1
ATOM 3307 C C . LEU B 1 155 ? 9.243 57.002 21.796 1.00 7.46 1155 LEU B C 1
ATOM 3308 O O . LEU B 1 155 ? 8.400 56.362 22.432 1.00 6.91 1155 LEU B O 1
ATOM 3313 N N . GLY B 1 156 ? 9.078 58.268 21.423 1.00 6.95 1156 GLY B N 1
ATOM 3314 C CA . GLY B 1 156 ? 7.855 58.997 21.711 1.00 8.81 1156 GLY B CA 1
ATOM 3315 C C . GLY B 1 156 ? 7.210 59.382 20.388 1.00 9.90 1156 GLY B C 1
ATOM 3316 O O . GLY B 1 156 ? 7.907 59.566 19.391 1.00 8.16 1156 GLY B O 1
ATOM 3317 N N . THR B 1 157 ? 5.886 59.506 20.368 1.00 10.94 1157 THR B N 1
ATOM 3318 C CA . THR B 1 157 ? 5.187 59.836 19.133 1.00 11.75 1157 THR B CA 1
ATOM 3319 C C . THR B 1 157 ? 4.725 61.283 19.029 1.00 12.70 1157 THR B C 1
ATOM 3320 O O . THR B 1 157 ? 3.948 61.625 18.136 1.00 13.66 1157 THR B O 1
ATOM 3324 N N . ASP B 1 158 ? 5.211 62.139 19.921 1.00 12.10 1158 ASP B N 1
ATOM 3325 C CA . ASP B 1 158 ? 4.809 63.537 19.901 1.00 13.31 1158 ASP B CA 1
ATOM 3326 C C . ASP B 1 158 ? 5.157 64.240 18.598 1.00 11.18 1158 ASP B C 1
ATOM 3327 O O . ASP B 1 158 ? 6.207 63.999 18.002 1.00 11.54 1158 ASP B O 1
ATOM 3332 N N . HIS B 1 159 ? 4.258 65.118 18.171 1.00 11.05 1159 HIS B N 1
ATOM 3333 C CA . HIS B 1 159 ? 4.437 65.898 16.959 1.00 9.52 1159 HIS B CA 1
ATOM 3334 C C . HIS B 1 159 ? 3.767 67.253 17.159 1.00 10.34 1159 HIS B C 1
ATOM 3335 O O . HIS B 1 159 ? 3.121 67.482 18.182 1.00 10.83 1159 HIS B O 1
ATOM 3342 N N . ALA B 1 160 ? 3.922 68.154 16.196 1.00 10.53 1160 ALA B N 1
ATOM 3343 C CA . ALA B 1 160 ? 3.355 69.496 16.317 1.00 10.52 1160 ALA B CA 1
ATOM 3344 C C . ALA B 1 160 ? 1.845 69.563 16.556 1.00 12.59 1160 ALA B C 1
ATOM 3345 O O . ALA B 1 160 ? 1.383 70.363 17.373 1.00 10.76 1160 ALA B O 1
ATOM 3347 N N . ALA B 1 161 ? 1.077 68.735 15.853 1.00 13.36 1161 ALA B N 1
ATOM 3348 C CA . ALA B 1 161 ? -0.377 68.746 16.010 1.00 14.83 1161 ALA B CA 1
ATOM 3349 C C . ALA B 1 161 ? -0.804 68.293 17.401 1.00 15.17 1161 ALA B C 1
ATOM 3350 O O . ALA B 1 161 ? -1.863 68.686 17.894 1.00 15.23 1161 ALA B O 1
ATOM 3352 N N . GLU B 1 162 ? 0.021 67.465 18.031 1.00 16.59 1162 GLU B N 1
ATOM 3353 C CA . GLU B 1 162 ? -0.277 66.970 19.369 1.00 17.97 1162 GLU B CA 1
ATOM 3354 C C . GLU B 1 162 ? 0.271 67.929 20.417 1.00 17.76 1162 GLU B C 1
ATOM 3355 O O . GLU B 1 162 ? -0.368 68.190 21.440 1.00 18.47 1162 GLU B O 1
ATOM 3361 N N . ALA B 1 163 ? 1.462 68.454 20.154 1.00 17.83 1163 ALA B N 1
ATOM 3362 C CA . ALA B 1 163 ? 2.112 69.372 21.079 1.00 16.29 1163 ALA B CA 1
ATOM 3363 C C . ALA B 1 163 ? 1.346 70.680 21.256 1.00 17.70 1163 ALA B C 1
ATOM 3364 O O . ALA B 1 163 ? 1.204 71.169 22.377 1.00 17.69 1163 ALA B O 1
ATOM 3366 N N . VAL B 1 164 ? 0.842 71.241 20.161 1.00 16.81 1164 VAL B N 1
ATOM 3367 C CA . VAL B 1 164 ? 0.123 72.508 20.244 1.00 16.36 1164 VAL B CA 1
ATOM 3368 C C . VAL B 1 164 ? -1.063 72.477 21.208 1.00 17.12 1164 VAL B C 1
ATOM 3369 O O . VAL B 1 164 ? -1.266 73.420 21.968 1.00 15.85 1164 VAL B O 1
ATOM 3373 N N . THR B 1 165 ? -1.836 71.397 21.190 1.00 17.94 1165 THR B N 1
ATOM 3374 C CA . THR B 1 165 ? -2.990 71.288 22.078 1.00 19.88 1165 THR B CA 1
ATOM 3375 C C . THR B 1 165 ? -2.635 70.613 23.399 1.00 21.02 1165 THR B C 1
ATOM 3376 O O . THR B 1 165 ? -3.462 70.527 24.306 1.00 19.77 1165 THR B O 1
ATOM 3380 N N . GLY B 1 166 ? -1.403 70.132 23.499 1.00 22.05 1166 GLY B N 1
ATOM 3381 C CA . GLY B 1 166 ? -0.967 69.472 24.712 1.00 24.52 1166 GLY B CA 1
ATOM 3382 C C . GLY B 1 166 ? -1.901 68.360 25.155 1.00 27.07 1166 GLY B C 1
ATOM 3383 O O . GLY B 1 166 ? -2.060 68.118 26.352 1.00 27.02 1166 GLY B O 1
ATOM 3384 N N . PHE B 1 167 ? -2.541 67.686 24.203 1.00 28.02 1167 PHE B N 1
ATOM 3385 C CA . PHE B 1 167 ? -3.434 66.601 24.575 1.00 28.90 1167 PHE B CA 1
ATOM 3386 C C . PHE B 1 167 ? -2.717 65.263 24.511 1.00 27.58 1167 PHE B C 1
ATOM 3387 O O . PHE B 1 167 ? -2.732 64.557 23.499 1.00 28.25 1167 PHE B O 1
ATOM 3395 N N . PHE B 1 168 ? -2.064 64.949 25.621 1.00 23.52 1168 PHE B N 1
ATOM 3396 C CA . PHE B 1 168 ? -1.327 63.715 25.816 1.00 19.84 1168 PHE B CA 1
ATOM 3397 C C . PHE B 1 168 ? -1.077 63.718 27.311 1.00 18.45 1168 PHE B C 1
ATOM 3398 O O . PHE B 1 168 ? -1.053 64.776 27.933 1.00 16.96 1168 PHE B O 1
ATOM 3406 N N . THR B 1 169 ? -0.912 62.541 27.893 1.00 17.39 1169 THR B N 1
ATOM 3407 C CA . THR B 1 169 ? -0.692 62.451 29.326 1.00 14.99 1169 THR B CA 1
ATOM 3408 C C . THR B 1 169 ? 0.760 62.717 29.699 1.00 13.10 1169 THR B C 1
ATOM 3409 O O . THR B 1 169 ? 1.672 62.077 29.172 1.00 11.83 1169 THR B O 1
ATOM 3413 N N . LYS B 1 170 ? 0.977 63.676 30.596 1.00 12.49 1170 LYS B N 1
ATOM 3414 C CA . LYS B 1 170 ? 2.333 63.982 31.040 1.00 10.00 1170 LYS B CA 1
ATOM 3415 C C . LYS B 1 170 ? 2.852 62.750 31.772 1.00 10.55 1170 LYS B C 1
ATOM 3416 O O . LYS B 1 170 ? 2.167 62.202 32.646 1.00 7.66 1170 LYS B O 1
ATOM 3422 N N . TYR B 1 171 ? 4.052 62.315 31.394 1.00 8.68 1171 TYR B N 1
ATOM 3423 C CA . TYR B 1 171 ? 4.692 61.139 31.979 1.00 8.67 1171 TYR B CA 1
ATOM 3424 C C . TYR B 1 171 ? 3.969 59.861 31.568 1.00 9.42 1171 TYR B C 1
ATOM 3425 O O . TYR B 1 171 ? 4.201 58.785 32.120 1.00 9.54 1171 TYR B O 1
ATOM 3434 N N . GLY B 1 172 ? 3.077 60.002 30.594 1.00 9.56 1172 GLY B N 1
ATOM 3435 C CA . GLY B 1 172 ? 2.362 58.862 30.062 1.00 10.61 1172 GLY B CA 1
ATOM 3436 C C . GLY B 1 172 ? 2.984 58.660 28.693 1.00 12.81 1172 GLY B C 1
ATOM 3437 O O . GLY B 1 172 ? 4.170 58.326 28.584 1.00 8.42 1172 GLY B O 1
ATOM 3438 N N . ASP B 1 173 ? 2.195 58.879 27.645 1.00 14.04 1173 ASP B N 1
ATOM 3439 C CA . ASP B 1 173 ? 2.708 58.757 26.287 1.00 15.62 1173 ASP B CA 1
ATOM 3440 C C . ASP B 1 173 ? 3.622 59.951 25.999 1.00 16.10 1173 ASP B C 1
ATOM 3441 O O . ASP B 1 173 ? 4.324 59.983 24.987 1.00 14.48 1173 ASP B O 1
ATOM 3446 N N . GLY B 1 174 ? 3.607 60.930 26.902 1.00 15.38 1174 GLY B N 1
ATOM 3447 C CA . GLY B 1 174 ? 4.454 62.101 26.750 1.00 15.38 1174 GLY B CA 1
ATOM 3448 C C . GLY B 1 174 ? 5.863 61.811 27.244 1.00 14.43 1174 GLY B C 1
ATOM 3449 O O . GLY B 1 174 ? 6.796 62.584 27.000 1.00 14.71 1174 GLY B O 1
ATOM 3450 N N . GLY B 1 175 ? 6.019 60.688 27.940 1.00 13.43 1175 GLY B N 1
ATOM 3451 C CA . GLY B 1 175 ? 7.323 60.312 28.460 1.00 13.90 1175 GLY B CA 1
ATOM 3452 C C . GLY B 1 175 ? 8.109 59.428 27.505 1.00 13.49 1175 GLY B C 1
ATOM 3453 O O . GLY B 1 175 ? 7.712 58.298 27.223 1.00 14.59 1175 GLY B O 1
ATOM 3454 N N . ALA B 1 176 ? 9.234 59.939 27.013 1.00 11.34 1176 ALA B N 1
ATOM 3455 C CA . ALA B 1 176 ? 10.074 59.193 26.080 1.00 9.90 1176 ALA B CA 1
ATOM 3456 C C . ALA B 1 176 ? 11.499 59.729 26.110 1.00 7.29 1176 ALA B C 1
ATOM 3457 O O . ALA B 1 176 ? 11.777 60.733 26.766 1.00 7.98 1176 ALA B O 1
ATOM 3459 N N . ASP B 1 177 ? 12.399 59.057 25.399 1.00 6.26 1177 ASP B N 1
ATOM 3460 C CA . ASP B 1 177 ? 13.796 59.480 25.341 1.00 6.89 1177 ASP B CA 1
ATOM 3461 C C . ASP B 1 177 ? 14.064 60.346 24.110 1.00 7.56 1177 ASP B C 1
ATOM 3462 O O . ASP B 1 177 ? 14.852 61.296 24.169 1.00 7.31 1177 ASP B O 1
ATOM 3467 N N . LEU B 1 178 ? 13.425 60.009 22.990 1.00 7.21 1178 LEU B N 1
ATOM 3468 C CA . LEU B 1 178 ? 13.587 60.786 21.757 1.00 7.79 1178 LEU B CA 1
ATOM 3469 C C . LEU B 1 178 ? 12.320 60.774 20.912 1.00 7.82 1178 LEU B C 1
ATOM 3470 O O . LEU B 1 178 ? 11.537 59.822 20.956 1.00 9.04 1178 LEU B O 1
ATOM 3475 N N . LEU B 1 179 ? 12.143 61.841 20.138 1.00 8.92 1179 LEU B N 1
ATOM 3476 C CA . LEU B 1 179 ? 10.952 62.045 19.321 1.00 7.86 1179 LEU B CA 1
ATOM 3477 C C . LEU B 1 179 ? 11.248 62.265 17.836 1.00 7.61 1179 LEU B C 1
ATOM 3478 O O . LEU B 1 179 ? 11.603 63.365 17.424 1.00 8.27 1179 LEU B O 1
ATOM 3483 N N . PRO B 1 180 ? 11.065 61.227 17.008 1.00 7.95 1180 PRO B N 1
ATOM 3484 C CA . PRO B 1 180 ? 11.329 61.357 15.571 1.00 7.61 1180 PRO B CA 1
ATOM 3485 C C . PRO B 1 180 ? 10.288 62.152 14.776 1.00 8.47 1180 PRO B C 1
ATOM 3486 O O . PRO B 1 180 ? 10.553 62.557 13.641 1.00 7.58 1180 PRO B O 1
ATOM 3490 N N . LEU B 1 181 ? 9.117 62.381 15.367 1.00 7.77 1181 LEU B N 1
ATOM 3491 C CA . LEU B 1 181 ? 8.039 63.087 14.673 1.00 8.55 1181 LEU B CA 1
ATOM 3492 C C . LEU B 1 181 ? 7.910 64.585 14.945 1.00 9.00 1181 LEU B C 1
ATOM 3493 O O . LEU B 1 181 ? 7.004 65.230 14.430 1.00 7.77 1181 LEU B O 1
ATOM 3498 N N . THR B 1 182 ? 8.816 65.136 15.743 1.00 9.15 1182 THR B N 1
ATOM 3499 C CA . THR B 1 182 ? 8.772 66.556 16.083 1.00 9.86 1182 THR B CA 1
ATOM 3500 C C . THR B 1 182 ? 8.689 67.471 14.857 1.00 8.95 1182 THR B C 1
ATOM 3501 O O . THR B 1 182 ? 9.422 67.292 13.887 1.00 8.28 1182 THR B O 1
ATOM 3505 N N . GLY B 1 183 ? 7.778 68.439 14.909 1.00 8.28 1183 GLY B N 1
ATOM 3506 C CA . GLY B 1 183 ? 7.626 69.383 13.814 1.00 8.81 1183 GLY B CA 1
ATOM 3507 C C . GLY B 1 183 ? 6.558 69.061 12.783 1.00 10.34 1183 GLY B C 1
ATOM 3508 O O . GLY B 1 183 ? 6.089 69.955 12.079 1.00 10.93 1183 GLY B O 1
ATOM 3509 N N . LEU B 1 184 ? 6.165 67.794 12.692 1.00 8.87 1184 LEU B N 1
ATOM 3510 C CA . LEU B 1 184 ? 5.160 67.375 11.719 1.00 9.05 1184 LEU B CA 1
ATOM 3511 C C . LEU B 1 184 ? 3.725 67.627 12.160 1.00 9.67 1184 LEU B C 1
ATOM 3512 O O . LEU B 1 184 ? 3.380 67.426 13.326 1.00 8.24 1184 LEU B O 1
ATOM 3517 N N . THR B 1 185 ? 2.887 68.074 11.225 1.00 9.23 1185 THR B N 1
ATOM 3518 C CA . THR B 1 185 ? 1.480 68.280 11.534 1.00 8.98 1185 THR B CA 1
ATOM 3519 C C . THR B 1 185 ? 0.838 66.913 11.295 1.00 11.04 1185 THR B C 1
ATOM 3520 O O . THR B 1 185 ? 1.487 66.004 10.769 1.00 11.95 1185 THR B O 1
ATOM 3524 N N . LYS B 1 186 ? -0.422 66.757 11.677 1.00 11.85 1186 LYS B N 1
ATOM 3525 C CA . LYS B 1 186 ? -1.103 65.477 11.521 1.00 13.53 1186 LYS B CA 1
ATOM 3526 C C . LYS B 1 186 ? -1.140 64.968 10.080 1.00 13.81 1186 LYS B C 1
ATOM 3527 O O . LYS B 1 186 ? -0.840 63.800 9.822 1.00 12.61 1186 LYS B O 1
ATOM 3533 N N . ARG B 1 187 ? -1.501 65.838 9.140 1.00 14.19 1187 ARG B N 1
ATOM 3534 C CA . ARG B 1 187 ? -1.574 65.416 7.744 1.00 15.03 1187 ARG B CA 1
ATOM 3535 C C . ARG B 1 187 ? -0.208 65.164 7.110 1.00 13.77 1187 ARG B C 1
ATOM 3536 O O . ARG B 1 187 ? -0.080 64.320 6.220 1.00 14.77 1187 ARG B O 1
ATOM 3544 N N . GLN B 1 188 ? 0.813 65.884 7.559 1.00 12.89 1188 GLN B N 1
ATOM 3545 C CA . GLN B 1 188 ? 2.150 65.669 7.021 1.00 12.68 1188 GLN B CA 1
ATOM 3546 C C . GLN B 1 188 ? 2.597 64.266 7.446 1.00 11.79 1188 GLN B C 1
ATOM 3547 O O . GLN B 1 188 ? 3.248 63.548 6.682 1.00 10.66 1188 GLN B O 1
ATOM 3553 N N . GLY B 1 189 ? 2.230 63.876 8.665 1.00 11.62 1189 GLY B N 1
ATOM 3554 C CA . GLY B 1 189 ? 2.577 62.551 9.153 1.00 11.95 1189 GLY B CA 1
ATOM 3555 C C . GLY B 1 189 ? 1.896 61.535 8.258 1.00 12.96 1189 GLY B C 1
ATOM 3556 O O . GLY B 1 189 ? 2.469 60.508 7.895 1.00 12.16 1189 GLY B O 1
ATOM 3557 N N . ARG B 1 190 ? 0.653 61.837 7.900 1.00 13.37 1190 ARG B N 1
ATOM 3558 C CA . ARG B 1 190 ? -0.130 60.982 7.026 1.00 14.29 1190 ARG B CA 1
ATOM 3559 C C . ARG B 1 190 ? 0.604 60.883 5.690 1.00 12.89 1190 ARG B C 1
ATOM 3560 O O . ARG B 1 190 ? 0.730 59.803 5.114 1.00 13.15 1190 ARG B O 1
ATOM 3568 N N . THR B 1 191 ? 1.104 62.019 5.209 1.00 11.84 1191 THR B N 1
ATOM 3569 C CA . THR B 1 191 ? 1.827 62.058 3.943 1.00 12.27 1191 THR B CA 1
ATOM 3570 C C . THR B 1 191 ? 3.064 61.162 3.989 1.00 14.02 1191 THR B C 1
ATOM 3571 O O . THR B 1 191 ? 3.381 60.479 3.011 1.00 12.73 1191 THR B O 1
ATOM 3575 N N . LEU B 1 192 ? 3.759 61.157 5.125 1.00 11.78 1192 LEU B N 1
ATOM 3576 C CA . LEU B 1 192 ? 4.944 60.319 5.270 1.00 12.99 1192 LEU B CA 1
ATOM 3577 C C . LEU B 1 192 ? 4.575 58.840 5.233 1.00 12.11 1192 LEU B C 1
ATOM 3578 O O . LEU B 1 192 ? 5.259 58.041 4.596 1.00 13.35 1192 LEU B O 1
ATOM 3583 N N . LEU B 1 193 ? 3.496 58.474 5.920 1.00 12.35 1193 LEU B N 1
ATOM 3584 C CA . LEU B 1 193 ? 3.054 57.083 5.940 1.00 12.92 1193 LEU B CA 1
ATOM 3585 C C . LEU B 1 193 ? 2.680 56.624 4.537 1.00 13.27 1193 LEU B C 1
ATOM 3586 O O . LEU B 1 193 ? 2.928 55.480 4.155 1.00 11.61 1193 LEU B O 1
ATOM 3591 N N . LYS B 1 194 ? 2.082 57.527 3.771 1.00 12.41 1194 LYS B N 1
ATOM 3592 C CA . LYS B 1 194 ? 1.678 57.198 2.414 1.00 13.62 1194 LYS B CA 1
ATOM 3593 C C . LYS B 1 194 ? 2.914 56.917 1.568 1.00 14.22 1194 LYS B C 1
ATOM 3594 O O . LYS B 1 194 ? 2.962 55.932 0.827 1.00 13.36 1194 LYS B O 1
ATOM 3600 N N . GLU B 1 195 ? 3.920 57.776 1.693 1.00 12.55 1195 GLU B N 1
ATOM 3601 C CA . GLU B 1 195 ? 5.150 57.604 0.935 1.00 13.52 1195 GLU B CA 1
ATOM 3602 C C . GLU B 1 195 ? 5.862 56.316 1.344 1.00 12.39 1195 GLU B C 1
ATOM 3603 O O . GLU B 1 195 ? 6.521 55.682 0.520 1.00 12.03 1195 GLU B O 1
ATOM 3609 N N . LEU B 1 196 ? 5.728 55.933 2.614 1.00 12.21 1196 LEU B N 1
ATOM 3610 C CA . LEU B 1 196 ? 6.358 54.717 3.120 1.00 11.16 1196 LEU B CA 1
ATOM 3611 C C . LEU B 1 196 ? 5.650 53.453 2.641 1.00 12.65 1196 LEU B C 1
ATOM 3612 O O . LEU B 1 196 ? 6.092 52.336 2.927 1.00 11.42 1196 LEU B O 1
ATOM 3617 N N . GLY B 1 197 ? 4.549 53.637 1.915 1.00 12.81 1197 GLY B N 1
ATOM 3618 C CA . GLY B 1 197 ? 3.807 52.506 1.386 1.00 13.76 1197 GLY B CA 1
ATOM 3619 C C . GLY B 1 197 ? 2.818 51.869 2.343 1.00 16.45 1197 GLY B C 1
ATOM 3620 O O . GLY B 1 197 ? 2.389 50.733 2.131 1.00 14.64 1197 GLY B O 1
ATOM 3621 N N . ALA B 1 198 ? 2.442 52.592 3.391 1.00 17.63 1198 ALA B N 1
ATOM 3622 C CA . ALA B 1 198 ? 1.498 52.067 4.371 1.00 19.46 1198 ALA B CA 1
ATOM 3623 C C . ALA B 1 198 ? 0.091 51.980 3.791 1.00 22.04 1198 ALA B C 1
ATOM 3624 O O . ALA B 1 198 ? -0.313 52.824 2.991 1.00 21.52 1198 ALA B O 1
ATOM 3626 N N . PRO B 1 199 ? -0.673 50.948 4.184 1.00 23.87 1199 PRO B N 1
ATOM 3627 C CA . PRO B 1 199 ? -2.042 50.782 3.687 1.00 25.56 1199 PRO B CA 1
ATOM 3628 C C . PRO B 1 199 ? -2.948 51.899 4.207 1.00 27.26 1199 PRO B C 1
ATOM 3629 O O . PRO B 1 199 ? -2.850 52.301 5.368 1.00 27.02 1199 PRO B O 1
ATOM 3633 N N . GLU B 1 200 ? -3.817 52.393 3.331 1.00 28.11 1200 GLU B N 1
ATOM 3634 C CA . GLU B 1 200 ? -4.750 53.471 3.648 1.00 29.48 1200 GLU B CA 1
ATOM 3635 C C . GLU B 1 200 ? -5.352 53.348 5.042 1.00 29.27 1200 GLU B C 1
ATOM 3636 O O . GLU B 1 200 ? -5.428 54.321 5.794 1.00 27.17 1200 GLU B O 1
ATOM 3642 N N . ARG B 1 201 ? -5.784 52.137 5.372 1.00 30.46 1201 ARG B N 1
ATOM 3643 C CA . ARG B 1 201 ? -6.400 51.845 6.658 1.00 31.87 1201 ARG B CA 1
ATOM 3644 C C . ARG B 1 201 ? -5.561 52.327 7.839 1.00 31.88 1201 ARG B C 1
ATOM 3645 O O . ARG B 1 201 ? -6.090 52.587 8.919 1.00 31.75 1201 ARG B O 1
ATOM 3653 N N . LEU B 1 202 ? -4.256 52.457 7.633 1.00 31.50 1202 LEU B N 1
ATOM 3654 C CA . LEU B 1 202 ? -3.376 52.904 8.705 1.00 31.07 1202 LEU B CA 1
ATOM 3655 C C . LEU B 1 202 ? -3.152 54.413 8.732 1.00 31.19 1202 LEU B C 1
ATOM 3656 O O . LEU B 1 202 ? -3.093 55.011 9.804 1.00 31.10 1202 LEU B O 1
ATOM 3661 N N . TYR B 1 203 ? -3.025 55.032 7.563 1.00 32.47 1203 TYR B N 1
ATOM 3662 C CA . TYR B 1 203 ? -2.793 56.471 7.522 1.00 33.93 1203 TYR B CA 1
ATOM 3663 C C . TYR B 1 203 ? -4.070 57.292 7.374 1.00 34.36 1203 TYR B C 1
ATOM 3664 O O . TYR B 1 203 ? -4.020 58.514 7.251 1.00 35.19 1203 TYR B O 1
ATOM 3673 N N . LEU B 1 204 ? -5.212 56.611 7.398 1.00 34.94 1204 LEU B N 1
ATOM 3674 C CA . LEU B 1 204 ? -6.511 57.265 7.293 1.00 35.75 1204 LEU B CA 1
ATOM 3675 C C . LEU B 1 204 ? -7.492 56.643 8.277 1.00 35.50 1204 LEU B C 1
ATOM 3676 O O . LEU B 1 204 ? -8.687 56.929 8.240 1.00 35.40 1204 LEU B O 1
ATOM 3681 N N . GLY B 1 225 ? -12.771 69.772 20.735 1.00 47.11 1225 GLY B N 1
ATOM 3682 C CA . GLY B 1 225 ? -13.751 70.691 20.184 1.00 46.66 1225 GLY B CA 1
ATOM 3683 C C . GLY B 1 225 ? -13.288 71.335 18.892 1.00 46.21 1225 GLY B C 1
ATOM 3684 O O . GLY B 1 225 ? -13.906 72.282 18.406 1.00 47.06 1225 GLY B O 1
ATOM 3685 N N . ILE B 1 226 ? -12.197 70.817 18.334 1.00 44.96 1226 ILE B N 1
ATOM 3686 C CA . ILE B 1 226 ? -11.637 71.342 17.092 1.00 43.18 1226 ILE B CA 1
ATOM 3687 C C . ILE B 1 226 ? -11.082 70.189 16.257 1.00 41.36 1226 ILE B C 1
ATOM 3688 O O . ILE B 1 226 ? -10.539 69.229 16.805 1.00 40.69 1226 ILE B O 1
ATOM 3693 N N . SER B 1 227 ? -11.218 70.282 14.936 1.00 38.49 1227 SER B N 1
ATOM 3694 C CA . SER B 1 227 ? -10.733 69.228 14.047 1.00 35.60 1227 SER B CA 1
ATOM 3695 C C . SER B 1 227 ? -9.223 69.290 13.842 1.00 33.67 1227 SER B C 1
ATOM 3696 O O . SER B 1 227 ? -8.601 70.338 14.024 1.00 31.97 1227 SER B O 1
ATOM 3699 N N . TYR B 1 228 ? -8.641 68.156 13.461 1.00 32.47 1228 TYR B N 1
ATOM 3700 C CA . TYR B 1 228 ? -7.206 68.073 13.223 1.00 30.93 1228 TYR B CA 1
ATOM 3701 C C . TYR B 1 228 ? -6.793 68.860 11.988 1.00 28.42 1228 TYR B C 1
ATOM 3702 O O . TYR B 1 228 ? -5.737 69.494 11.969 1.00 25.30 1228 TYR B O 1
ATOM 3711 N N . ASP B 1 229 ? -7.630 68.825 10.956 1.00 27.73 1229 ASP B N 1
ATOM 3712 C CA . ASP B 1 229 ? -7.314 69.533 9.726 1.00 26.84 1229 ASP B CA 1
ATOM 3713 C C . ASP B 1 229 ? -7.271 71.038 9.978 1.00 25.56 1229 ASP B C 1
ATOM 3714 O O . ASP B 1 229 ? -6.509 71.759 9.335 1.00 23.58 1229 ASP B O 1
ATOM 3719 N N . GLU B 1 230 ? -8.089 71.505 10.917 1.00 24.94 1230 GLU B N 1
ATOM 3720 C CA . GLU B 1 230 ? -8.124 72.922 11.271 1.00 24.45 1230 GLU B CA 1
ATOM 3721 C C . GLU B 1 230 ? -6.823 73.273 11.983 1.00 22.88 1230 GLU B C 1
ATOM 3722 O O . GLU B 1 230 ? -6.215 74.318 11.731 1.00 21.20 1230 GLU B O 1
ATOM 3728 N N . ILE B 1 231 ? -6.411 72.384 12.880 1.00 20.24 1231 ILE B N 1
ATOM 3729 C CA . ILE B 1 231 ? -5.187 72.564 13.645 1.00 17.85 1231 ILE B CA 1
ATOM 3730 C C . ILE B 1 231 ? -3.985 72.558 12.707 1.00 15.72 1231 ILE B C 1
ATOM 3731 O O . ILE B 1 231 ? -3.089 73.391 12.836 1.00 15.26 1231 ILE B O 1
ATOM 3736 N N . ASP B 1 232 ? -3.971 71.625 11.758 1.00 14.80 1232 ASP B N 1
ATOM 3737 C CA . ASP B 1 232 ? -2.870 71.546 10.804 1.00 15.14 1232 ASP B CA 1
ATOM 3738 C C . ASP B 1 232 ? -2.791 72.820 9.961 1.00 15.49 1232 ASP B C 1
ATOM 3739 O O . ASP B 1 232 ? -1.702 73.275 9.609 1.00 13.73 1232 ASP B O 1
ATOM 3744 N N . ASP B 1 233 ? -3.946 73.395 9.638 1.00 18.29 1233 ASP B N 1
ATOM 3745 C CA . ASP B 1 233 ? -3.982 74.630 8.856 1.00 19.17 1233 ASP B CA 1
ATOM 3746 C C . ASP B 1 233 ? -3.288 75.742 9.637 1.00 18.41 1233 ASP B C 1
ATOM 3747 O O . ASP B 1 233 ? -2.461 76.480 9.094 1.00 19.10 1233 ASP B O 1
ATOM 3752 N N . TYR B 1 234 ? -3.630 75.852 10.915 1.00 18.95 1234 TYR B N 1
ATOM 3753 C CA . TYR B 1 234 ? -3.049 76.865 11.784 1.00 19.15 1234 TYR B CA 1
ATOM 3754 C C . TYR B 1 234 ? -1.533 76.704 11.837 1.00 18.34 1234 TYR B C 1
ATOM 3755 O O . TYR B 1 234 ? -0.786 77.655 11.610 1.00 19.59 1234 TYR B O 1
ATOM 3764 N N . LEU B 1 235 ? -1.090 75.487 12.133 1.00 17.77 1235 LEU B N 1
ATOM 3765 C CA . LEU B 1 235 ? 0.332 75.187 12.241 1.00 17.28 1235 LEU B CA 1
ATOM 3766 C C . LEU B 1 235 ? 1.119 75.424 10.952 1.00 17.89 1235 LEU B C 1
ATOM 3767 O O . LEU B 1 235 ? 2.246 75.916 10.992 1.00 16.17 1235 LEU B O 1
ATOM 3772 N N . GLU B 1 236 ? 0.530 75.086 9.810 1.00 18.77 1236 GLU B N 1
ATOM 3773 C CA . GLU B 1 236 ? 1.220 75.270 8.536 1.00 21.46 1236 GLU B CA 1
ATOM 3774 C C . GLU B 1 236 ? 1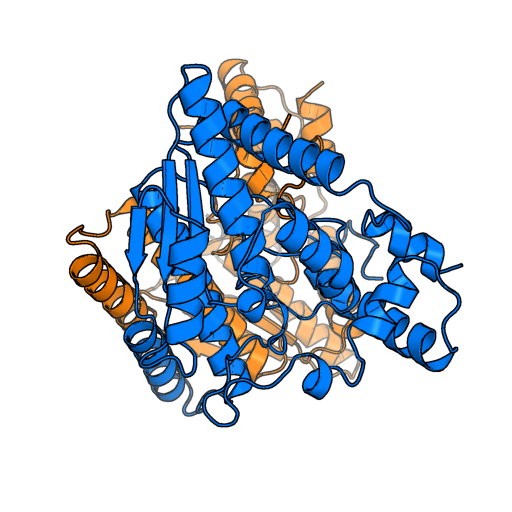.180 76.706 8.007 1.00 23.53 1236 GLU B C 1
ATOM 3775 O O . GLU B 1 236 ? 1.612 76.978 6.884 1.00 23.68 1236 GLU B O 1
ATOM 3781 N N . GLY B 1 237 ? 0.669 77.623 8.822 1.00 25.06 1237 GLY B N 1
ATOM 3782 C CA . GLY B 1 237 ? 0.618 79.019 8.424 1.00 27.46 1237 GLY B CA 1
ATOM 3783 C C . GLY B 1 237 ? -0.516 79.447 7.510 1.00 30.26 1237 GLY B C 1
ATOM 3784 O O . GLY B 1 237 ? -0.364 80.400 6.745 1.00 30.13 1237 GLY B O 1
ATOM 3785 N N . LYS B 1 238 ? -1.650 78.758 7.576 1.00 32.90 1238 LYS B N 1
ATOM 3786 C CA . LYS B 1 238 ? -2.793 79.124 6.745 1.00 35.79 1238 LYS B CA 1
ATOM 3787 C C . LYS B 1 238 ? -3.750 80.010 7.537 1.00 37.27 1238 LYS B C 1
ATOM 3788 O O . LYS B 1 238 ? -3.649 80.109 8.759 1.00 37.01 1238 LYS B O 1
ATOM 3794 N N . GLU B 1 239 ? -4.675 80.655 6.834 1.00 39.03 1239 GLU B N 1
ATOM 3795 C CA . GLU B 1 239 ? -5.654 81.525 7.476 1.00 40.86 1239 GLU B CA 1
ATOM 3796 C C . GLU B 1 239 ? -6.721 80.696 8.182 1.00 40.80 1239 GLU B C 1
ATOM 3797 O O . GLU B 1 239 ? -7.236 79.725 7.626 1.00 41.74 1239 GLU B O 1
ATOM 3803 N N . VAL B 1 240 ? -7.046 81.078 9.412 1.00 39.66 1240 VAL B N 1
ATOM 3804 C CA . VAL B 1 240 ? -8.063 80.375 10.181 1.00 38.82 1240 VAL B CA 1
ATOM 3805 C C . VAL B 1 240 ? -8.937 81.396 10.903 1.00 38.53 1240 VAL B C 1
ATOM 3806 O O . VAL B 1 240 ? -8.514 82.530 11.135 1.00 37.50 1240 VAL B O 1
ATOM 3810 N N . SER B 1 241 ? -10.154 80.993 11.251 1.00 38.10 1241 SER B N 1
ATOM 3811 C CA . SER B 1 241 ? -11.078 81.883 11.947 1.00 38.27 1241 SER B CA 1
ATOM 3812 C C . SER B 1 241 ? -10.557 82.220 13.339 1.00 38.57 1241 SER B C 1
ATOM 3813 O O . SER B 1 241 ? -9.825 81.435 13.948 1.00 36.94 1241 SER B O 1
ATOM 3816 N N . ALA B 1 242 ? -10.939 83.391 13.837 1.00 38.50 1242 ALA B N 1
ATOM 3817 C CA . ALA B 1 242 ? -10.511 83.839 15.155 1.00 38.15 1242 ALA B CA 1
ATOM 3818 C C . ALA B 1 242 ? -10.805 82.784 16.217 1.00 38.39 1242 ALA B C 1
ATOM 3819 O O . ALA B 1 242 ? -9.938 82.452 17.020 1.00 37.02 1242 ALA B O 1
ATOM 3821 N N . LYS B 1 243 ? -12.025 82.257 16.217 1.00 39.09 1243 LYS B N 1
ATOM 3822 C CA . LYS B 1 243 ? -12.401 81.244 17.196 1.00 40.39 1243 LYS B CA 1
ATOM 3823 C C . LYS B 1 243 ? -11.329 80.162 17.276 1.00 40.23 1243 LYS B C 1
ATOM 3824 O O . LYS B 1 243 ? -10.929 79.748 18.365 1.00 40.13 1243 LYS B O 1
ATOM 3830 N N . VAL B 1 244 ? -10.862 79.717 16.114 1.00 39.27 1244 VAL B N 1
ATOM 3831 C CA . VAL B 1 244 ? -9.837 78.684 16.042 1.00 38.56 1244 VAL B CA 1
ATOM 3832 C C . VAL B 1 244 ? -8.536 79.153 16.687 1.00 37.21 1244 VAL B C 1
ATOM 3833 O O . VAL B 1 244 ? -8.166 78.684 17.761 1.00 36.79 1244 VAL B O 1
ATOM 3837 N N . SER B 1 245 ? -7.851 80.083 16.028 1.00 35.91 1245 SER B N 1
ATOM 3838 C CA . SER B 1 245 ? -6.590 80.611 16.537 1.00 35.42 1245 SER B CA 1
ATOM 3839 C C . SER B 1 245 ? -6.691 80.988 18.015 1.00 35.12 1245 SER B C 1
ATOM 3840 O O . SER B 1 245 ? -5.792 80.687 18.801 1.00 33.85 1245 SER B O 1
ATOM 3843 N N . GLU B 1 246 ? -7.785 81.648 18.386 1.00 34.29 1246 GLU B N 1
ATOM 3844 C CA . GLU B 1 246 ? -8.001 82.058 19.771 1.00 34.33 1246 GLU B CA 1
ATOM 3845 C C . GLU B 1 246 ? -7.943 80.853 20.698 1.00 32.34 1246 GLU B C 1
ATOM 3846 O O . GLU B 1 246 ? -7.212 80.851 21.690 1.00 31.53 1246 GLU B O 1
ATOM 3852 N N . ALA B 1 247 ? -8.725 79.832 20.363 1.00 29.50 1247 ALA B N 1
ATOM 3853 C CA . ALA B 1 247 ? -8.790 78.608 21.148 1.00 28.26 1247 ALA B CA 1
ATOM 3854 C C . ALA B 1 247 ? -7.450 77.878 21.192 1.00 26.32 1247 ALA B C 1
ATOM 3855 O O . ALA B 1 247 ? -6.985 77.488 22.262 1.00 26.45 1247 ALA B O 1
ATOM 3857 N N . LEU B 1 248 ? -6.837 77.692 20.026 1.00 25.20 1248 LEU B N 1
ATOM 3858 C CA . LEU B 1 248 ? -5.554 77.000 19.935 1.00 24.51 1248 LEU B CA 1
ATOM 3859 C C . LEU B 1 248 ? -4.443 77.723 20.686 1.00 23.63 1248 LEU B C 1
ATOM 3860 O O . LEU B 1 248 ? -3.642 77.093 21.380 1.00 22.80 1248 LEU B O 1
ATOM 3865 N N . GLU B 1 249 ? -4.391 79.043 20.545 1.00 22.17 1249 GLU B N 1
ATOM 3866 C CA . GLU B 1 249 ? -3.370 79.830 21.220 1.00 23.17 1249 GLU B CA 1
ATOM 3867 C C . GLU B 1 249 ? -3.547 79.789 22.734 1.00 23.42 1249 GLU B C 1
ATOM 3868 O O . GLU B 1 249 ? -2.571 79.864 23.476 1.00 23.59 1249 GLU B O 1
ATOM 3874 N N . LYS B 1 250 ? -4.790 79.654 23.189 1.00 24.13 1250 LYS B N 1
ATOM 3875 C CA . LYS B 1 250 ? -5.073 79.586 24.620 1.00 26.04 1250 LYS B CA 1
ATOM 3876 C C . LYS B 1 250 ? -4.749 78.184 25.137 1.00 25.17 1250 LYS B C 1
ATOM 3877 O O . LYS B 1 250 ? -4.195 78.019 26.227 1.00 23.89 1250 LYS B O 1
ATOM 3883 N N . ARG B 1 251 ? -5.104 77.180 24.341 1.00 25.01 1251 ARG B N 1
ATOM 3884 C CA . ARG B 1 251 ? -4.853 75.780 24.672 1.00 24.62 1251 ARG B CA 1
ATOM 3885 C C . ARG B 1 251 ? -3.345 75.611 24.826 1.00 22.99 1251 ARG B C 1
ATOM 3886 O O . ARG B 1 251 ? -2.866 74.965 25.760 1.00 22.30 1251 ARG B O 1
ATOM 3894 N N . TYR B 1 252 ? -2.610 76.204 23.889 1.00 20.68 1252 TYR B N 1
ATOM 3895 C CA . TYR B 1 252 ? -1.153 76.154 23.872 1.00 20.57 1252 TYR B CA 1
ATOM 3896 C C . TYR B 1 252 ? -0.580 76.736 25.164 1.00 20.36 1252 TYR B C 1
ATOM 3897 O O . TYR B 1 252 ? 0.220 76.099 25.852 1.00 19.78 1252 TYR B O 1
ATOM 3906 N N . SER B 1 253 ? -1.001 77.953 25.486 1.00 21.64 1253 SER B N 1
ATOM 3907 C CA . SER B 1 253 ? -0.527 78.643 26.679 1.00 22.41 1253 SER B CA 1
ATOM 3908 C C . SER B 1 253 ? -0.765 77.858 27.967 1.00 22.17 1253 SER B C 1
ATOM 3909 O O . SER B 1 253 ? 0.123 77.760 28.818 1.00 23.47 1253 SER B O 1
ATOM 3912 N N . MET B 1 254 ? -1.959 77.295 28.111 1.00 21.70 1254 MET B N 1
ATOM 3913 C CA . MET B 1 254 ? -2.290 76.550 29.318 1.00 22.72 1254 MET B CA 1
ATOM 3914 C C . MET B 1 254 ? -1.651 75.168 29.426 1.00 20.35 1254 MET B C 1
ATOM 3915 O O . MET B 1 254 ? -1.624 74.580 30.509 1.00 18.34 1254 MET B O 1
ATOM 3920 N N . THR B 1 255 ? -1.129 74.652 28.316 1.00 16.55 1255 THR B N 1
ATOM 3921 C CA . THR B 1 255 ? -0.494 73.339 28.334 1.00 14.57 1255 THR B CA 1
ATOM 3922 C C . THR B 1 255 ? 1.021 73.411 28.156 1.00 13.43 1255 THR B C 1
ATOM 3923 O O . THR B 1 255 ? 1.684 72.392 27.958 1.00 13.44 1255 THR B O 1
ATOM 3927 N N . GLU B 1 256 ? 1.573 74.616 28.247 1.00 13.50 1256 GLU B N 1
ATOM 3928 C CA . GLU B 1 256 ? 3.008 74.794 28.097 1.00 11.47 1256 GLU B CA 1
ATOM 3929 C C . GLU B 1 256 ? 3.785 73.947 29.109 1.00 11.56 1256 GLU B C 1
ATOM 3930 O O . GLU B 1 256 ? 4.906 73.519 28.832 1.00 9.32 1256 GLU B O 1
ATOM 3936 N N . HIS B 1 257 ? 3.186 73.696 30.272 1.00 11.60 1257 HIS B N 1
ATOM 3937 C CA . HIS B 1 257 ? 3.857 72.912 31.311 1.00 11.66 1257 HIS B CA 1
ATOM 3938 C C . HIS B 1 257 ? 4.121 71.482 30.865 1.00 12.32 1257 HIS B C 1
ATOM 3939 O O . HIS B 1 257 ? 4.999 70.800 31.404 1.00 11.51 1257 HIS B O 1
ATOM 3946 N N . LYS B 1 258 ? 3.366 71.030 29.870 1.00 11.57 1258 LYS B N 1
ATOM 3947 C CA . LYS B 1 258 ? 3.541 69.681 29.351 1.00 12.83 1258 LYS B CA 1
ATOM 3948 C C . LYS B 1 258 ? 4.708 69.623 28.369 1.00 12.01 1258 LYS B C 1
ATOM 3949 O O . LYS B 1 258 ? 5.197 68.544 28.048 1.00 13.50 1258 LYS B O 1
ATOM 3955 N N . ARG B 1 259 ? 5.156 70.785 27.904 1.00 10.73 1259 ARG B N 1
ATOM 3956 C CA . ARG B 1 259 ? 6.259 70.849 26.951 1.00 10.89 1259 ARG B CA 1
ATOM 3957 C C . ARG B 1 259 ? 7.560 71.376 27.560 1.00 9.61 1259 ARG B C 1
ATOM 3958 O O . ARG B 1 259 ? 8.487 71.747 26.842 1.00 9.78 1259 ARG B O 1
ATOM 3966 N N . GLN B 1 260 ? 7.627 71.395 28.888 1.00 9.42 1260 GLN B N 1
ATOM 3967 C CA . GLN B 1 260 ? 8.807 71.882 29.600 1.00 8.85 1260 GLN B CA 1
ATOM 3968 C C . GLN B 1 260 ? 9.118 70.931 30.750 1.00 8.39 1260 GLN B C 1
ATOM 3969 O O . GLN B 1 260 ? 8.267 70.137 31.143 1.00 7.47 1260 GLN B O 1
ATOM 3975 N N . VAL B 1 261 ? 10.332 71.012 31.291 1.00 8.20 1261 VAL B N 1
ATOM 3976 C CA . VAL B 1 261 ? 10.686 70.177 32.435 1.00 8.26 1261 VAL B CA 1
ATOM 3977 C C . VAL B 1 261 ? 9.907 70.809 33.594 1.00 8.46 1261 VAL B C 1
ATOM 3978 O O . VAL B 1 261 ? 9.324 71.878 33.427 1.00 7.35 1261 VAL B O 1
ATOM 3982 N N . PRO B 1 262 ? 9.875 70.163 34.774 1.00 9.29 1262 PRO B N 1
ATOM 3983 C CA . PRO B 1 262 ? 9.128 70.759 35.892 1.00 8.84 1262 PRO B CA 1
ATOM 3984 C C . PRO B 1 262 ? 9.494 72.222 36.152 1.00 8.88 1262 PRO B C 1
ATOM 3985 O O . PRO B 1 262 ? 10.658 72.613 36.073 1.00 8.20 1262 PRO B O 1
ATOM 3989 N N . ALA B 1 263 ? 8.490 73.026 36.478 1.00 8.25 1263 ALA B N 1
ATOM 3990 C CA . ALA B 1 263 ? 8.700 74.449 36.717 1.00 6.98 1263 ALA B CA 1
ATOM 3991 C C . ALA B 1 263 ? 9.416 74.786 38.023 1.00 7.46 1263 ALA B C 1
ATOM 3992 O O . ALA B 1 263 ? 9.161 74.177 39.058 1.00 6.16 1263 ALA B O 1
ATOM 3994 N N . SER B 1 264 ? 10.322 75.758 37.952 1.00 7.68 1264 SER B N 1
ATOM 3995 C CA . SER B 1 264 ? 11.044 76.237 39.125 1.00 8.13 1264 SER B CA 1
ATOM 3996 C C . SER B 1 264 ? 10.921 77.756 39.081 1.00 9.18 1264 SER B C 1
ATOM 3997 O O . SER B 1 264 ? 10.513 78.323 38.060 1.00 8.30 1264 SER B O 1
ATOM 4000 N N . MET B 1 265 ? 11.269 78.417 40.182 1.00 6.62 1265 MET B N 1
ATOM 4001 C CA . MET B 1 265 ? 11.192 79.872 40.242 1.00 7.76 1265 MET B CA 1
ATOM 4002 C C . MET B 1 265 ? 12.126 80.545 39.237 1.00 7.48 1265 MET B C 1
ATOM 4003 O O . MET B 1 265 ? 12.011 81.746 38.989 1.00 7.38 1265 MET B O 1
ATOM 4008 N N . PHE B 1 266 ? 13.049 79.777 38.662 1.00 8.33 1266 PHE B N 1
ATOM 4009 C CA . PHE B 1 266 ? 13.979 80.329 37.678 1.00 9.35 1266 PHE B CA 1
ATOM 4010 C C . PHE B 1 266 ? 13.390 80.347 36.271 1.00 8.99 1266 PHE B C 1
ATOM 4011 O O . PHE B 1 266 ? 13.987 80.898 35.348 1.00 10.46 1266 PHE B O 1
ATOM 4019 N N . ASP B 1 267 ? 12.214 79.752 36.112 1.00 10.41 1267 ASP B N 1
ATOM 4020 C CA . ASP B 1 267 ? 11.540 79.713 34.816 1.00 10.79 1267 ASP B CA 1
ATOM 4021 C C . ASP B 1 267 ? 10.507 80.835 34.754 1.00 12.23 1267 ASP B C 1
ATOM 4022 O O . ASP B 1 267 ? 10.029 81.300 35.787 1.00 13.01 1267 ASP B O 1
ATOM 4027 N N . ASP B 1 268 ? 10.166 81.265 33.543 1.00 12.05 1268 ASP B N 1
ATOM 4028 C CA . ASP B 1 268 ? 9.174 82.321 33.361 1.00 14.30 1268 ASP B CA 1
ATOM 4029 C C . ASP B 1 268 ? 8.052 81.916 32.402 1.00 13.25 1268 ASP B C 1
ATOM 4030 O O . ASP B 1 268 ? 7.042 82.606 32.299 1.00 12.82 1268 ASP B O 1
ATOM 4035 N N . TRP B 1 269 ? 8.221 80.797 31.707 1.00 12.15 1269 TRP B N 1
ATOM 4036 C CA . TRP B 1 269 ? 7.207 80.363 30.750 1.00 12.72 1269 TRP B CA 1
ATOM 4037 C C . TRP B 1 269 ? 5.808 80.161 31.337 1.00 13.26 1269 TRP B C 1
ATOM 4038 O O . TRP B 1 269 ? 4.817 80.221 30.611 1.00 12.91 1269 TRP B O 1
ATOM 4049 N N . TRP B 1 270 ? 5.725 79.924 32.644 1.00 12.06 1270 TRP B N 1
ATOM 4050 C CA . TRP B 1 270 ? 4.437 79.695 33.294 1.00 12.43 1270 TRP B CA 1
ATOM 4051 C C . TRP B 1 270 ? 3.741 80.966 33.769 1.00 12.87 1270 TRP B C 1
ATOM 4052 O O . TRP B 1 270 ? 2.583 80.928 34.188 1.00 13.72 1270 TRP B O 1
ATOM 4063 N N . LYS B 1 271 ? 4.446 82.088 33.701 1.00 13.35 1271 LYS B N 1
ATOM 4064 C CA . LYS B 1 271 ? 3.903 83.363 34.155 1.00 15.71 1271 LYS B CA 1
ATOM 4065 C C . LYS B 1 271 ? 2.933 84.031 33.180 1.00 17.40 1271 LYS B C 1
ATOM 4066 O O . LYS B 1 271 ? 2.096 84.824 33.656 1.00 19.62 1271 LYS B O 1
#

Nearest PDB structures (foldseek):
  1nsy-assembly1_A  TM=1.001E+00  e=6.856E-46  Bacillus subtilis
  2pza-assembly1_B  TM=1.000E+00  e=1.206E-39  Bacillus anthracis
  4q16-assembly1_A  TM=9.843E-01  e=2.600E-32  Deinococcus radiodurans R1 = ATCC 13939 = DSM 20539
  4q16-assembly2_D  TM=9.817E-01  e=2.600E-32  Deinococcus radiodurans R1 = ATCC 13939 = DSM 20539
  4q16-assembly1_B  TM=9.646E-01  e=1.951E-31  Deinococcus radiodurans R1 = ATCC 13939 = DSM 20539